Protein 2OH1 (pdb70)

Radius of gyration: 28.91 Å; Cα contacts (8 Å, |Δi|>4): 1314; chains: 4; bounding box: 71×77×70 Å

Sequence (671 aa):
NKITAGGLEFLVVRFAAPTDRLKINNDLIDTARWLKESGSTQWSDILHGFDVHNIEQQRIELGEVALFETEAGALAGAIIIRKTPSDDWDTDLWEDDLAIDKAYYLLHRIIVSSRRAFSGISLSKQIYFAEKLGIESVPFIRLDCIEESNETLNQYVRYGFQQFSGKKNGFYLLYQKELSQKQNNKITAGGLEFLVRFAAPTDRLKINDLIDTARRWLKESGSTQQWSDIILHGFDVHNIEEQRIELGEVALFETEAGALAGAIIIIRKTPSDWDTDLWEDLAIDKAYYLHHRIVSSRAFSSGISLSKQIYFAEKLGIESVPFIRLDCIIESNETLNQYVRYGFQFSGKKNGFYLLYQKELSNKITAGGLEFLVRFAAPTDRLKINDDLIDTARWLLKESGSTQWSDILHGFDVHNIEQQRIELGEVALFETEAGALAGAIIIRKTPSDWDTDLWEDLAIDKAYYLHRIVSSRAFSGISLSSKQIYFAEKLGIESVPFIRLDCIESNEETLNQYVRYGFQQFSGKKNGFYLLYQKELQNKITAGGLEFLVVRFAAPTDRLKINNDLIDDTARRWLKESGSTQWSDIILHGFDVHNIEQQRIELGEVALFETEAGALAGAIIRKTPSDWDTDLWEDLAIDKAYYLLHRIVSSRAFSGISLSKQIYFAEKLGIESVPFIRLDCIESNETLNQYVRYGFQFSGKKNGFYLYQKELS

CATH classification: 3.40.630.30

Secondary structure (P-SEA, 3-state):
cccccccbbbbbbcccccaaaaaaaccaaaaaaaaaccccaaaaacccccccaaaaaaaccbbbbbccccccccccccccccaaaaaaaccccccbbbbbcccccccccccccccccaaaaaaaacccccccccccccccccccccccccccccccccbbbbbbbbbcc/ccccccccbbbbbbcccccaaaaaaaccaaaaaaaaaccccaaaaacccccccaaaaaaaccbbbbbccccccccccccccccaaaaaaaccccccbbbbbcccccccccccccccccaaaaaaaacccccccccccccccccccccccccccccccccbbbbbbbcc/cccccccbbbbbbcccccaaaaaaaccaaaaaaaaaccccaaaaacccccccaaaaaaaccbbbbbccccccccccccccccaaaaaaaccccccbbbbbcccccccccccccccccaaaaaaaacccccccccccccccccccccccccccccccccbbbbbbcc/ccccccccbbbbbbcccccaaaaaaaccaaaaaaaaaccccaaaaacccccccaaaaaaaccbbbbbccccccccccccccccaaaaaaaccccccbbbbbcccccccccccccccccaaaaaaaacccccccccccccccccccccccccccccccccbbbbbbbcc

Solvent-accessible surface area: 30301 Å² total

Structure (mmCIF, N/CA/C/O backbone):
data_2OH1
#
_entry.id   2OH1
#
_cell.length_a   65.624
_cell.length_b   99.833
_cell.length_c   122.878
_cell.angle_alpha   90.000
_cell.angle_beta   90.000
_cell.angle_gamma   90.000
#
_symmetry.space_group_name_H-M   'P 21 21 21'
#
loop_
_entity.id
_entity.type
_entity.pdbx_description
1 polymer 'Acetyltransferase, GNAT family'
2 non-polymer 'UNKNOWN LIGAND'
3 non-polymer 1,2-ETHANEDIOL
4 water water
#
loop_
_atom_site.group_PDB
_atom_site.id
_atom_site.type_symbol
_atom_site.label_atom_id
_atom_site.label_alt_id
_atom_site.label_comp_id
_atom_site.label_asym_id
_atom_site.label_entity_id
_atom_site.label_seq_id
_atom_site.pdbx_PDB_ins_code
_atom_site.Cartn_x
_atom_site.Cartn_y
_atom_site.Cartn_z
_atom_site.occupancy
_atom_site.B_iso_or_equiv
_atom_site.auth_seq_id
_atom_site.auth_comp_id
_atom_site.auth_asym_id
_atom_site.auth_atom_id
_atom_site.pdbx_PDB_model_num
ATOM 1 C CA . ASN A 1 5 ? 26.259 58.455 -3.529 1.00 32.97 4 ASN A CA 1
ATOM 2 C C . ASN A 1 5 ? 24.947 58.720 -2.728 1.00 33.13 4 ASN A C 1
ATOM 3 O O . ASN A 1 5 ? 24.948 58.713 -1.500 1.00 29.13 4 ASN A O 1
ATOM 4 N N . LYS A 1 6 ? 23.861 59.040 -3.429 1.00 34.78 5 LYS A N 1
ATOM 5 C CA . LYS A 1 6 ? 22.545 59.271 -2.792 1.00 36.98 5 LYS A CA 1
ATOM 6 C C . LYS A 1 6 ? 21.609 58.115 -3.169 1.00 37.52 5 LYS A C 1
ATOM 7 O O . LYS A 1 6 ? 21.715 57.535 -4.251 1.00 38.32 5 LYS A O 1
ATOM 10 N N . ILE A 1 7 ? 20.738 57.729 -2.247 1.00 31.27 6 ILE A N 1
ATOM 11 C CA . ILE A 1 7 ? 19.613 56.866 -2.584 1.00 24.85 6 ILE A CA 1
ATOM 12 C C . ILE A 1 7 ? 18.348 57.567 -2.007 1.00 20.85 6 ILE A C 1
ATOM 13 O O . ILE A 1 7 ? 18.422 58.473 -1.167 1.00 22.10 6 ILE A O 1
ATOM 18 N N . THR A 1 8 ? 17.200 57.185 -2.553 1.00 18.03 7 THR A N 1
ATOM 19 C CA . THR A 1 8 ? 15.913 57.726 -2.113 1.00 17.47 7 THR A CA 1
ATOM 20 C C . THR A 1 8 ? 15.038 56.549 -1.777 1.00 15.34 7 THR A C 1
ATOM 21 O O . THR A 1 8 ? 14.960 55.583 -2.529 1.00 16.94 7 THR A O 1
ATOM 25 N N . ALA A 1 9 ? 14.386 56.599 -0.623 1.00 14.99 8 ALA A N 1
ATOM 26 C CA . ALA A 1 9 ? 13.453 55.549 -0.256 1.00 14.05 8 ALA A CA 1
ATOM 27 C C . ALA A 1 9 ? 12.324 56.211 0.518 1.00 16.46 8 ALA A C 1
ATOM 28 O O . ALA A 1 9 ? 12.588 57.031 1.348 1.00 16.38 8 ALA A O 1
ATOM 30 N N . GLY A 1 10 ? 11.101 55.845 0.159 1.00 19.19 9 GLY A N 1
ATOM 31 C CA . GLY A 1 10 ? 9.902 56.322 0.859 1.00 20.87 9 GLY A CA 1
ATOM 32 C C . GLY A 1 10 ? 9.794 57.800 0.692 1.00 21.62 9 GLY A C 1
ATOM 33 O O . GLY A 1 10 ? 9.212 58.471 1.533 1.00 19.55 9 GLY A O 1
ATOM 34 N N . GLY A 1 11 ? 10.348 58.330 -0.411 1.00 20.42 10 GLY A N 1
ATOM 35 C CA . GLY A 1 11 ? 10.440 59.757 -0.564 1.00 24.43 10 GLY A CA 1
ATOM 36 C C . GLY A 1 11 ? 11.411 60.490 0.326 1.00 22.57 10 GLY A C 1
ATOM 37 O O . GLY A 1 11 ? 11.374 61.694 0.366 1.00 23.78 10 GLY A O 1
ATOM 38 N N . LEU A 1 12 ? 12.337 59.784 0.988 1.00 22.10 11 LEU A N 1
ATOM 39 C CA . LEU A 1 12 ? 13.329 60.393 1.878 1.00 21.50 11 LEU A CA 1
ATOM 40 C C . LEU A 1 12 ? 14.761 60.140 1.299 1.00 19.60 11 LEU A C 1
ATOM 41 O O . LEU A 1 12 ? 15.005 59.125 0.657 1.00 19.12 11 LEU A O 1
ATOM 46 N N . GLU A 1 13 ? 15.703 61.016 1.571 1.00 20.34 12 GLU A N 1
ATOM 47 C CA . GLU A 1 13 ? 17.045 60.953 0.994 1.00 18.55 12 GLU A CA 1
ATOM 48 C C . GLU A 1 13 ? 18.084 60.351 1.998 1.00 18.56 12 GLU A C 1
ATOM 49 O O . GLU A 1 13 ? 18.043 60.656 3.189 1.00 20.71 12 GLU A O 1
ATOM 51 N N . PHE A 1 14 ? 18.987 59.505 1.496 1.00 18.51 13 PHE A N 1
ATOM 52 C CA . PHE A 1 14 ? 20.045 58.878 2.294 1.00 17.14 13 PHE A CA 1
ATOM 53 C C . PHE A 1 14 ? 21.339 58.943 1.504 1.00 20.02 13 PHE A C 1
ATOM 54 O O . PHE A 1 14 ? 21.316 58.997 0.274 1.00 26.51 13 PHE A O 1
ATOM 62 N N . LEU A 1 15 ? 22.446 58.940 2.221 1.00 17.22 14 LEU A N 1
ATOM 63 C CA . LEU A 1 15 ? 23.755 58.934 1.679 1.00 16.01 14 LEU A CA 1
ATOM 64 C C . LEU A 1 15 ? 24.387 57.572 1.900 1.00 16.62 14 LEU A C 1
ATOM 65 O O . LEU A 1 15 ? 24.243 57.002 2.966 1.00 17.43 14 LEU A O 1
ATOM 70 N N A VAL A 1 16 ? 25.062 57.060 0.874 0.50 14.85 15 VAL A N 1
ATOM 71 N N B VAL A 1 16 ? 25.093 57.080 0.892 0.50 14.46 15 VAL A N 1
ATOM 72 C CA A VAL A 1 16 ? 25.698 55.742 0.933 0.50 16.13 15 VAL A CA 1
ATOM 73 C CA B VAL A 1 16 ? 25.735 55.777 0.974 0.50 15.54 15 VAL A CA 1
ATOM 74 C C A VAL A 1 16 ? 27.213 55.871 0.862 0.50 16.98 15 VAL A C 1
ATOM 75 C C B VAL A 1 16 ? 27.233 55.958 0.940 0.50 16.94 15 VAL A C 1
ATOM 76 O O A VAL A 1 16 ? 27.749 56.573 0.022 0.50 16.09 15 VAL A O 1
ATOM 77 O O B VAL A 1 16 ? 27.781 56.800 0.229 0.50 16.64 15 VAL A O 1
ATOM 84 N N . ARG A 1 17 ? 27.911 55.156 1.739 1.00 13.28 16 ARG A N 1
ATOM 85 C CA . ARG A 1 17 ? 29.366 55.111 1.693 1.00 15.56 16 ARG A CA 1
ATOM 86 C C . ARG A 1 17 ? 29.829 53.752 2.191 1.00 13.41 16 ARG A C 1
ATOM 87 O O . ARG A 1 17 ? 29.128 53.058 2.964 1.00 14.31 16 ARG A O 1
ATOM 95 N N . PHE A 1 18 ? 31.011 53.326 1.784 1.00 14.53 17 PHE A N 1
ATOM 96 C CA . PHE A 1 18 ? 31.594 52.119 2.348 1.00 13.67 17 PHE A CA 1
ATOM 97 C C . PHE A 1 18 ? 32.122 52.423 3.751 1.00 14.87 17 PHE A C 1
ATOM 98 O O . PHE A 1 18 ? 32.648 53.535 3.990 1.00 15.24 17 PHE A O 1
ATOM 106 N N . ALA A 1 19 ? 31.984 51.509 4.692 1.00 14.81 18 ALA A N 1
ATOM 107 C CA . ALA A 1 19 ? 32.494 51.656 6.075 1.00 14.21 18 ALA A CA 1
ATOM 108 C C . ALA A 1 19 ? 33.995 51.867 6.077 1.00 14.37 18 ALA A C 1
ATOM 109 O O . ALA A 1 19 ? 34.727 51.301 5.258 1.00 15.05 18 ALA A O 1
ATOM 111 N N . ALA A 1 20 ? 34.429 52.626 7.053 1.00 14.52 19 ALA A N 1
ATOM 112 C CA . ALA A 1 20 ? 35.845 52.803 7.381 1.00 14.26 19 ALA A CA 1
ATOM 113 C C . ALA A 1 20 ? 36.155 52.249 8.755 1.00 11.55 19 ALA A C 1
ATOM 114 O O . ALA A 1 20 ? 35.259 51.933 9.538 1.00 13.71 19 ALA A O 1
ATOM 116 N N . PRO A 1 21 ? 37.461 52.082 9.052 1.00 13.32 20 PRO A N 1
ATOM 117 C CA . PRO A 1 21 ? 37.775 51.559 10.361 1.00 13.80 20 PRO A CA 1
ATOM 118 C C . PRO A 1 21 ? 37.107 52.256 11.552 1.00 13.39 20 PRO A C 1
ATOM 119 O O . PRO A 1 21 ? 36.729 51.577 12.528 1.00 15.80 20 PRO A O 1
ATOM 123 N N . THR A 1 22 ? 36.925 53.582 11.534 1.00 12.78 21 THR A N 1
ATOM 124 C CA . THR A 1 22 ? 36.305 54.279 12.634 1.00 13.64 21 THR A CA 1
ATOM 125 C C . THR A 1 22 ? 34.824 53.975 12.807 1.00 15.29 21 THR A C 1
ATOM 126 O O . THR A 1 22 ? 34.241 54.344 13.792 1.00 17.48 21 THR A O 1
ATOM 130 N N . ASP A 1 23 ? 34.214 53.296 11.845 1.00 13.74 22 ASP A N 1
ATOM 131 C CA . ASP A 1 23 ? 32.811 52.861 11.941 1.00 14.41 22 ASP A CA 1
ATOM 132 C C . ASP A 1 23 ? 32.601 51.586 12.691 1.00 16.35 22 ASP A C 1
ATOM 133 O O . ASP A 1 23 ? 31.442 51.182 12.906 1.00 17.13 22 ASP A O 1
ATOM 138 N N . ARG A 1 24 ? 33.692 50.888 13.033 1.00 15.46 23 ARG A N 1
ATOM 139 C CA . ARG A 1 24 ? 33.599 49.551 13.612 1.00 18.77 23 ARG A CA 1
ATOM 140 C C . ARG A 1 24 ? 32.701 49.458 14.811 1.00 18.84 23 ARG A C 1
ATOM 141 O O . ARG A 1 24 ? 31.840 48.592 14.895 1.00 17.06 23 ARG A O 1
ATOM 149 N N . LEU A 1 25 ? 32.892 50.340 15.750 1.00 18.79 24 LEU A N 1
ATOM 150 C CA . LEU A 1 25 ? 32.200 50.185 17.052 1.00 22.03 24 LEU A CA 1
ATOM 151 C C . LEU A 1 25 ? 30.715 50.396 16.849 1.00 21.23 24 LEU A C 1
ATOM 152 O O . LEU A 1 25 ? 29.882 49.663 17.420 1.00 21.47 24 LEU A O 1
ATOM 157 N N . LYS A 1 26 ? 30.336 51.293 15.959 1.00 19.59 25 LYS A N 1
ATOM 158 C CA . LYS A 1 26 ? 28.964 51.523 15.636 1.00 19.37 25 LYS A CA 1
ATOM 159 C C . LYS A 1 26 ? 28.282 50.365 14.879 1.00 21.56 25 LYS A C 1
ATOM 160 O O . LYS A 1 26 ? 27.115 50.050 15.132 1.00 22.07 25 LYS A O 1
ATOM 166 N N . ILE A 1 27 ? 28.995 49.742 13.938 1.00 17.82 26 ILE A N 1
ATOM 167 C CA . ILE A 1 27 ? 28.501 48.548 13.294 1.00 18.10 26 ILE A CA 1
ATOM 168 C C . ILE A 1 27 ? 28.329 47.400 14.292 1.00 18.20 26 ILE A C 1
ATOM 169 O O . ILE A 1 27 ? 27.330 46.691 14.234 1.00 20.69 26 ILE A O 1
ATOM 174 N N A ASN A 1 28 ? 29.294 47.242 15.190 0.50 18.79 27 ASN A N 1
ATOM 175 N N B ASN A 1 28 ? 29.265 47.177 15.189 0.50 20.37 27 ASN A N 1
ATOM 176 C CA A ASN A 1 28 ? 29.288 46.213 16.236 0.50 18.48 27 ASN A CA 1
ATOM 177 C CA B ASN A 1 28 ? 29.058 46.181 16.234 0.50 21.66 27 ASN A CA 1
ATOM 178 C C A ASN A 1 28 ? 28.069 46.369 17.163 0.50 20.39 27 ASN A C 1
ATOM 179 C C B ASN A 1 28 ? 27.759 46.418 16.916 0.50 22.96 27 ASN A C 1
ATOM 180 O O A ASN A 1 28 ? 27.500 45.340 17.621 0.50 17.65 27 ASN A O 1
ATOM 181 O O B ASN A 1 28 ? 26.857 45.569 17.026 0.50 18.96 27 ASN A O 1
ATOM 190 N N . ASP A 1 29 ? 27.653 47.634 17.400 1.00 22.81 28 ASP A N 1
ATOM 191 C CA . ASP A 1 29 ? 26.489 47.955 18.248 1.00 24.05 28 ASP A CA 1
ATOM 192 C C . ASP A 1 29 ? 25.235 47.658 17.490 1.00 22.23 28 ASP A C 1
ATOM 193 O O . ASP A 1 29 ? 24.290 47.041 18.028 1.00 23.06 28 ASP A O 1
ATOM 198 N N . LEU A 1 30 ? 25.229 48.004 16.214 1.00 21.72 29 LEU A N 1
ATOM 199 C CA . LEU A 1 30 ? 24.136 47.695 15.334 1.00 18.24 29 LEU A CA 1
ATOM 200 C C . LEU A 1 30 ? 23.849 46.157 15.181 1.00 20.38 29 LEU A C 1
ATOM 201 O O . LEU A 1 30 ? 22.677 45.710 15.163 1.00 21.64 29 LEU A O 1
ATOM 222 N N . ILE A 1 32 ? 24.766 43.781 17.406 1.00 20.63 31 ILE A N 1
ATOM 223 C CA . ILE A 1 32 ? 24.315 43.343 18.738 1.00 23.35 31 ILE A CA 1
ATOM 224 C C . ILE A 1 32 ? 22.852 43.658 18.879 1.00 22.96 31 ILE A C 1
ATOM 225 O O . ILE A 1 32 ? 22.033 42.777 19.270 1.00 20.86 31 ILE A O 1
ATOM 230 N N . ASP A 1 33 ? 22.451 44.865 18.507 1.00 21.76 32 ASP A N 1
ATOM 231 C CA . ASP A 1 33 ? 21.085 45.322 18.702 1.00 21.78 32 ASP A CA 1
ATOM 232 C C . ASP A 1 33 ? 20.126 44.568 17.756 1.00 22.95 32 ASP A C 1
ATOM 233 O O . ASP A 1 33 ? 19.009 44.172 18.179 1.00 22.22 32 ASP A O 1
ATOM 238 N N . THR A 1 34 ? 20.567 44.295 16.518 1.00 19.92 33 THR A N 1
ATOM 239 C CA . THR A 1 34 ? 19.778 43.572 15.570 1.00 19.91 33 THR A CA 1
ATOM 240 C C . THR A 1 34 ? 19.577 42.093 16.043 1.00 21.66 33 THR A C 1
ATOM 241 O O . THR A 1 34 ? 18.461 41.526 15.927 1.00 22.11 33 THR A O 1
ATOM 245 N N . ALA A 1 35 ? 20.629 41.460 16.586 1.00 19.21 34 ALA A N 1
ATOM 246 C CA . ALA A 1 35 ? 20.516 40.093 17.085 1.00 18.66 34 ALA A CA 1
ATOM 247 C C . ALA A 1 35 ? 19.525 40.020 18.262 1.00 21.21 34 ALA A C 1
ATOM 248 O O . ALA A 1 35 ? 18.664 39.094 18.338 1.00 20.52 34 ALA A O 1
ATOM 250 N N . ARG A 1 36 ? 19.670 40.938 19.218 1.00 21.46 35 ARG A N 1
ATOM 251 C CA . ARG A 1 36 ? 18.773 41.026 20.369 1.00 22.96 35 ARG A CA 1
ATOM 252 C C . ARG A 1 36 ? 17.338 41.199 19.891 1.00 23.20 35 ARG A C 1
ATOM 253 O O . ARG A 1 36 ? 16.380 40.556 20.417 1.00 21.81 35 ARG A O 1
ATOM 261 N N . TRP A 1 37 ? 17.162 42.050 18.902 1.00 20.70 36 TRP A N 1
ATOM 262 C CA . TRP A 1 37 ? 15.820 42.356 18.406 1.00 20.66 36 TRP A CA 1
ATOM 263 C C . TRP A 1 37 ? 15.191 41.137 17.734 1.00 25.33 36 TRP A C 1
ATOM 264 O O . TRP A 1 37 ? 14.005 40.837 17.936 1.00 23.02 36 TRP A O 1
ATOM 275 N N . LEU A 1 38 ? 15.975 40.420 16.923 1.00 22.04 37 LEU A N 1
ATOM 276 C CA . LEU A 1 38 ? 15.495 39.168 16.289 1.00 22.33 37 LEU A CA 1
ATOM 277 C C . LEU A 1 38 ? 15.050 38.140 17.313 1.00 20.18 37 LEU A C 1
ATOM 278 O O . LEU A 1 38 ? 14.000 37.493 17.133 1.00 25.80 37 LEU A O 1
ATOM 283 N N . LYS A 1 39 ? 15.813 37.953 18.383 1.00 20.02 38 LYS A N 1
ATOM 284 C CA . LYS A 1 39 ? 15.413 37.060 19.424 1.00 21.07 38 LYS A CA 1
ATOM 285 C C . LYS A 1 39 ? 14.102 37.496 20.084 1.00 24.02 38 LYS A C 1
ATOM 286 O O . LYS A 1 39 ? 13.178 36.667 20.267 1.00 23.91 38 LYS A O 1
ATOM 292 N N . GLU A 1 40 ? 14.037 38.766 20.483 1.00 23.16 39 GLU A N 1
ATOM 293 C CA . GLU A 1 40 ? 12.899 39.302 21.249 1.00 27.36 39 GLU A CA 1
ATOM 294 C C . GLU A 1 40 ? 11.664 39.357 20.433 1.00 27.67 39 GLU A C 1
ATOM 295 O O . GLU A 1 40 ? 10.550 39.303 20.981 1.00 29.09 39 GLU A O 1
ATOM 301 N N . SER A 1 41 ? 11.822 39.417 19.131 1.00 26.25 40 SER A N 1
ATOM 302 C CA . SER A 1 41 ? 10.694 39.525 18.254 1.00 29.99 40 SER A CA 1
ATOM 303 C C . SER A 1 41 ? 10.009 38.178 18.099 1.00 35.99 40 SER A C 1
ATOM 304 O O . SER A 1 41 ? 8.913 38.114 17.572 1.00 38.15 40 SER A O 1
ATOM 307 N N . GLY A 1 42 ? 10.667 37.113 18.561 1.00 41.78 41 GLY A N 1
ATOM 308 C CA . GLY A 1 42 ? 10.108 35.753 18.574 1.00 44.76 41 GLY A CA 1
ATOM 309 C C . GLY A 1 42 ? 10.173 35.100 17.218 1.00 46.66 41 GLY A C 1
ATOM 310 O O . GLY A 1 42 ? 9.685 33.982 17.003 1.00 45.06 41 GLY A O 1
ATOM 311 N N . SER A 1 43 ? 10.799 35.807 16.297 1.00 51.35 42 SER A N 1
ATOM 312 C CA . SER A 1 43 ? 10.862 35.387 14.923 1.00 57.44 42 SER A CA 1
ATOM 313 C C . SER A 1 43 ? 12.268 34.803 14.761 1.00 57.68 42 SER A C 1
ATOM 314 O O . SER A 1 43 ? 13.162 35.450 14.156 1.00 56.40 42 SER A O 1
ATOM 317 N N . THR A 1 44 ? 12.448 33.610 15.372 1.00 55.11 43 THR A N 1
ATOM 318 C CA . THR A 1 44 ? 13.772 32.930 15.439 1.00 49.64 43 THR A CA 1
ATOM 319 C C . THR A 1 44 ? 13.813 31.845 14.396 1.00 37.93 43 THR A C 1
ATOM 320 O O . THR A 1 44 ? 13.142 30.844 14.487 1.00 38.40 43 THR A O 1
ATOM 324 N N . GLN A 1 45 ? 14.632 32.090 13.401 1.00 27.35 44 GLN A N 1
ATOM 325 C CA . GLN A 1 45 ? 14.809 31.200 12.290 1.00 26.41 44 GLN A CA 1
ATOM 326 C C . GLN A 1 45 ? 16.135 30.460 12.474 1.00 22.96 44 GLN A C 1
ATOM 327 O O . GLN A 1 45 ? 17.125 31.073 12.874 1.00 19.96 44 GLN A O 1
ATOM 333 N N . TRP A 1 46 ? 16.166 29.179 12.150 1.00 20.17 45 TRP A N 1
ATOM 334 C CA . TRP A 1 46 ? 17.408 28.411 12.322 1.00 18.49 45 TRP A CA 1
ATOM 335 C C . TRP A 1 46 ? 18.537 28.976 11.449 1.00 19.90 45 TRP A C 1
ATOM 336 O O . TRP A 1 46 ? 19.715 28.874 11.797 1.00 16.86 45 TRP A O 1
ATOM 347 N N . SER A 1 47 ? 18.190 29.592 10.330 1.00 18.37 46 SER A N 1
ATOM 348 C CA . SER A 1 47 ? 19.168 30.233 9.496 1.00 18.95 46 SER A CA 1
ATOM 349 C C . SER A 1 47 ? 19.916 31.385 10.183 1.00 16.75 46 SER A C 1
ATOM 350 O O . SER A 1 47 ? 21.091 31.645 9.855 1.00 17.44 46 SER A O 1
ATOM 353 N N . ASP A 1 48 ? 19.261 32.110 11.098 1.00 17.38 47 ASP A N 1
ATOM 354 C CA . ASP A 1 48 ? 19.932 33.196 11.821 1.00 18.58 47 ASP A CA 1
ATOM 355 C C . ASP A 1 48 ? 20.874 32.618 12.850 1.00 16.46 47 ASP A C 1
ATOM 356 O O . ASP A 1 48 ? 21.920 33.140 13.121 1.00 15.49 47 ASP A O 1
ATOM 361 N N . ILE A 1 49 ? 20.461 31.529 13.444 1.00 15.64 48 ILE A N 1
ATOM 362 C CA . ILE A 1 49 ? 21.290 30.757 14.394 1.00 14.94 48 ILE A CA 1
ATOM 363 C C . ILE A 1 49 ? 22.517 30.230 13.618 1.00 15.09 48 ILE A C 1
ATOM 364 O O . ILE A 1 49 ? 23.600 30.185 14.194 1.00 16.70 48 ILE A O 1
ATOM 369 N N . LEU A 1 50 ? 22.376 29.853 12.351 1.00 14.87 49 LEU A N 1
ATOM 370 C CA . LEU A 1 50 ? 23.512 29.369 11.601 1.00 14.56 49 LEU A CA 1
ATOM 371 C C . LEU A 1 50 ? 24.425 30.527 11.195 1.00 15.84 49 LEU A C 1
ATOM 372 O O . LEU A 1 50 ? 25.621 30.500 11.465 1.00 15.86 49 LEU A O 1
ATOM 377 N N . HIS A 1 51 ? 23.869 31.561 10.570 1.00 14.24 50 HIS A N 1
ATOM 378 C CA . HIS A 1 51 ? 24.689 32.607 9.938 1.00 14.39 50 HIS A CA 1
ATOM 379 C C . HIS A 1 51 ? 25.232 33.596 10.940 1.00 15.40 50 HIS A C 1
ATOM 380 O O . HIS A 1 51 ? 26.359 34.094 10.757 1.00 17.72 50 HIS A O 1
ATOM 387 N N . GLY A 1 52 ? 24.459 33.951 11.964 1.00 17.08 51 GLY A N 1
ATOM 388 C CA . GLY A 1 52 ? 24.823 35.010 12.872 1.00 17.18 51 GLY A CA 1
ATOM 389 C C . GLY A 1 52 ? 25.037 36.374 12.176 1.00 17.39 51 GLY A C 1
ATOM 390 O O . GLY A 1 52 ? 24.573 36.630 11.041 1.00 18.03 51 GLY A O 1
ATOM 391 N N . PHE A 1 53 ? 25.801 37.210 12.865 1.00 17.50 52 PHE A N 1
ATOM 392 C CA . PHE A 1 53 ? 26.231 38.505 12.395 1.00 18.73 52 PHE A CA 1
ATOM 393 C C . PHE A 1 53 ? 27.706 38.596 12.524 1.00 16.21 52 PHE A C 1
ATOM 394 O O . PHE A 1 53 ? 28.258 38.186 13.533 1.00 16.71 52 PHE A O 1
ATOM 402 N N . ASP A 1 54 ? 28.392 39.111 11.510 1.00 16.50 53 ASP A N 1
ATOM 403 C CA . ASP A 1 54 ? 29.862 39.009 11.451 1.00 16.82 53 ASP A CA 1
ATOM 404 C C . ASP A 1 54 ? 30.661 39.949 12.319 1.00 15.32 53 ASP A C 1
ATOM 405 O O . ASP A 1 54 ? 31.444 40.762 11.875 1.00 17.73 53 ASP A O 1
ATOM 410 N N . VAL A 1 55 ? 30.505 39.761 13.621 1.00 15.07 54 VAL A N 1
ATOM 411 C CA . VAL A 1 55 ? 31.292 40.487 14.614 1.00 15.68 54 VAL A CA 1
ATOM 412 C C . VAL A 1 55 ? 32.749 40.042 14.669 1.00 14.94 54 VAL A C 1
ATOM 413 O O . VAL A 1 55 ? 33.658 40.834 14.984 1.00 16.89 54 VAL A O 1
ATOM 417 N N . HIS A 1 56 ? 33.030 38.807 14.353 1.00 15.48 55 HIS A N 1
ATOM 418 C CA . HIS A 1 56 ? 34.373 38.253 14.558 1.00 15.47 55 HIS A CA 1
ATOM 419 C C . HIS A 1 56 ? 35.366 38.696 13.471 1.00 15.86 55 HIS A C 1
ATOM 420 O O . HIS A 1 56 ? 36.555 38.684 13.721 1.00 17.12 55 HIS A O 1
ATOM 427 N N . ASN A 1 57 ? 34.845 39.055 12.281 1.00 14.58 56 ASN A N 1
ATOM 428 C CA . ASN A 1 57 ? 35.693 39.405 11.151 1.00 15.19 56 ASN A CA 1
ATOM 429 C C . ASN A 1 57 ? 35.337 40.775 10.591 1.00 15.32 56 ASN A C 1
ATOM 430 O O . ASN A 1 57 ? 35.652 41.067 9.413 1.00 14.65 56 ASN A O 1
ATOM 435 N N . ILE A 1 58 ? 34.739 41.623 11.419 1.00 15.93 57 ILE A N 1
ATOM 436 C CA . ILE A 1 58 ? 34.308 42.920 10.927 1.00 16.74 57 ILE A CA 1
ATOM 437 C C . ILE A 1 58 ? 35.443 43.766 10.350 1.00 13.96 57 ILE A C 1
ATOM 438 O O . ILE A 1 58 ? 35.243 44.490 9.350 1.00 15.71 57 ILE A O 1
ATOM 443 N N . GLU A 1 59 ? 36.651 43.651 10.898 1.00 14.19 58 GLU A N 1
ATOM 444 C CA . GLU A 1 59 ? 37.769 44.484 10.385 1.00 16.62 58 GLU A CA 1
ATOM 445 C C . GLU A 1 59 ? 38.090 44.087 8.953 1.00 15.45 58 GLU A C 1
ATOM 446 O O . GLU A 1 59 ? 38.381 44.958 8.113 1.00 15.91 58 GLU A O 1
ATOM 452 N N A GLN A 1 60 ? 38.045 42.801 8.653 0.50 14.02 59 GLN A N 1
ATOM 453 N N B GLN A 1 60 ? 38.064 42.776 8.696 0.50 15.65 59 GLN A N 1
ATOM 454 C CA A GLN A 1 60 ? 38.357 42.373 7.303 0.50 14.95 59 GLN A CA 1
ATOM 455 C CA B GLN A 1 60 ? 38.297 42.212 7.363 0.50 16.36 59 GLN A CA 1
ATOM 456 C C A GLN A 1 60 ? 37.187 42.670 6.361 0.50 13.96 59 GLN A C 1
ATOM 457 C C B GLN A 1 60 ? 37.221 42.715 6.425 0.50 14.00 59 GLN A C 1
ATOM 458 O O A GLN A 1 60 ? 37.393 43.008 5.188 0.50 15.26 59 GLN A O 1
ATOM 459 O O B GLN A 1 60 ? 37.549 43.254 5.338 0.50 11.68 59 GLN A O 1
ATOM 470 N N . ARG A 1 61 ? 35.968 42.598 6.860 1.00 14.46 60 ARG A N 1
ATOM 471 C CA . ARG A 1 61 ? 34.822 43.100 6.039 1.00 14.71 60 ARG A CA 1
ATOM 472 C C . ARG A 1 61 ? 35.025 44.578 5.632 1.00 15.37 60 ARG A C 1
ATOM 473 O O . ARG A 1 61 ? 34.879 44.948 4.465 1.00 16.08 60 ARG A O 1
ATOM 481 N N . ILE A 1 62 ? 35.427 45.407 6.580 1.00 14.10 61 ILE A N 1
ATOM 482 C CA . ILE A 1 62 ? 35.727 46.821 6.306 1.00 15.27 61 ILE A CA 1
ATOM 483 C C . ILE A 1 62 ? 36.899 46.984 5.338 1.00 16.37 61 ILE A C 1
ATOM 484 O O . ILE A 1 62 ? 36.802 47.704 4.317 1.00 16.03 61 ILE A O 1
ATOM 489 N N . GLU A 1 63 ? 37.987 46.262 5.560 1.00 14.75 62 GLU A N 1
ATOM 490 C CA . GLU A 1 63 ? 39.127 46.340 4.703 1.00 16.66 62 GLU A CA 1
ATOM 491 C C . GLU A 1 63 ? 38.835 45.989 3.259 1.00 14.39 62 GLU A C 1
ATOM 492 O O . GLU A 1 63 ? 39.381 46.598 2.331 1.00 17.76 62 GLU A O 1
ATOM 498 N N . LEU A 1 64 ? 37.994 44.994 3.075 1.00 14.47 63 LEU A N 1
ATOM 499 C CA . LEU A 1 64 ? 37.692 44.517 1.750 1.00 14.69 63 LEU A CA 1
ATOM 500 C C . LEU A 1 64 ? 36.556 45.266 1.059 1.00 14.14 63 LEU A C 1
ATOM 501 O O . LEU A 1 64 ? 36.208 44.971 -0.111 1.00 16.50 63 LEU A O 1
ATOM 506 N N . GLY A 1 65 ? 36.027 46.288 1.722 1.00 13.76 64 GLY A N 1
ATOM 507 C CA . GLY A 1 65 ? 34.971 47.089 1.112 1.00 14.84 64 GLY A CA 1
ATOM 508 C C . GLY A 1 65 ? 33.643 46.343 0.992 1.00 15.87 64 GLY A C 1
ATOM 509 O O . GLY A 1 65 ? 32.869 46.579 0.036 1.00 17.86 64 GLY A O 1
ATOM 510 N N . GLU A 1 66 ? 33.375 45.509 1.983 1.00 15.16 65 GLU A N 1
ATOM 511 C CA . GLU A 1 66 ? 32.208 44.653 1.980 1.00 15.26 65 GLU A CA 1
ATOM 512 C C . GLU A 1 66 ? 31.094 45.140 2.898 1.00 15.46 65 GLU A C 1
ATOM 513 O O . GLU A 1 66 ? 30.125 44.386 3.109 1.00 17.21 65 GLU A O 1
ATOM 519 N N . VAL A 1 67 ? 31.248 46.315 3.524 1.00 15.47 66 VAL A N 1
ATOM 520 C CA . VAL A 1 67 ? 30.222 46.902 4.346 1.00 14.50 66 VAL A CA 1
ATOM 521 C C . VAL A 1 67 ? 29.791 48.228 3.781 1.00 16.01 66 VAL A C 1
ATOM 522 O O . VAL A 1 67 ? 30.599 49.160 3.651 1.00 15.38 66 VAL A O 1
ATOM 526 N N . ALA A 1 68 ? 28.531 48.372 3.444 1.00 15.18 67 ALA A N 1
ATOM 527 C CA . ALA A 1 68 ? 27.979 49.639 2.935 1.00 14.04 67 ALA A CA 1
ATOM 528 C C . ALA A 1 68 ? 27.065 50.227 3.979 1.00 14.53 67 ALA A C 1
ATOM 529 O O . ALA A 1 68 ? 26.259 49.487 4.570 1.00 13.95 67 ALA A O 1
ATOM 531 N N . LEU A 1 69 ? 27.203 51.528 4.261 1.00 14.00 68 LEU A N 1
ATOM 532 C CA . LEU A 1 69 ? 26.445 52.236 5.249 1.00 12.76 68 LEU A CA 1
ATOM 533 C C . LEU A 1 69 ? 25.522 53.231 4.562 1.00 15.29 68 LEU A C 1
ATOM 534 O O . LEU A 1 69 ? 25.909 53.904 3.625 1.00 14.57 68 LEU A O 1
ATOM 539 N N . PHE A 1 70 ? 24.327 53.370 5.114 1.00 13.56 69 PHE A N 1
ATOM 540 C CA . PHE A 1 70 ? 23.233 54.193 4.538 1.00 13.31 69 PHE A CA 1
ATOM 541 C C . PHE A 1 70 ? 22.837 55.136 5.663 1.00 14.12 69 PHE A C 1
ATOM 542 O O . PHE A 1 70 ? 22.358 54.678 6.711 1.00 13.21 69 PHE A O 1
ATOM 550 N N . GLU A 1 71 ? 23.119 56.424 5.473 1.00 14.13 70 GLU A N 1
ATOM 551 C CA . GLU A 1 71 ? 22.965 57.431 6.519 1.00 14.21 70 GLU A CA 1
ATOM 552 C C . GLU A 1 71 ? 22.028 58.571 6.091 1.00 15.16 70 GLU A C 1
ATOM 553 O O . GLU A 1 71 ? 21.982 58.924 4.899 1.00 16.44 70 GLU A O 1
ATOM 559 N N . THR A 1 72 ? 21.422 59.231 7.062 1.00 16.68 71 THR A N 1
ATOM 560 C CA . THR A 1 72 ? 20.711 60.475 6.765 1.00 15.94 71 THR A CA 1
ATOM 561 C C . THR A 1 72 ? 21.723 61.614 6.673 1.00 17.85 71 THR A C 1
ATOM 562 O O . THR A 1 72 ? 22.847 61.471 7.141 1.00 19.75 71 THR A O 1
ATOM 566 N N . GLU A 1 73 ? 21.285 62.750 6.112 1.00 19.50 72 GLU A N 1
ATOM 567 C CA . GLU A 1 73 ? 22.138 63.949 6.017 1.00 24.20 72 GLU A CA 1
ATOM 568 C C . GLU A 1 73 ? 22.638 64.386 7.386 1.00 27.19 72 GLU A C 1
ATOM 569 O O . GLU A 1 73 ? 23.760 64.839 7.511 1.00 30.24 72 GLU A O 1
ATOM 572 N N . ALA A 1 74 ? 21.829 64.218 8.419 1.00 22.49 73 ALA A N 1
ATOM 573 C CA . ALA A 1 74 ? 22.220 64.600 9.767 1.00 22.79 73 ALA A CA 1
ATOM 574 C C . ALA A 1 74 ? 23.166 63.578 10.390 1.00 27.51 73 ALA A C 1
ATOM 575 O O . ALA A 1 74 ? 23.671 63.788 11.502 1.00 28.64 73 ALA A O 1
ATOM 577 N N . GLY A 1 75 ? 23.351 62.437 9.730 1.00 24.96 74 GLY A N 1
ATOM 578 C CA . GLY A 1 75 ? 24.334 61.419 10.152 1.00 22.23 74 GLY A CA 1
ATOM 579 C C . GLY A 1 75 ? 23.810 60.225 10.896 1.00 22.70 74 GLY A C 1
ATOM 580 O O . GLY A 1 75 ? 24.604 59.451 11.425 1.00 26.42 74 GLY A O 1
ATOM 581 N N . ALA A 1 76 ? 22.493 60.025 10.943 1.00 21.51 75 ALA A N 1
ATOM 582 C CA . ALA A 1 76 ? 21.924 58.824 11.578 1.00 20.58 75 ALA A CA 1
ATOM 583 C C . ALA A 1 76 ? 22.199 57.607 10.686 1.00 18.37 75 ALA A C 1
ATOM 584 O O . ALA A 1 76 ? 22.099 57.732 9.481 1.00 16.68 75 ALA A O 1
ATOM 586 N N . LEU A 1 77 ? 22.546 56.492 11.275 1.00 18.40 76 LEU A N 1
ATOM 587 C CA . LEU A 1 77 ? 22.753 55.272 10.520 1.00 16.19 76 LEU A CA 1
ATOM 588 C C . LEU A 1 77 ? 21.400 54.608 10.317 1.00 17.99 76 LEU A C 1
ATOM 589 O O . LEU A 1 77 ? 20.796 54.098 11.253 1.00 19.89 76 LEU A O 1
ATOM 594 N N . ALA A 1 78 ? 20.899 54.662 9.084 1.00 12.36 77 ALA A N 1
ATOM 595 C CA . ALA A 1 78 ? 19.624 54.038 8.696 1.00 14.53 77 ALA A CA 1
ATOM 596 C C . ALA A 1 78 ? 19.696 52.579 8.354 1.00 15.96 77 ALA A C 1
ATOM 597 O O . ALA A 1 78 ? 18.765 51.826 8.566 1.00 15.30 77 ALA A O 1
ATOM 599 N N . GLY A 1 79 ? 20.808 52.159 7.761 1.00 14.05 78 GLY A N 1
ATOM 600 C CA . GLY A 1 79 ? 20.987 50.767 7.413 1.00 16.33 78 GLY A CA 1
ATOM 601 C C . GLY A 1 79 ? 22.429 50.431 7.134 1.00 13.05 78 GLY A C 1
ATOM 602 O O . GLY A 1 79 ? 23.272 51.340 6.935 1.00 13.31 78 GLY A O 1
ATOM 603 N N . ALA A 1 80 ? 22.720 49.141 7.168 1.00 13.98 79 ALA A N 1
ATOM 604 C CA . ALA A 1 80 ? 24.027 48.628 6.806 1.00 14.59 79 ALA A CA 1
ATOM 605 C C . ALA A 1 80 ? 23.856 47.327 6.091 1.00 15.30 79 ALA A C 1
ATOM 606 O O . ALA A 1 80 ? 22.985 46.532 6.463 1.00 14.99 79 ALA A O 1
ATOM 616 N N A ILE A 1 82 ? 26.032 43.933 4.501 0.50 14.37 81 ILE A N 1
ATOM 617 N N B ILE A 1 82 ? 26.132 43.966 4.582 0.50 16.74 81 ILE A N 1
ATOM 618 C CA A ILE A 1 82 ? 27.183 43.062 4.432 0.50 13.76 81 ILE A CA 1
ATOM 619 C CA B ILE A 1 82 ? 27.400 43.280 4.489 0.50 20.48 81 ILE A CA 1
ATOM 620 C C A ILE A 1 82 ? 27.114 42.308 3.138 0.50 17.28 81 ILE A C 1
ATOM 621 C C B ILE A 1 82 ? 27.269 42.304 3.356 0.50 19.69 81 ILE A C 1
ATOM 622 O O A ILE A 1 82 ? 26.162 41.565 2.795 0.50 14.38 81 ILE A O 1
ATOM 623 O O B ILE A 1 82 ? 26.395 41.423 3.369 0.50 16.50 81 ILE A O 1
ATOM 632 N N . ILE A 1 83 ? 28.143 42.486 2.366 1.00 20.88 82 ILE A N 1
ATOM 633 C CA . ILE A 1 83 ? 28.266 41.591 1.251 1.00 24.19 82 ILE A CA 1
ATOM 634 C C . ILE A 1 83 ? 29.541 40.755 1.279 1.00 25.43 82 ILE A C 1
ATOM 635 O O . ILE A 1 83 ? 30.447 40.954 2.110 1.00 25.69 82 ILE A O 1
ATOM 640 N N . ARG A 1 84 ? 29.611 39.836 0.358 1.00 22.25 83 ARG A N 1
ATOM 641 C CA . ARG A 1 84 ? 30.853 39.172 0.112 1.00 18.82 83 ARG A CA 1
ATOM 642 C C . ARG A 1 84 ? 31.131 39.388 -1.375 1.00 21.11 83 ARG A C 1
ATOM 643 O O . ARG A 1 84 ? 30.249 39.110 -2.209 1.00 21.97 83 ARG A O 1
ATOM 651 N N . LYS A 1 85 ? 32.296 39.931 -1.712 1.00 18.73 84 LYS A N 1
ATOM 652 C CA . LYS A 1 85 ? 32.637 40.184 -3.121 1.00 17.06 84 LYS A CA 1
ATOM 653 C C . LYS A 1 85 ? 33.205 38.967 -3.853 1.00 17.25 84 LYS A C 1
ATOM 654 O O . LYS A 1 85 ? 33.387 39.003 -5.057 1.00 19.35 84 LYS A O 1
ATOM 660 N N . THR A 1 86 ? 33.472 37.897 -3.083 1.00 18.75 85 THR A N 1
ATOM 661 C CA . THR A 1 86 ? 33.806 36.567 -3.520 1.00 16.71 85 THR A CA 1
ATOM 662 C C . THR A 1 86 ? 33.054 35.594 -2.626 1.00 17.68 85 THR A C 1
ATOM 663 O O . THR A 1 86 ? 32.814 35.921 -1.493 1.00 20.09 85 THR A O 1
ATOM 667 N N . PRO A 1 87 ? 32.749 34.410 -3.137 1.00 17.16 86 PRO A N 1
ATOM 668 C CA . PRO A 1 87 ? 31.893 33.531 -2.290 1.00 17.51 86 PRO A CA 1
ATOM 669 C C . PRO A 1 87 ? 32.609 33.126 -0.988 1.00 20.62 86 PRO A C 1
ATOM 670 O O . PRO A 1 87 ? 33.813 32.813 -1.018 1.00 19.39 86 PRO A O 1
ATOM 674 N N . SER A 1 88 ? 31.889 33.202 0.123 1.00 18.40 87 SER A N 1
ATOM 675 C CA . SER A 1 88 ? 32.378 32.546 1.355 1.00 19.78 87 SER A CA 1
ATOM 676 C C . SER A 1 88 ? 32.423 31.028 1.132 1.00 16.74 87 SER A C 1
ATOM 677 O O . SER A 1 88 ? 31.996 30.479 0.069 1.00 18.02 87 SER A O 1
ATOM 680 N N A ASP A 1 89 ? 32.910 30.289 2.125 0.50 19.74 88 ASP A N 1
ATOM 681 N N B ASP A 1 89 ? 32.919 30.277 2.122 0.50 20.10 88 ASP A N 1
ATOM 682 C CA A ASP A 1 89 ? 32.942 28.815 2.024 0.50 16.95 88 ASP A CA 1
ATOM 683 C CA B ASP A 1 89 ? 32.885 28.786 2.056 0.50 18.04 88 ASP A CA 1
ATOM 684 C C A ASP A 1 89 ? 31.504 28.218 1.950 0.50 16.80 88 ASP A C 1
ATOM 685 C C B ASP A 1 89 ? 31.467 28.249 1.888 0.50 17.65 88 ASP A C 1
ATOM 686 O O A ASP A 1 89 ? 31.267 27.172 1.321 0.50 17.62 88 ASP A O 1
ATOM 687 O O B ASP A 1 89 ? 31.213 27.254 1.190 0.50 20.00 88 ASP A O 1
ATOM 696 N N . TRP A 1 90 ? 30.556 28.885 2.613 1.00 18.89 89 TRP A N 1
ATOM 697 C CA . TRP A 1 90 ? 29.163 28.480 2.619 1.00 16.09 89 TRP A CA 1
ATOM 698 C C . TRP A 1 90 ? 28.562 28.758 1.229 1.00 18.86 89 TRP A C 1
ATOM 699 O O . TRP A 1 90 ? 27.887 27.906 0.654 1.00 16.94 89 TRP A O 1
ATOM 710 N N . ASP A 1 91 ? 28.812 29.970 0.701 1.00 20.27 90 ASP A N 1
ATOM 711 C CA . ASP A 1 91 ? 28.283 30.341 -0.640 1.00 19.15 90 ASP A CA 1
ATOM 712 C C . ASP A 1 91 ? 28.759 29.325 -1.643 1.00 17.28 90 ASP A C 1
ATOM 713 O O . ASP A 1 91 ? 28.036 28.808 -2.494 1.00 18.00 90 ASP A O 1
ATOM 718 N N . THR A 1 92 ? 30.048 28.956 -1.548 1.00 17.37 91 THR A N 1
ATOM 719 C CA . THR A 1 92 ? 30.595 28.029 -2.523 1.00 18.05 91 THR A CA 1
ATOM 720 C C . THR A 1 92 ? 29.952 26.661 -2.414 1.00 20.50 91 THR A C 1
ATOM 721 O O . THR A 1 92 ? 29.655 26.071 -3.433 1.00 22.29 91 THR A O 1
ATOM 725 N N . ASP A 1 93 ? 29.734 26.163 -1.197 1.00 21.36 92 ASP A N 1
ATOM 726 C CA . ASP A 1 93 ? 29.063 24.873 -1.010 1.00 19.61 92 ASP A CA 1
ATOM 727 C C . ASP A 1 93 ? 27.614 24.902 -1.512 1.00 20.54 92 ASP A C 1
ATOM 728 O O . ASP A 1 93 ? 27.166 24.039 -2.274 1.00 23.34 92 ASP A O 1
ATOM 733 N N . LEU A 1 94 ? 26.897 25.972 -1.172 1.00 18.47 93 LEU A N 1
ATOM 734 C CA . LEU A 1 94 ? 25.507 26.088 -1.492 1.00 18.66 93 LEU A CA 1
ATOM 735 C C . LEU A 1 94 ? 25.246 26.163 -3.009 1.00 19.33 93 LEU A C 1
ATOM 736 O O . LEU A 1 94 ? 24.319 25.558 -3.509 1.00 20.42 93 LEU A O 1
ATOM 741 N N . TRP A 1 95 ? 26.072 26.930 -3.718 1.00 16.58 94 TRP A N 1
ATOM 742 C CA . TRP A 1 95 ? 25.879 27.260 -5.153 1.00 19.85 94 TRP A CA 1
ATOM 743 C C . TRP A 1 95 ? 26.484 26.201 -6.117 1.00 21.23 94 TRP A C 1
ATOM 744 O O . TRP A 1 95 ? 26.254 26.257 -7.310 1.00 21.50 94 TRP A O 1
ATOM 755 N N . GLU A 1 96 ? 27.266 25.278 -5.562 1.00 19.91 95 GLU A N 1
ATOM 756 C CA . GLU A 1 96 ? 27.776 24.109 -6.315 1.00 23.55 95 GLU A CA 1
ATOM 757 C C . GLU A 1 96 ? 28.460 24.606 -7.580 1.00 24.02 95 GLU A C 1
ATOM 758 O O . GLU A 1 96 ? 29.340 25.474 -7.488 1.00 25.78 95 GLU A O 1
ATOM 764 N N A ASP A 1 97 ? 28.113 24.112 -8.760 0.50 26.05 96 ASP A N 1
ATOM 765 N N B ASP A 1 97 ? 28.026 24.068 -8.719 0.50 26.64 96 ASP A N 1
ATOM 766 C CA A ASP A 1 97 ? 28.932 24.455 -9.930 0.50 27.50 96 ASP A CA 1
ATOM 767 C CA B ASP A 1 97 ? 28.633 24.344 -10.010 0.50 29.33 96 ASP A CA 1
ATOM 768 C C A ASP A 1 97 ? 28.690 25.876 -10.448 0.50 28.70 96 ASP A C 1
ATOM 769 C C B ASP A 1 97 ? 28.749 25.844 -10.294 0.50 29.70 96 ASP A C 1
ATOM 770 O O A ASP A 1 97 ? 29.352 26.325 -11.384 0.50 29.03 96 ASP A O 1
ATOM 771 O O B ASP A 1 97 ? 29.760 26.314 -10.830 0.50 31.16 96 ASP A O 1
ATOM 780 N N . LEU A 1 98 ? 27.741 26.594 -9.856 1.00 28.47 97 LEU A N 1
ATOM 781 C CA . LEU A 1 98 ? 27.626 27.998 -10.140 1.00 27.64 97 LEU A CA 1
ATOM 782 C C . LEU A 1 98 ? 28.616 28.823 -9.336 1.00 26.46 97 LEU A C 1
ATOM 783 O O . LEU A 1 98 ? 28.836 29.961 -9.673 1.00 24.42 97 LEU A O 1
ATOM 788 N N . ALA A 1 99 ? 29.271 28.240 -8.328 1.00 23.76 98 ALA A N 1
ATOM 789 C CA . ALA A 1 99 ? 30.154 29.017 -7.453 1.00 23.32 98 ALA A CA 1
ATOM 790 C C . ALA A 1 99 ? 31.383 29.580 -8.189 1.00 25.12 98 ALA A C 1
ATOM 791 O O . ALA A 1 99 ? 32.043 30.509 -7.700 1.00 25.25 98 ALA A O 1
ATOM 793 N N . ILE A 1 100 ? 31.674 29.023 -9.356 1.00 29.22 99 ILE A N 1
ATOM 794 C CA . ILE A 1 100 ? 32.837 29.465 -10.151 1.00 28.77 99 ILE A CA 1
ATOM 795 C C . ILE A 1 100 ? 32.567 30.763 -10.928 1.00 30.84 99 ILE A C 1
ATOM 796 O O . ILE A 1 100 ? 33.523 31.422 -11.318 1.00 29.47 99 ILE A O 1
ATOM 799 N N . ASP A 1 101 ? 31.285 31.129 -11.125 1.00 28.38 100 ASP A N 1
ATOM 800 C CA . ASP A 1 101 ? 30.913 32.441 -11.698 1.00 28.21 100 ASP A CA 1
ATOM 801 C C . ASP A 1 101 ? 31.291 33.533 -10.737 1.00 29.26 100 ASP A C 1
ATOM 802 O O . ASP A 1 101 ? 31.231 33.368 -9.514 1.00 32.94 100 ASP A O 1
ATOM 807 N N . LYS A 1 102 ? 31.702 34.659 -11.269 1.00 23.04 101 LYS A N 1
ATOM 808 C CA . LYS A 1 102 ? 31.947 35.796 -10.434 1.00 22.23 101 LYS A CA 1
ATOM 809 C C . LYS A 1 102 ? 30.586 36.324 -10.016 1.00 23.43 101 LYS A C 1
ATOM 810 O O . LYS A 1 102 ? 29.670 36.451 -10.813 1.00 20.26 101 LYS A O 1
ATOM 816 N N . ALA A 1 103 ? 30.475 36.653 -8.742 1.00 18.88 102 ALA A N 1
ATOM 817 C CA . ALA A 1 103 ? 29.231 37.130 -8.182 1.00 16.87 102 ALA A CA 1
ATOM 818 C C . ALA A 1 103 ? 29.539 37.760 -6.843 1.00 19.22 102 ALA A C 1
ATOM 819 O O . ALA A 1 103 ? 30.525 37.425 -6.229 1.00 18.85 102 ALA A O 1
ATOM 821 N N . TYR A 1 104 ? 28.679 38.680 -6.432 1.00 16.83 103 TYR A N 1
ATOM 822 C CA . TYR A 1 104 ? 28.615 39.177 -5.084 1.00 15.52 103 TYR A CA 1
ATOM 823 C C . TYR A 1 104 ? 27.481 38.481 -4.356 1.00 16.99 103 TYR A C 1
ATOM 824 O O . TYR A 1 104 ? 26.429 38.161 -4.956 1.00 18.48 103 TYR A O 1
ATOM 833 N N . TYR A 1 105 ? 27.701 38.204 -3.071 1.00 16.29 104 TYR A N 1
ATOM 834 C CA . TYR A 1 105 ? 26.768 37.483 -2.247 1.00 16.62 104 TYR A CA 1
ATOM 835 C C . TYR A 1 105 ? 26.318 38.424 -1.128 1.00 17.12 104 TYR A C 1
ATOM 836 O O . TYR A 1 105 ? 27.122 38.969 -0.402 1.00 17.04 104 TYR A O 1
ATOM 845 N N A LEU A 1 106 ? 25.019 38.681 -1.044 0.50 16.69 105 LEU A N 1
ATOM 846 N N B LEU A 1 106 ? 25.013 38.647 -1.066 0.50 19.29 105 LEU A N 1
ATOM 847 C CA A LEU A 1 106 ? 24.517 39.570 -0.020 0.50 16.37 105 LEU A CA 1
ATOM 848 C CA B LEU A 1 106 ? 24.434 39.413 0.001 0.50 20.67 105 LEU A CA 1
ATOM 849 C C A LEU A 1 106 ? 24.215 38.770 1.228 0.50 16.07 105 LEU A C 1
ATOM 850 C C B LEU A 1 106 ? 24.399 38.521 1.216 0.50 19.42 105 LEU A C 1
ATOM 851 O O A LEU A 1 106 ? 23.189 38.053 1.243 0.50 17.04 105 LEU A O 1
ATOM 852 O O B LEU A 1 106 ? 23.829 37.413 1.195 0.50 23.13 105 LEU A O 1
ATOM 861 N N . HIS A 1 107 ? 25.017 38.967 2.294 1.00 16.43 106 HIS A N 1
ATOM 862 C CA . HIS A 1 107 ? 24.893 38.249 3.540 1.00 18.45 106 HIS A CA 1
ATOM 863 C C . HIS A 1 107 ? 23.950 38.819 4.558 1.00 20.91 106 HIS A C 1
ATOM 864 O O . HIS A 1 107 ? 23.255 38.048 5.240 1.00 21.30 106 HIS A O 1
ATOM 871 N N . ARG A 1 108 ? 23.961 40.120 4.778 1.00 17.95 107 ARG A N 1
ATOM 872 C CA . ARG A 1 108 ? 23.073 40.721 5.765 1.00 19.12 107 ARG A CA 1
ATOM 873 C C . ARG A 1 108 ? 22.657 42.121 5.342 1.00 16.60 107 ARG A C 1
ATOM 874 O O . ARG A 1 108 ? 23.482 42.953 4.937 1.00 16.54 107 ARG A O 1
ATOM 882 N N A ILE A 1 109 ? 21.347 42.330 5.411 0.50 17.22 108 ILE A N 1
ATOM 883 N N B ILE A 1 109 ? 21.364 42.395 5.480 0.50 15.66 108 ILE A N 1
ATOM 884 C CA A ILE A 1 109 ? 20.737 43.634 5.431 0.50 18.72 108 ILE A CA 1
ATOM 885 C CA B ILE A 1 109 ? 20.785 43.715 5.293 0.50 18.07 108 ILE A CA 1
ATOM 886 C C A ILE A 1 109 ? 20.318 43.928 6.863 0.50 18.94 108 ILE A C 1
ATOM 887 C C B ILE A 1 109 ? 20.150 44.080 6.637 0.50 19.89 108 ILE A C 1
ATOM 888 O O A ILE A 1 109 ? 19.687 43.088 7.572 0.50 15.66 108 ILE A O 1
ATOM 889 O O B ILE A 1 109 ? 19.192 43.406 7.056 0.50 22.93 108 ILE A O 1
ATOM 906 N N . VAL A 1 111 ? 18.351 47.106 8.773 1.00 16.39 110 VAL A N 1
ATOM 907 C CA . VAL A 1 111 ? 17.649 48.409 8.690 1.00 14.53 110 VAL A CA 1
ATOM 908 C C . VAL A 1 111 ? 17.225 48.824 10.061 1.00 15.00 110 VAL A C 1
ATOM 909 O O . VAL A 1 111 ? 16.570 48.048 10.742 1.00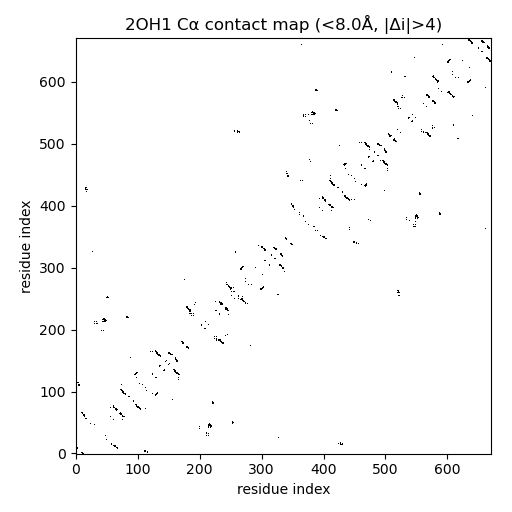 17.64 110 VAL A O 1
ATOM 913 N N A SER A 1 112 ? 17.485 50.082 10.392 0.50 15.02 111 SER A N 1
ATOM 914 N N B SER A 1 112 ? 17.682 49.951 10.557 0.50 17.45 111 SER A N 1
ATOM 915 C CA A SER A 1 112 ? 17.004 50.726 11.637 0.50 14.80 111 SER A CA 1
ATOM 916 C CA B SER A 1 112 ? 17.247 50.377 11.890 0.50 17.40 111 SER A CA 1
ATOM 917 C C A SER A 1 112 ? 15.491 50.815 11.679 0.50 16.36 111 SER A C 1
ATOM 918 C C B SER A 1 112 ? 15.715 50.477 11.890 0.50 17.26 111 SER A C 1
ATOM 919 O O A SER A 1 112 ? 14.889 51.286 10.737 0.50 13.81 111 SER A O 1
ATOM 920 O O B SER A 1 112 ? 15.107 50.694 10.851 0.50 14.05 111 SER A O 1
ATOM 925 N N A ARG A 1 113 ? 14.883 50.434 12.806 0.50 16.47 112 ARG A N 1
ATOM 926 N N B ARG A 1 113 ? 15.081 50.372 13.051 0.50 18.22 112 ARG A N 1
ATOM 927 C CA A ARG A 1 113 ? 13.415 50.459 12.943 0.50 16.30 112 ARG A CA 1
ATOM 928 C CA B ARG A 1 113 ? 13.613 50.403 13.079 0.50 17.67 112 ARG A CA 1
ATOM 929 C C A ARG A 1 113 ? 12.873 51.835 12.710 0.50 16.55 112 ARG A C 1
ATOM 930 C C B ARG A 1 113 ? 12.998 51.736 12.683 0.50 16.40 112 ARG A C 1
ATOM 931 O O A ARG A 1 113 ? 11.731 52.008 12.259 0.50 16.88 112 ARG A O 1
ATOM 932 O O B ARG A 1 113 ? 11.941 51.741 12.051 0.50 18.59 112 ARG A O 1
ATOM 947 N N . ALA A 1 114 ? 13.674 52.857 12.985 1.00 16.57 113 ALA A N 1
ATOM 948 C CA . ALA A 1 114 ? 13.236 54.196 12.632 1.00 17.33 113 ALA A CA 1
ATOM 949 C C . ALA A 1 114 ? 12.963 54.321 11.153 1.00 13.69 113 ALA A C 1
ATOM 950 O O . ALA A 1 114 ? 12.159 55.147 10.758 1.00 16.87 113 ALA A O 1
ATOM 952 N N . PHE A 1 115 ? 13.691 53.525 10.358 1.00 15.11 114 PHE A N 1
ATOM 953 C CA . PHE A 1 115 ? 13.544 53.597 8.884 1.00 16.48 114 PHE A CA 1
ATOM 954 C C . PHE A 1 115 ? 13.011 52.341 8.256 1.00 16.78 114 PHE A C 1
ATOM 955 O O . PHE A 1 115 ? 13.233 52.123 7.081 1.00 17.07 114 PHE A O 1
ATOM 963 N N . SER A 1 116 ? 12.333 51.522 9.056 1.00 17.29 115 SER A N 1
ATOM 964 C CA . SER A 1 116 ? 11.766 50.276 8.545 1.00 19.33 115 SER A CA 1
ATOM 965 C C . SER A 1 116 ? 10.462 50.589 7.792 1.00 19.09 115 SER A C 1
ATOM 966 O O . SER A 1 116 ? 9.818 51.577 8.052 1.00 17.94 115 SER A O 1
ATOM 969 N N . GLY A 1 117 ? 10.056 49.728 6.857 1.00 21.66 116 GLY A N 1
ATOM 970 C CA . GLY A 1 117 ? 8.806 49.939 6.087 1.00 20.79 116 GLY A CA 1
ATOM 971 C C . GLY A 1 117 ? 8.779 50.966 4.947 1.00 20.71 116 GLY A C 1
ATOM 972 O O . GLY A 1 117 ? 7.716 51.374 4.440 1.00 22.39 116 GLY A O 1
ATOM 973 N N . ILE A 1 118 ? 9.937 51.423 4.533 1.00 17.92 117 ILE A N 1
ATOM 974 C CA . ILE A 1 118 ? 10.026 52.311 3.401 1.00 16.13 117 ILE A CA 1
ATOM 975 C C . ILE A 1 118 ? 10.749 51.568 2.240 1.00 12.98 117 ILE A C 1
ATOM 976 O O . ILE A 1 118 ? 11.165 52.208 1.285 1.00 17.58 117 ILE A O 1
ATOM 981 N N . SER A 1 119 ? 10.920 50.252 2.405 1.00 15.49 118 SER A N 1
ATOM 982 C CA . SER A 1 119 ? 11.673 49.415 1.431 1.00 14.37 118 SER A CA 1
ATOM 983 C C . SER A 1 119 ? 13.084 49.954 1.218 1.00 15.78 118 SER A C 1
ATOM 984 O O . SER A 1 119 ? 13.646 50.006 0.100 1.00 16.55 118 SER A O 1
ATOM 987 N N . LEU A 1 120 ? 13.708 50.441 2.301 1.00 13.24 119 LEU A N 1
ATOM 988 C CA . LEU A 1 120 ? 15.090 50.843 2.200 1.00 13.99 119 LEU A CA 1
ATOM 989 C C . LEU A 1 120 ? 15.991 49.687 1.696 1.00 12.07 119 LEU A C 1
ATOM 990 O O . LEU A 1 120 ? 16.938 49.946 0.962 1.00 13.81 119 LEU A O 1
ATOM 995 N N . SER A 1 121 ? 15.644 48.448 2.058 1.00 12.75 120 SER A N 1
ATOM 996 C CA . SER A 1 121 ? 16.426 47.282 1.635 1.00 13.44 120 SER A CA 1
ATOM 997 C C . SER A 1 121 ? 16.464 47.200 0.114 1.00 13.43 120 SER A C 1
ATOM 998 O O . SER A 1 121 ? 17.450 46.736 -0.411 1.00 13.67 120 SER A O 1
ATOM 1001 N N . LYS A 1 122 ? 15.406 47.613 -0.577 1.00 13.89 121 LYS A N 1
ATOM 1002 C CA . LYS A 1 122 ? 15.393 47.542 -2.049 1.00 13.63 121 LYS A CA 1
ATOM 1003 C C . LYS A 1 122 ? 16.491 48.437 -2.599 1.00 15.14 121 LYS A C 1
ATOM 1004 O O . LYS A 1 122 ? 17.207 48.078 -3.525 1.00 14.74 121 LYS A O 1
ATOM 1010 N N . GLN A 1 123 ? 16.643 49.625 -2.027 1.00 14.38 122 GLN A N 1
ATOM 1011 C CA . GLN A 1 123 ? 17.640 50.565 -2.475 1.00 14.03 122 GLN A CA 1
ATOM 1012 C C . GLN A 1 123 ? 19.045 50.148 -2.034 1.00 16.79 122 GLN A C 1
ATOM 1013 O O . GLN A 1 123 ? 20.025 50.458 -2.720 1.00 16.69 122 GLN A O 1
ATOM 1027 N N . ILE A 1 125 ? 20.045 46.977 -1.800 1.00 14.22 124 ILE A N 1
ATOM 1028 C CA . ILE A 1 125 ? 20.411 45.957 -2.782 1.00 15.86 124 ILE A CA 1
ATOM 1029 C C . ILE A 1 125 ? 20.711 46.617 -4.147 1.00 16.92 124 ILE A C 1
ATOM 1030 O O . ILE A 1 125 ? 21.681 46.229 -4.805 1.00 18.51 124 ILE A O 1
ATOM 1035 N N . TYR A 1 126 ? 19.939 47.598 -4.574 1.00 17.69 125 TYR A N 1
ATOM 1036 C CA . TYR A 1 126 ? 20.188 48.324 -5.813 1.00 19.38 125 TYR A CA 1
ATOM 1037 C C . TYR A 1 126 ? 21.597 48.923 -5.849 1.00 18.80 125 TYR A C 1
ATOM 1038 O O . TYR A 1 126 ? 22.273 48.963 -6.904 1.00 18.48 125 TYR A O 1
ATOM 1047 N N . PHE A 1 127 ? 22.066 49.423 -4.705 1.00 15.92 126 PHE A N 1
ATOM 1048 C CA . PHE A 1 127 ? 23.426 49.922 -4.632 1.00 16.01 126 PHE A CA 1
ATOM 1049 C C . PHE A 1 127 ? 24.470 48.794 -4.933 1.00 19.51 126 PHE A C 1
ATOM 1050 O O . PHE A 1 127 ? 25.445 49.009 -5.649 1.00 19.61 126 PHE A O 1
ATOM 1058 N N . ALA A 1 128 ? 24.229 47.604 -4.395 1.00 17.23 127 ALA A N 1
ATOM 1059 C CA . ALA A 1 128 ? 25.096 46.441 -4.645 1.00 18.96 127 ALA A CA 1
ATOM 1060 C C . ALA A 1 128 ? 25.081 46.113 -6.163 1.00 18.81 127 ALA A C 1
ATOM 1061 O O . ALA A 1 128 ? 26.127 45.753 -6.725 1.00 17.90 127 ALA A O 1
ATOM 1063 N N . GLU A 1 129 ? 23.885 46.146 -6.764 1.00 19.35 128 GLU A N 1
ATOM 1064 C CA . GLU A 1 129 ? 23.713 45.931 -8.208 1.00 16.73 128 GLU A CA 1
ATOM 1065 C C . GLU A 1 129 ? 24.579 46.911 -8.979 1.00 21.22 128 GLU A C 1
ATOM 1066 O O . GLU A 1 129 ? 25.340 46.510 -9.861 1.00 18.12 128 GLU A O 1
ATOM 1072 N N . LYS A 1 130 ? 24.488 48.187 -8.623 1.00 17.18 129 LYS A N 1
ATOM 1073 C CA . LYS A 1 130 ? 25.312 49.249 -9.264 1.00 18.14 129 LYS A CA 1
ATOM 1074 C C . LYS A 1 130 ? 26.804 49.011 -9.089 1.00 19.57 129 LYS A C 1
ATOM 1075 O O . LYS A 1 130 ? 27.540 49.147 -10.056 1.00 19.64 129 LYS A O 1
ATOM 1080 N N . LEU A 1 131 ? 27.242 48.597 -7.911 1.00 16.58 130 LEU A N 1
ATOM 1081 C CA . LEU A 1 131 ? 28.604 48.273 -7.660 1.00 19.20 130 LEU A CA 1
ATOM 1082 C C . LEU A 1 131 ? 29.062 47.087 -8.556 1.00 18.39 130 LEU A C 1
ATOM 1083 O O . LEU A 1 131 ? 30.119 47.118 -9.175 1.00 19.01 130 LEU A O 1
ATOM 1088 N N . GLY A 1 132 ? 28.248 46.045 -8.636 1.00 18.15 131 GLY A N 1
ATOM 1089 C CA . GLY A 1 132 ? 28.611 44.888 -9.440 1.00 17.51 131 GLY A CA 1
ATOM 1090 C C . GLY A 1 132 ? 28.714 45.271 -10.902 1.00 16.26 131 GLY A C 1
ATOM 1091 O O . GLY A 1 132 ? 29.608 44.786 -11.615 1.00 17.68 131 GLY A O 1
ATOM 1092 N N . ILE A 1 133 ? 27.809 46.103 -11.373 1.00 15.24 132 ILE A N 1
ATOM 1093 C CA . ILE A 1 133 ? 27.872 46.593 -12.767 1.00 13.63 132 ILE A CA 1
ATOM 1094 C C . ILE A 1 133 ? 29.182 47.371 -12.997 1.00 17.95 132 ILE A C 1
ATOM 1095 O O . ILE A 1 133 ? 29.911 47.105 -13.946 1.00 19.14 132 ILE A O 1
ATOM 1100 N N . GLU A 1 134 ? 29.518 48.279 -12.088 1.00 18.86 133 GLU A N 1
ATOM 1101 C CA . GLU A 1 134 ? 30.771 49.073 -12.193 1.00 19.22 133 GLU A CA 1
ATOM 1102 C C . GLU A 1 134 ? 31.992 48.157 -12.264 1.00 20.91 133 GLU A C 1
ATOM 1103 O O . GLU A 1 134 ? 32.975 48.467 -12.974 1.00 22.44 133 GLU A O 1
ATOM 1122 N N . SER A 1 136 ? 31.974 45.004 -13.330 1.00 18.03 135 SER A N 1
ATOM 1123 C CA . SER A 1 136 ? 31.794 43.943 -14.317 1.00 18.93 135 SER A CA 1
ATOM 1124 C C . SER A 1 136 ? 31.512 42.549 -13.729 1.00 18.91 135 SER A C 1
ATOM 1125 O O . SER A 1 136 ? 31.983 41.541 -14.234 1.00 18.84 135 SER A O 1
ATOM 1128 N N . VAL A 1 137 ? 30.756 42.487 -12.645 1.00 15.93 136 VAL A N 1
ATOM 1129 C CA . VAL A 1 137 ? 30.398 41.249 -12.008 1.00 18.68 136 VAL A CA 1
ATOM 1130 C C . VAL A 1 137 ? 28.993 40.881 -12.502 1.00 14.93 136 VAL A C 1
ATOM 1131 O O . VAL A 1 137 ? 28.116 41.723 -12.508 1.00 17.06 136 VAL A O 1
ATOM 1135 N N . PRO A 1 138 ? 28.819 39.674 -13.014 1.00 16.33 137 PRO A N 1
ATOM 1136 C CA . PRO A 1 138 ? 27.556 39.366 -13.711 1.00 16.50 137 PRO A CA 1
ATOM 1137 C C . PRO A 1 138 ? 26.308 39.069 -12.857 1.00 17.80 137 PRO A C 1
ATOM 1138 O O . PRO A 1 138 ? 25.203 39.127 -13.384 1.00 16.64 137 PRO A O 1
ATOM 1142 N N . PHE A 1 139 ? 26.487 38.758 -11.555 1.00 14.41 138 PHE A N 1
ATOM 1143 C CA . PHE A 1 139 ? 25.378 38.365 -10.705 1.00 17.31 138 PHE A CA 1
ATOM 1144 C C . PHE A 1 139 ? 25.507 38.933 -9.294 1.00 16.48 138 PHE A C 1
ATOM 1145 O O . PHE A 1 139 ? 26.620 39.052 -8.754 1.00 15.72 138 PHE A O 1
ATOM 1153 N N . ILE A 1 140 ? 24.360 39.242 -8.698 1.00 15.60 139 ILE A N 1
ATOM 1154 C CA . ILE A 1 140 ? 24.229 39.393 -7.251 1.00 15.44 139 ILE A CA 1
ATOM 1155 C C . ILE A 1 140 ? 23.414 38.167 -6.816 1.00 17.30 139 ILE A C 1
ATOM 1156 O O . ILE A 1 140 ? 22.402 37.828 -7.458 1.00 16.01 139 ILE A O 1
ATOM 1161 N N . ARG A 1 141 ? 23.849 37.536 -5.728 1.00 15.44 140 ARG A N 1
ATOM 1162 C CA . ARG A 1 141 ? 23.275 36.283 -5.231 1.00 14.00 140 ARG A CA 1
ATOM 1163 C C . ARG A 1 141 ? 22.962 36.368 -3.775 1.00 15.23 140 ARG A C 1
ATOM 1164 O O . ARG A 1 141 ? 23.601 37.107 -3.025 1.00 16.89 140 ARG A O 1
ATOM 1172 N N . LEU A 1 142 ? 21.955 35.611 -3.392 1.00 15.97 141 LEU A N 1
ATOM 1173 C CA . LEU A 1 142 ? 21.664 35.468 -1.970 1.00 18.81 141 LEU A CA 1
ATOM 1174 C C . LEU A 1 142 ? 20.868 34.178 -1.729 1.00 17.65 141 LEU A C 1
ATOM 1175 O O . LEU A 1 142 ? 20.430 33.529 -2.658 1.00 17.35 141 LEU A O 1
ATOM 1180 N N . ASP A 1 143 ? 20.804 33.780 -0.457 1.00 18.12 142 ASP A N 1
ATOM 1181 C CA . ASP A 1 143 ? 20.021 32.608 -0.053 1.00 16.39 142 ASP A CA 1
ATOM 1182 C C . ASP A 1 143 ? 18.986 33.022 1.003 1.00 18.34 142 ASP A C 1
ATOM 1183 O O . ASP A 1 143 ? 19.124 34.044 1.657 1.00 19.14 142 ASP A O 1
ATOM 1188 N N . CYS A 1 144 ? 17.919 32.240 1.131 1.00 17.08 143 CYS A N 1
ATOM 1189 C CA . CYS A 1 144 ? 16.816 32.577 2.049 1.00 17.62 143 CYS A CA 1
ATOM 1190 C C . CYS A 1 144 ? 16.281 31.277 2.580 1.00 16.17 143 CYS A C 1
ATOM 1191 O O . CYS A 1 144 ? 16.076 30.368 1.828 1.00 18.14 143 CYS A O 1
ATOM 1194 N N . ILE A 1 145 ? 16.073 31.223 3.882 1.00 17.91 144 ILE A N 1
ATOM 1195 C CA . ILE A 1 145 ? 15.439 30.073 4.469 1.00 18.62 144 ILE A CA 1
ATOM 1196 C C . ILE A 1 145 ? 14.088 29.786 3.752 1.00 17.86 144 ILE A C 1
ATOM 1197 O O . ILE A 1 145 ? 13.309 30.701 3.493 1.00 18.13 144 ILE A O 1
ATOM 1202 N N A GLU A 1 146 ? 13.847 28.522 3.435 0.50 17.89 145 GLU A N 1
ATOM 1203 N N B GLU A 1 146 ? 13.856 28.523 3.439 0.50 18.51 145 GLU A N 1
ATOM 1204 C CA A GLU A 1 146 ? 12.654 28.126 2.679 0.50 19.25 145 GLU A CA 1
ATOM 1205 C CA B GLU A 1 146 ? 12.659 28.119 2.709 0.50 20.81 145 GLU A CA 1
ATOM 1206 C C A GLU A 1 146 ? 11.322 28.435 3.379 0.50 20.45 145 GLU A C 1
ATOM 1207 C C B GLU A 1 146 ? 11.374 28.615 3.373 0.50 20.90 145 GLU A C 1
ATOM 1208 O O A GLU A 1 146 ? 10.277 28.474 2.713 0.50 19.30 145 GLU A O 1
ATOM 1209 O O B GLU A 1 146 ? 10.452 29.037 2.680 0.50 21.38 145 GLU A O 1
ATOM 1220 N N . SER A 1 147 ? 11.336 28.621 4.701 1.00 20.28 146 SER A N 1
ATOM 1221 C CA . SER A 1 147 ? 10.110 28.871 5.437 1.00 21.87 146 SER A CA 1
ATOM 1222 C C . SER A 1 147 ? 9.718 30.320 5.688 1.00 23.86 146 SER A C 1
ATOM 1223 O O . SER A 1 147 ? 8.607 30.555 6.193 1.00 27.50 146 SER A O 1
ATOM 1226 N N . ASN A 1 148 ? 10.581 31.297 5.352 1.00 22.06 147 ASN A N 1
ATOM 1227 C CA . ASN A 1 148 ? 10.230 32.712 5.556 1.00 22.72 147 ASN A CA 1
ATOM 1228 C C . ASN A 1 148 ? 9.492 33.237 4.327 1.00 21.94 147 ASN A C 1
ATOM 1229 O O . ASN A 1 148 ? 10.105 33.703 3.359 1.00 20.33 147 ASN A O 1
ATOM 1234 N N . GLU A 1 149 ? 8.165 33.147 4.370 1.00 21.60 148 GLU A N 1
ATOM 1235 C CA . GLU A 1 149 ? 7.361 33.493 3.220 1.00 22.35 148 GLU A CA 1
ATOM 1236 C C . GLU A 1 149 ? 7.566 34.957 2.822 1.00 21.02 148 GLU A C 1
ATOM 1237 O O . GLU A 1 149 ? 7.746 35.266 1.671 1.00 18.76 148 GLU A O 1
ATOM 1243 N N . THR A 1 150 ? 7.539 35.859 3.802 1.00 22.90 149 THR A N 1
ATOM 1244 C CA . THR A 1 150 ? 7.552 37.283 3.471 1.00 23.72 149 THR A CA 1
ATOM 1245 C C . THR A 1 150 ? 8.908 37.705 2.904 1.00 19.68 149 THR A C 1
ATOM 1246 O O . THR A 1 150 ? 8.975 38.508 1.982 1.00 20.12 149 THR A O 1
ATOM 1250 N N . LEU A 1 151 ? 9.983 37.115 3.398 1.00 20.02 150 LEU A N 1
ATOM 1251 C CA . LEU A 1 151 ? 11.293 37.468 2.895 1.00 20.37 150 LEU A CA 1
ATOM 1252 C C . LEU A 1 151 ? 11.498 36.910 1.502 1.00 18.25 150 LEU A C 1
ATOM 1253 O O . LEU A 1 151 ? 12.028 37.592 0.673 1.00 17.77 150 LEU A O 1
ATOM 1258 N N . ASN A 1 152 ? 11.085 35.658 1.279 1.00 17.05 151 ASN A N 1
ATOM 1259 C CA . ASN A 1 152 ? 11.138 35.068 -0.072 1.00 15.53 151 ASN A CA 1
ATOM 1260 C C . ASN A 1 152 ? 10.317 35.918 -1.045 1.00 14.91 151 ASN A C 1
ATOM 1261 O O . ASN A 1 152 ? 10.802 36.232 -2.139 1.00 16.14 151 ASN A O 1
ATOM 1266 N N . GLN A 1 153 ? 9.112 36.336 -0.630 1.00 15.22 152 GLN A N 1
ATOM 1267 C CA . GLN A 1 153 ? 8.279 37.210 -1.493 1.00 15.30 152 GLN A CA 1
ATOM 1268 C C . GLN A 1 153 ? 9.027 38.497 -1.845 1.00 14.25 152 GLN A C 1
ATOM 1269 O O . GLN A 1 153 ? 8.965 38.980 -2.973 1.00 16.80 152 GLN A O 1
ATOM 1283 N N . TYR A 1 155 ? 12.340 39.119 -1.976 1.00 15.24 154 TYR A N 1
ATOM 1284 C CA . TYR A 1 155 ? 13.382 38.959 -2.970 1.00 17.87 154 TYR A CA 1
ATOM 1285 C C . TYR A 1 155 ? 12.829 38.824 -4.397 1.00 15.39 154 TYR A C 1
ATOM 1286 O O . TYR A 1 155 ? 13.376 39.348 -5.348 1.00 14.64 154 TYR A O 1
ATOM 1295 N N . VAL A 1 156 ? 11.745 38.078 -4.539 1.00 14.58 155 VAL A N 1
ATOM 1296 C CA . VAL A 1 156 ? 11.123 37.965 -5.863 1.00 15.04 155 VAL A CA 1
ATOM 1297 C C . VAL A 1 156 ? 10.619 39.337 -6.346 1.00 14.73 155 VAL A C 1
ATOM 1298 O O . VAL A 1 156 ? 10.821 39.732 -7.487 1.00 16.55 155 VAL A O 1
ATOM 1302 N N . ARG A 1 157 ? 9.961 40.061 -5.463 1.00 16.90 156 ARG A N 1
ATOM 1303 C CA . ARG A 1 157 ? 9.430 41.395 -5.764 1.00 19.12 156 ARG A CA 1
ATOM 1304 C C . ARG A 1 157 ? 10.556 42.337 -6.192 1.00 19.43 156 ARG A C 1
ATOM 1305 O O . ARG A 1 157 ? 10.364 43.168 -7.083 1.00 20.66 156 ARG A O 1
ATOM 1313 N N . TYR A 1 158 ? 11.723 42.181 -5.583 1.00 18.69 157 TYR A N 1
ATOM 1314 C CA . TYR A 1 158 ? 12.907 42.975 -5.932 1.00 19.05 157 TYR A CA 1
ATOM 1315 C C . TYR A 1 158 ? 13.638 42.514 -7.198 1.00 19.42 157 TYR A C 1
ATOM 1316 O O . TYR A 1 158 ? 14.689 43.054 -7.538 1.00 21.76 157 TYR A O 1
ATOM 1325 N N . GLY A 1 159 ? 13.107 41.511 -7.906 1.00 16.81 158 GLY A N 1
ATOM 1326 C CA . GLY A 1 159 ? 13.624 41.115 -9.197 1.00 17.78 158 GLY A CA 1
ATOM 1327 C C . GLY A 1 159 ? 14.631 39.983 -9.214 1.00 15.87 158 GLY A C 1
ATOM 1328 O O . GLY A 1 159 ? 15.222 39.731 -10.246 1.00 18.11 158 GLY A O 1
ATOM 1329 N N . PHE A 1 160 ? 14.817 39.303 -8.092 1.00 15.68 159 PHE A N 1
ATOM 1330 C CA . PHE A 1 160 ? 15.682 38.156 -8.068 1.00 15.74 159 PHE A CA 1
ATOM 1331 C C . PHE A 1 160 ? 14.993 36.942 -8.654 1.00 18.06 159 PHE A C 1
ATOM 1332 O O . PHE A 1 160 ? 13.791 36.774 -8.508 1.00 17.85 159 PHE A O 1
ATOM 1340 N N A GLN A 1 161 ? 15.776 36.139 -9.368 0.50 16.36 160 GLN A N 1
ATOM 1341 N N B GLN A 1 161 ? 15.801 36.077 -9.244 0.50 14.40 160 GLN A N 1
ATOM 1342 C CA A GLN A 1 161 ? 15.318 34.867 -9.940 0.50 15.57 160 GLN A CA 1
ATOM 1343 C CA B GLN A 1 161 ? 15.321 34.871 -9.911 0.50 14.98 160 GLN A CA 1
ATOM 1344 C C A GLN A 1 161 ? 15.647 33.697 -9.032 0.50 14.52 160 GLN A C 1
ATOM 1345 C C B GLN A 1 161 ? 15.664 33.649 -9.098 0.50 14.20 160 GLN A C 1
ATOM 1346 O O A GLN A 1 161 ? 16.785 33.467 -8.641 0.50 15.78 160 GLN A O 1
ATOM 1347 O O B GLN A 1 161 ? 16.835 33.331 -8.848 0.50 14.76 160 GLN A O 1
ATOM 1358 N N . PHE A 1 162 ? 14.615 32.928 -8.711 1.00 15.93 161 PHE A N 1
ATOM 1359 C CA . PHE A 1 162 ? 14.769 31.683 -8.057 1.00 15.82 161 PHE A CA 1
ATOM 1360 C C . PHE A 1 162 ? 15.637 30.708 -8.868 1.00 16.11 161 PHE A C 1
ATOM 1361 O O . PHE A 1 162 ? 15.416 30.494 -10.070 1.00 18.06 161 PHE A O 1
ATOM 1369 N N . SER A 1 163 ? 16.658 30.195 -8.202 1.00 15.30 162 SER A N 1
ATOM 1370 C CA . SER A 1 163 ? 17.718 29.405 -8.841 1.00 17.82 162 SER A CA 1
ATOM 1371 C C . SER A 1 163 ? 17.963 28.041 -8.241 1.00 23.02 162 SER A C 1
ATOM 1372 O O . SER A 1 163 ? 18.871 27.339 -8.685 1.00 27.89 162 SER A O 1
ATOM 1375 N N . GLY A 1 164 ? 17.163 27.613 -7.287 1.00 19.56 163 GLY A N 1
ATOM 1376 C CA . GLY A 1 164 ? 17.238 26.249 -6.760 1.00 23.15 163 GLY A CA 1
ATOM 1377 C C . GLY A 1 164 ? 17.182 26.225 -5.256 1.00 19.08 163 GLY A C 1
ATOM 1378 O O . GLY A 1 164 ? 16.872 27.234 -4.616 1.00 16.17 163 GLY A O 1
ATOM 1379 N N . LYS A 1 165 ? 17.502 25.059 -4.680 1.00 18.52 164 LYS A N 1
ATOM 1380 C CA . LYS A 1 165 ? 17.338 24.873 -3.240 1.00 19.22 164 LYS A CA 1
ATOM 1381 C C . LYS A 1 165 ? 18.413 23.928 -2.719 1.00 18.46 164 LYS A C 1
ATOM 1382 O O . LYS A 1 165 ? 18.808 22.999 -3.449 1.00 20.35 164 LYS A O 1
ATOM 1388 N N . LYS A 1 166 ? 18.904 24.203 -1.516 1.00 17.91 165 LYS A N 1
ATOM 1389 C CA . LYS A 1 166 ? 19.882 23.316 -0.883 1.00 18.01 165 LYS A CA 1
ATOM 1390 C C . LYS A 1 166 ? 19.932 23.616 0.586 1.00 15.41 165 LYS A C 1
ATOM 1391 O O . LYS A 1 166 ? 19.847 24.787 1.015 1.00 15.55 165 LYS A O 1
ATOM 1397 N N . ASN A 1 167 ? 19.996 22.521 1.378 1.00 16.36 166 ASN A N 1
ATOM 1398 C CA . ASN A 1 167 ? 20.222 22.640 2.827 1.00 18.66 166 ASN A CA 1
ATOM 1399 C C . ASN A 1 167 ? 19.172 23.463 3.552 1.00 18.27 166 ASN A C 1
ATOM 1400 O O . ASN A 1 167 ? 19.467 24.096 4.585 1.00 20.36 166 ASN A O 1
ATOM 1405 N N . GLY A 1 168 ? 17.949 23.457 3.006 1.00 17.33 167 GLY A N 1
ATOM 1406 C CA . GLY A 1 168 ? 16.854 24.199 3.595 1.00 20.40 167 GLY A CA 1
ATOM 1407 C C . GLY A 1 168 ? 16.754 25.630 3.179 1.00 17.35 167 GLY A C 1
ATOM 1408 O O . GLY A 1 168 ? 15.999 26.402 3.812 1.00 16.84 167 GLY A O 1
ATOM 1409 N N . PHE A 1 169 ? 17.561 26.038 2.175 1.00 16.36 168 PHE A N 1
ATOM 1410 C CA . PHE A 1 169 ? 17.556 27.399 1.645 1.00 16.41 168 PHE A CA 1
ATOM 1411 C C . PHE A 1 169 ? 17.083 27.440 0.204 1.00 18.93 168 PHE A C 1
ATOM 1412 O O . PHE A 1 169 ? 17.378 26.547 -0.553 1.00 18.70 168 PHE A O 1
ATOM 1420 N N . TYR A 1 170 ? 16.409 28.515 -0.184 1.00 16.50 169 TYR A N 1
ATOM 1421 C CA . TYR A 1 170 ? 16.199 28.817 -1.607 1.00 16.40 169 TYR A CA 1
ATOM 1422 C C . TYR A 1 170 ? 17.319 29.782 -2.063 1.00 16.35 169 TYR A C 1
ATOM 1423 O O . TYR A 1 170 ? 17.753 30.663 -1.330 1.00 17.32 169 TYR A O 1
ATOM 1432 N N A LEU A 1 171 ? 17.768 29.592 -3.288 0.50 14.16 170 LEU A N 1
ATOM 1433 N N B LEU A 1 171 ? 17.784 29.561 -3.280 0.50 14.70 170 LEU A N 1
ATOM 1434 C CA A LEU A 1 171 ? 18.836 30.376 -3.869 0.50 14.61 170 LEU A CA 1
ATOM 1435 C CA B LEU A 1 171 ? 18.810 30.366 -3.905 0.50 15.42 170 LEU A CA 1
ATOM 1436 C C A LEU A 1 171 ? 18.255 31.322 -4.925 0.50 14.02 170 LEU A C 1
ATOM 1437 C C B LEU A 1 171 ? 18.133 31.382 -4.828 0.50 14.77 170 LEU A C 1
ATOM 1438 O O A LEU A 1 171 ? 17.487 30.897 -5.781 0.50 10.98 170 LEU A O 1
ATOM 1439 O O B LEU A 1 171 ? 17.117 31.096 -5.439 0.50 17.13 170 LEU A O 1
ATOM 1448 N N . TYR A 1 172 ? 18.707 32.582 -4.894 1.00 15.08 171 TYR A N 1
ATOM 1449 C CA . TYR A 1 172 ? 18.215 33.640 -5.783 1.00 15.09 171 TYR A CA 1
ATOM 1450 C C . TYR A 1 172 ? 19.389 34.348 -6.403 1.00 14.36 171 TYR A C 1
ATOM 1451 O O . TYR A 1 172 ? 20.395 34.613 -5.768 1.00 15.51 171 TYR A O 1
ATOM 1460 N N . GLN A 1 173 ? 19.231 34.736 -7.657 1.00 14.01 172 GLN A N 1
ATOM 1461 C CA . GLN A 1 173 ? 20.222 35.586 -8.319 1.00 15.55 172 GLN A CA 1
ATOM 1462 C C . GLN A 1 173 ? 19.593 36.583 -9.235 1.00 15.45 172 GLN A C 1
ATOM 1463 O O . GLN A 1 173 ? 18.520 36.361 -9.773 1.00 16.05 172 GLN A O 1
ATOM 1469 N N . LYS A 1 174 ? 20.292 37.690 -9.357 1.00 14.91 173 LYS A N 1
ATOM 1470 C CA . LYS A 1 174 ? 19.889 38.725 -10.273 1.00 15.94 173 LYS A CA 1
ATOM 1471 C C . LYS A 1 174 ? 21.039 38.929 -11.252 1.00 17.93 173 LYS A C 1
ATOM 1472 O O . LYS A 1 174 ? 22.156 39.242 -10.846 1.00 17.60 173 LYS A O 1
ATOM 1478 N N . GLU A 1 175 ? 20.764 38.836 -12.545 1.00 16.93 174 GLU A N 1
ATOM 1479 C CA . GLU A 1 175 ? 21.787 39.082 -13.526 1.00 22.08 174 GLU A CA 1
ATOM 1480 C C . GLU A 1 175 ? 21.942 40.591 -13.681 1.00 20.71 174 GLU A C 1
ATOM 1481 O O . GLU A 1 175 ? 20.968 41.347 -13.734 1.00 25.63 174 GLU A O 1
ATOM 1487 N N . LEU A 1 176 ? 23.183 41.072 -13.743 1.00 17.39 175 LEU A N 1
ATOM 1488 C CA . LEU A 1 176 ? 23.457 42.481 -13.820 1.00 18.30 175 LEU A CA 1
ATOM 1489 C C . LEU A 1 176 ? 23.849 42.841 -15.235 1.00 21.56 175 LEU A C 1
ATOM 1490 O O . LEU A 1 176 ? 24.911 42.428 -15.686 1.00 26.39 175 LEU A O 1
ATOM 1495 N N . SER A 1 177 ? 23.053 43.679 -15.854 1.00 19.90 176 SER A N 1
ATOM 1496 C CA . SER A 1 177 ? 23.298 44.093 -17.239 1.00 24.25 176 SER A CA 1
ATOM 1497 C C . SER A 1 177 ? 24.441 45.050 -17.422 1.00 20.24 176 SER A C 1
ATOM 1498 O O . SER A 1 177 ? 24.532 46.071 -16.760 1.00 22.69 176 SER A O 1
ATOM 1501 N N . GLN A 1 178 ? 25.289 44.724 -18.403 1.00 17.80 177 GLN A N 1
ATOM 1502 C CA . GLN A 1 178 ? 26.314 45.668 -18.891 1.00 17.51 177 GLN A CA 1
ATOM 1503 C C . GLN A 1 178 ? 25.848 46.533 -20.070 1.00 18.67 177 GLN A C 1
ATOM 1504 O O . GLN A 1 178 ? 26.612 47.352 -20.536 1.00 19.52 177 GLN A O 1
ATOM 1510 N N . LYS A 1 179 ? 24.596 46.359 -20.521 1.00 21.33 178 LYS A N 1
ATOM 1511 C CA . LYS A 1 179 ? 24.043 47.112 -21.668 1.00 26.12 178 LYS A CA 1
ATOM 1512 C C . LYS A 1 179 ? 24.229 48.606 -21.445 1.00 29.37 178 LYS A C 1
ATOM 1513 O O . LYS A 1 179 ? 24.504 49.376 -22.398 1.00 30.00 178 LYS A O 1
ATOM 1517 N N . GLN B 1 4 ? 47.570 10.962 24.540 1.00 49.75 3 GLN B N 1
ATOM 1518 C CA . GLN B 1 4 ? 47.972 12.277 23.938 1.00 50.44 3 GLN B CA 1
ATOM 1519 C C . GLN B 1 4 ? 46.844 12.845 23.047 1.00 48.61 3 GLN B C 1
ATOM 1520 O O . GLN B 1 4 ? 46.485 14.038 23.137 1.00 51.95 3 GLN B O 1
ATOM 1522 N N A ASN B 1 5 ? 46.295 11.934 22.237 0.50 46.00 4 ASN B N 1
ATOM 1523 N N B ASN B 1 5 ? 46.282 12.025 22.168 0.50 45.74 4 ASN B N 1
ATOM 1524 C CA A ASN B 1 5 ? 45.289 12.198 21.206 0.50 42.06 4 ASN B CA 1
ATOM 1525 C CA B ASN B 1 5 ? 45.113 12.461 21.395 0.50 41.75 4 ASN B CA 1
ATOM 1526 C C A ASN B 1 5 ? 44.000 11.363 21.404 0.50 39.10 4 ASN B C 1
ATOM 1527 C C B ASN B 1 5 ? 44.005 11.402 21.423 0.50 38.95 4 ASN B C 1
ATOM 1528 O O A ASN B 1 5 ? 43.302 11.052 20.443 0.50 33.99 4 ASN B O 1
ATOM 1529 O O B ASN B 1 5 ? 43.461 10.983 20.403 0.50 33.98 4 ASN B O 1
ATOM 1538 N N . LYS B 1 6 ? 43.705 10.973 22.640 1.00 38.77 5 LYS B N 1
ATOM 1539 C CA . LYS B 1 6 ? 42.529 10.150 22.924 1.00 39.27 5 LYS B CA 1
ATOM 1540 C C . LYS B 1 6 ? 41.867 10.811 24.118 1.00 39.48 5 LYS B C 1
ATOM 1541 O O . LYS B 1 6 ? 42.569 11.265 25.027 1.00 42.25 5 LYS B O 1
ATOM 1544 N N . ILE B 1 7 ? 40.537 10.932 24.102 1.00 35.04 6 ILE B N 1
ATOM 1545 C CA . ILE B 1 7 ? 39.802 11.270 25.311 1.00 30.68 6 ILE B CA 1
ATOM 1546 C C . ILE B 1 7 ? 38.825 10.127 25.560 1.00 27.70 6 ILE B C 1
ATOM 1547 O O . ILE B 1 7 ? 38.622 9.288 24.696 1.00 26.53 6 ILE B O 1
ATOM 1552 N N . THR B 1 8 ? 38.240 10.088 26.750 1.00 27.11 7 THR B N 1
ATOM 1553 C CA . THR B 1 8 ? 37.235 9.075 27.096 1.00 26.92 7 THR B CA 1
ATOM 1554 C C . THR B 1 8 ? 35.991 9.789 27.597 1.00 23.94 7 THR B C 1
ATOM 1555 O O . THR B 1 8 ? 36.093 10.730 28.377 1.00 23.88 7 THR B O 1
ATOM 1559 N N . ALA B 1 9 ? 34.823 9.351 27.141 1.00 22.66 8 ALA B N 1
ATOM 1560 C CA . ALA B 1 9 ? 33.552 9.905 27.593 1.00 22.39 8 ALA B CA 1
ATOM 1561 C C . ALA B 1 9 ? 32.567 8.780 27.557 1.00 20.15 8 ALA B C 1
ATOM 1562 O O . ALA B 1 9 ? 32.514 8.018 26.587 1.00 19.91 8 ALA B O 1
ATOM 1564 N N . GLY B 1 10 ? 31.816 8.611 28.649 1.00 25.34 9 GLY B N 1
ATOM 1565 C CA . GLY B 1 10 ? 30.778 7.571 28.696 1.00 25.96 9 GLY B CA 1
ATOM 1566 C C . GLY B 1 10 ? 31.361 6.175 28.521 1.00 25.88 9 GLY B C 1
ATOM 1567 O O . GLY B 1 10 ? 30.716 5.275 27.973 1.00 26.35 9 GLY B O 1
ATOM 1568 N N . GLY B 1 11 ? 32.610 6.012 28.962 1.00 26.53 10 GLY B N 1
ATOM 1569 C CA . GLY B 1 11 ? 33.349 4.774 28.752 1.00 28.18 10 GLY B CA 1
ATOM 1570 C C . GLY B 1 11 ? 33.757 4.443 27.325 1.00 29.75 10 GLY B C 1
ATOM 1571 O O . GLY B 1 11 ? 34.201 3.311 27.059 1.00 28.04 10 GLY B O 1
ATOM 1572 N N . LEU B 1 12 ? 33.603 5.399 26.409 1.00 27.81 11 LEU B N 1
ATOM 1573 C CA . LEU B 1 12 ? 34.019 5.243 25.012 1.00 26.30 11 LEU B CA 1
ATOM 1574 C C . LEU B 1 12 ? 35.249 6.083 24.765 1.00 23.71 11 LEU B C 1
ATOM 1575 O O . LEU B 1 12 ? 35.431 7.132 25.402 1.00 22.02 11 LEU B O 1
ATOM 1580 N N . GLU B 1 13 ? 36.119 5.594 23.876 1.00 23.99 12 GLU B N 1
ATOM 1581 C CA . GLU B 1 13 ? 37.354 6.304 23.539 1.00 24.70 12 GLU B CA 1
ATOM 1582 C C . GLU B 1 13 ? 37.065 7.073 22.264 1.00 21.43 12 GLU B C 1
ATOM 1583 O O . GLU B 1 13 ? 36.394 6.567 21.339 1.00 25.43 12 GLU B O 1
ATOM 1585 N N . PHE B 1 14 ? 37.541 8.305 22.244 1.00 23.26 13 PHE B N 1
ATOM 1586 C CA . PHE B 1 14 ? 37.456 9.131 21.067 1.00 23.18 13 PHE B CA 1
ATOM 1587 C C . PHE B 1 14 ? 38.853 9.557 20.699 1.00 23.38 13 PHE B C 1
ATOM 1588 O O . PHE B 1 14 ? 39.645 9.871 21.566 1.00 28.21 13 PHE B O 1
ATOM 1596 N N . LEU B 1 15 ? 39.124 9.558 19.405 1.00 19.93 14 LEU B N 1
ATOM 1597 C CA . LEU B 1 15 ? 40.396 10.014 18.885 1.00 20.68 14 LEU B CA 1
ATOM 1598 C C . LEU B 1 15 ? 40.235 11.462 18.523 1.00 17.45 14 LEU B C 1
ATOM 1599 O O . LEU B 1 15 ? 39.236 11.847 17.899 1.00 21.00 14 LEU B O 1
ATOM 1604 N N . VAL B 1 16 ? 41.206 12.264 18.923 1.00 16.76 15 VAL B N 1
ATOM 1605 C CA . VAL B 1 16 ? 41.236 13.671 18.641 1.00 16.60 15 VAL B CA 1
ATOM 1606 C C . VAL B 1 16 ? 42.276 13.973 17.603 1.00 17.45 15 VAL B C 1
ATOM 1607 O O . VAL B 1 16 ? 43.390 13.486 17.664 1.00 16.90 15 VAL B O 1
ATOM 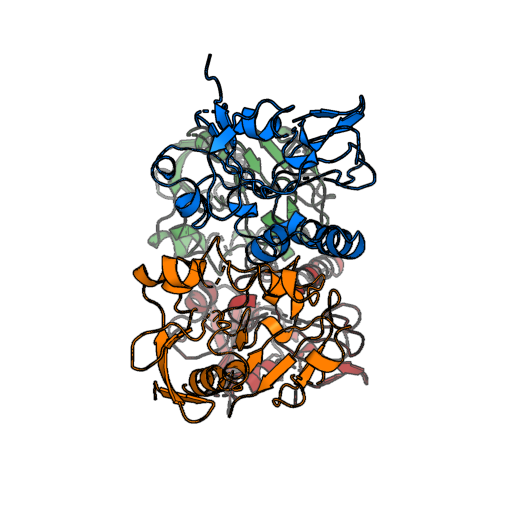1611 N N . ARG B 1 17 ? 41.882 14.789 16.632 1.00 16.97 16 ARG B N 1
ATOM 1612 C CA . ARG B 1 17 ? 42.809 15.288 15.606 1.00 16.77 16 ARG B CA 1
ATOM 1613 C C . ARG B 1 17 ? 42.381 16.671 15.156 1.00 16.29 16 ARG B C 1
ATOM 1614 O O . ARG B 1 17 ? 41.209 17.001 15.152 1.00 15.83 16 ARG B O 1
ATOM 1622 N N . PHE B 1 18 ? 43.349 17.503 14.779 1.00 15.35 17 PHE B N 1
ATOM 1623 C CA . PHE B 1 18 ? 43.048 18.772 14.152 1.00 16.80 17 PHE B CA 1
ATOM 1624 C C . PHE B 1 18 ? 42.597 18.499 12.729 1.00 16.59 17 PHE B C 1
ATOM 1625 O O . PHE B 1 18 ? 43.148 17.648 12.058 1.00 18.19 17 PHE B O 1
ATOM 1633 N N . ALA B 1 19 ? 41.539 19.174 12.307 1.00 14.14 18 ALA B N 1
ATOM 1634 C CA . ALA B 1 19 ? 40.959 18.990 10.990 1.00 13.81 18 ALA B CA 1
ATOM 1635 C C . ALA B 1 19 ? 41.998 19.210 9.881 1.00 14.10 18 ALA B C 1
ATOM 1636 O O . ALA B 1 19 ? 42.934 19.988 10.002 1.00 16.73 18 ALA B O 1
ATOM 1638 N N . ALA B 1 20 ? 41.699 18.577 8.763 1.00 13.66 19 ALA B N 1
ATOM 1639 C CA . ALA B 1 20 ? 42.384 18.723 7.499 1.00 14.42 19 ALA B CA 1
ATOM 1640 C C . ALA B 1 20 ? 41.399 19.398 6.567 1.00 13.68 19 ALA B C 1
ATOM 1641 O O . ALA B 1 20 ? 40.184 19.393 6.800 1.00 14.39 19 ALA B O 1
ATOM 1643 N N . PRO B 1 21 ? 41.925 20.048 5.514 1.00 14.01 20 PRO B N 1
ATOM 1644 C CA . PRO B 1 21 ? 41.040 20.746 4.572 1.00 16.73 20 PRO B CA 1
ATOM 1645 C C . PRO B 1 21 ? 39.827 19.934 4.062 1.00 14.90 20 PRO B C 1
ATOM 1646 O O . PRO B 1 21 ? 38.708 20.500 3.971 1.00 16.52 20 PRO B O 1
ATOM 1650 N N . THR B 1 22 ? 39.981 18.647 3.782 1.00 14.51 21 THR B N 1
ATOM 1651 C CA . THR B 1 22 ? 38.887 17.835 3.314 1.00 15.50 21 THR B CA 1
ATOM 1652 C C . THR B 1 22 ? 37.859 17.478 4.377 1.00 14.62 21 THR B C 1
ATOM 1653 O O . THR B 1 22 ? 36.840 16.858 4.028 1.00 15.80 21 THR B O 1
ATOM 1657 N N . ASP B 1 23 ? 38.076 17.836 5.640 1.00 14.64 22 ASP B N 1
ATOM 1658 C CA . ASP B 1 23 ? 37.054 17.690 6.668 1.00 16.60 22 ASP B CA 1
ATOM 1659 C C . ASP B 1 23 ? 35.968 18.796 6.611 1.00 15.27 22 ASP B C 1
ATOM 1660 O O . ASP B 1 23 ? 35.055 18.782 7.447 1.00 17.05 22 ASP B O 1
ATOM 1665 N N . ARG B 1 24 ? 36.136 19.737 5.711 1.00 15.55 23 ARG B N 1
ATOM 1666 C CA . ARG B 1 24 ? 35.236 20.921 5.641 1.00 16.73 23 ARG B CA 1
ATOM 1667 C C . ARG B 1 24 ? 33.780 20.464 5.579 1.00 17.81 23 ARG B C 1
ATOM 1668 O O . ARG B 1 24 ? 32.932 20.988 6.298 1.00 17.99 23 ARG B O 1
ATOM 1676 N N . LEU B 1 25 ? 33.480 19.492 4.728 1.00 17.91 24 LEU B N 1
ATOM 1677 C CA . LEU B 1 25 ? 32.078 19.135 4.516 1.00 18.67 24 LEU B CA 1
ATOM 1678 C C . LEU B 1 25 ? 31.439 18.553 5.786 1.00 19.09 24 LEU B C 1
ATOM 1679 O O . LEU B 1 25 ? 30.332 18.970 6.168 1.00 18.43 24 LEU B O 1
ATOM 1684 N N . LYS B 1 26 ? 32.162 17.664 6.459 1.00 17.26 25 LYS B N 1
ATOM 1685 C CA . LYS B 1 26 ? 31.644 17.067 7.689 1.00 19.32 25 LYS B CA 1
ATOM 1686 C C . LYS B 1 26 ? 31.457 18.104 8.794 1.00 16.54 25 LYS B C 1
ATOM 1687 O O . LYS B 1 26 ? 30.492 18.017 9.588 1.00 19.39 25 LYS B O 1
ATOM 1693 N N . ILE B 1 27 ? 32.344 19.096 8.901 1.00 15.51 26 ILE B N 1
ATOM 1694 C CA . ILE B 1 27 ? 32.211 20.186 9.842 1.00 16.97 26 ILE B CA 1
ATOM 1695 C C . ILE B 1 27 ? 30.974 21.039 9.514 1.00 13.83 26 ILE B C 1
ATOM 1696 O O . ILE B 1 27 ? 30.171 21.340 10.398 1.00 15.71 26 ILE B O 1
ATOM 1701 N N . ASN B 1 28 ? 30.829 21.393 8.250 1.00 15.76 27 ASN B N 1
ATOM 1702 C CA . ASN B 1 28 ? 29.682 22.194 7.795 1.00 14.37 27 ASN B CA 1
ATOM 1703 C C . ASN B 1 28 ? 28.382 21.472 8.173 1.00 16.42 27 ASN B C 1
ATOM 1704 O O . ASN B 1 28 ? 27.423 22.076 8.669 1.00 17.41 27 ASN B O 1
ATOM 1709 N N . ASP B 1 29 ? 28.342 20.209 7.866 1.00 16.20 28 ASP B N 1
ATOM 1710 C CA . ASP B 1 29 ? 27.145 19.405 8.143 1.00 16.90 28 ASP B CA 1
ATOM 1711 C C . ASP B 1 29 ? 26.812 19.344 9.631 1.00 16.22 28 ASP B C 1
ATOM 1712 O O . ASP B 1 29 ? 25.646 19.451 10.015 1.00 16.46 28 ASP B O 1
ATOM 1717 N N . LEU B 1 30 ? 27.843 19.217 10.473 1.00 15.69 29 LEU B N 1
ATOM 1718 C CA . LEU B 1 30 ? 27.656 19.254 11.930 1.00 15.95 29 LEU B CA 1
ATOM 1719 C C . LEU B 1 30 ? 27.139 20.633 12.389 1.00 16.90 29 LEU B C 1
ATOM 1720 O O . LEU B 1 30 ? 26.269 20.716 13.298 1.00 16.02 29 LEU B O 1
ATOM 1733 N N . ILE B 1 32 ? 25.306 22.725 10.576 1.00 14.97 31 ILE B N 1
ATOM 1734 C CA . ILE B 1 32 ? 23.884 22.768 10.172 1.00 15.31 31 ILE B CA 1
ATOM 1735 C C . ILE B 1 32 ? 23.048 21.966 11.185 1.00 14.13 31 ILE B C 1
ATOM 1736 O O . ILE B 1 32 ? 22.058 22.491 11.724 1.00 16.01 31 ILE B O 1
ATOM 1741 N N . ASP B 1 33 ? 23.502 20.760 11.486 1.00 14.87 32 ASP B N 1
ATOM 1742 C CA . ASP B 1 33 ? 22.721 19.921 12.385 1.00 16.15 32 ASP B CA 1
ATOM 1743 C C . ASP B 1 33 ? 22.554 20.557 13.746 1.00 16.12 32 ASP B C 1
ATOM 1744 O O . ASP B 1 33 ? 21.492 20.501 14.325 1.00 16.30 32 ASP B O 1
ATOM 1749 N N . THR B 1 34 ? 23.625 21.147 14.260 1.00 14.30 33 THR B N 1
ATOM 1750 C CA . THR B 1 34 ? 23.578 21.799 15.558 1.00 14.77 33 THR B CA 1
ATOM 1751 C C . THR B 1 34 ? 22.645 22.999 15.576 1.00 13.70 33 THR B C 1
ATOM 1752 O O . THR B 1 34 ? 21.936 23.189 16.528 1.00 16.01 33 THR B O 1
ATOM 1756 N N . ALA B 1 35 ? 22.769 23.866 14.576 1.00 13.58 34 ALA B N 1
ATOM 1757 C CA . ALA B 1 35 ? 21.879 24.994 14.502 1.00 13.61 34 ALA B CA 1
ATOM 1758 C C . ALA B 1 35 ? 20.405 24.584 14.476 1.00 14.28 34 ALA B C 1
ATOM 1759 O O . ALA B 1 35 ? 19.549 25.168 15.142 1.00 15.67 34 ALA B O 1
ATOM 1761 N N A ARG B 1 36 ? 20.092 23.567 13.685 0.50 15.56 35 ARG B N 1
ATOM 1762 N N B ARG B 1 36 ? 20.113 23.539 13.696 0.50 16.20 35 ARG B N 1
ATOM 1763 C CA A ARG B 1 36 ? 18.703 23.122 13.633 0.50 14.45 35 ARG B CA 1
ATOM 1764 C CA B ARG B 1 36 ? 18.736 23.015 13.570 0.50 16.53 35 ARG B CA 1
ATOM 1765 C C A ARG B 1 36 ? 18.250 22.613 15.013 0.50 14.76 35 ARG B C 1
ATOM 1766 C C B ARG B 1 36 ? 18.203 22.423 14.901 0.50 16.65 35 ARG B C 1
ATOM 1767 O O A ARG B 1 36 ? 17.189 23.032 15.507 0.50 14.38 35 ARG B O 1
ATOM 1768 O O B ARG B 1 36 ? 17.022 22.492 15.214 0.50 14.91 35 ARG B O 1
ATOM 1783 N N . TRP B 1 37 ? 19.078 21.766 15.635 1.00 15.20 36 TRP B N 1
ATOM 1784 C CA . TRP B 1 37 ? 18.721 21.189 16.938 1.00 18.04 36 TRP B CA 1
ATOM 1785 C C . TRP B 1 37 ? 18.550 22.268 17.960 1.00 17.39 36 TRP B C 1
ATOM 1786 O O . TRP B 1 37 ? 17.614 22.273 18.734 1.00 16.93 36 TRP B O 1
ATOM 1797 N N . LEU B 1 38 ? 19.426 23.272 17.914 1.00 16.69 37 LEU B N 1
ATOM 1798 C CA . LEU B 1 38 ? 19.306 24.403 18.838 1.00 16.55 37 LEU B CA 1
ATOM 1799 C C . LEU B 1 38 ? 17.948 25.059 18.644 1.00 19.98 37 LEU B C 1
ATOM 1800 O O . LEU B 1 38 ? 17.193 25.293 19.606 1.00 19.57 37 LEU B O 1
ATOM 1805 N N . LYS B 1 39 ? 17.544 25.286 17.401 1.00 17.33 38 LYS B N 1
ATOM 1806 C CA . LYS B 1 39 ? 16.235 25.891 17.143 1.00 18.09 38 LYS B CA 1
ATOM 1807 C C . LYS B 1 39 ? 15.088 24.998 17.671 1.00 20.16 38 LYS B C 1
ATOM 1808 O O . LYS B 1 39 ? 14.186 25.446 18.376 1.00 21.40 38 LYS B O 1
ATOM 1814 N N . GLU B 1 40 ? 15.122 23.744 17.300 1.00 17.75 39 GLU B N 1
ATOM 1815 C CA . GLU B 1 40 ? 14.084 22.773 17.720 1.00 19.68 39 GLU B CA 1
ATOM 1816 C C . GLU B 1 40 ? 13.946 22.639 19.240 1.00 21.50 39 GLU B C 1
ATOM 1817 O O . GLU B 1 40 ? 12.836 22.455 19.755 1.00 21.04 39 GLU B O 1
ATOM 1823 N N . SER B 1 41 ? 15.055 22.682 19.953 1.00 19.34 40 SER B N 1
ATOM 1824 C CA . SER B 1 41 ? 15.083 22.527 21.406 1.00 20.02 40 SER B CA 1
ATOM 1825 C C . SER B 1 41 ? 14.382 23.658 22.142 1.00 20.75 40 SER B C 1
ATOM 1826 O O . SER B 1 41 ? 14.053 23.495 23.309 1.00 19.82 40 SER B O 1
ATOM 1829 N N . GLY B 1 42 ? 14.191 24.798 21.494 1.00 19.75 41 GLY B N 1
ATOM 1830 C CA . GLY B 1 42 ? 13.597 25.964 22.107 1.00 21.59 41 GLY B CA 1
ATOM 1831 C C . GLY B 1 42 ? 14.589 26.723 22.973 1.00 21.67 41 GLY B C 1
ATOM 1832 O O . GLY B 1 42 ? 14.201 27.647 23.693 1.00 24.47 41 GLY B O 1
ATOM 1833 N N . SER B 1 43 ? 15.860 26.347 22.946 1.00 23.10 42 SER B N 1
ATOM 1834 C CA . SER B 1 43 ? 16.823 26.901 23.905 1.00 26.66 42 SER B CA 1
ATOM 1835 C C . SER B 1 43 ? 17.685 28.029 23.310 1.00 26.24 42 SER B C 1
ATOM 1836 O O . SER B 1 43 ? 18.589 28.527 23.979 1.00 27.64 42 SER B O 1
ATOM 1839 N N . THR B 1 44 ? 17.408 28.434 22.066 1.00 20.87 43 THR B N 1
ATOM 1840 C CA . THR B 1 44 ? 18.143 29.545 21.452 1.00 19.89 43 THR B CA 1
ATOM 1841 C C . THR B 1 44 ? 18.093 30.814 22.327 1.00 20.20 43 THR B C 1
ATOM 1842 O O . THR B 1 44 ? 17.062 31.171 22.877 1.00 23.44 43 THR B O 1
ATOM 1846 N N A GLN B 1 45 ? 19.207 31.516 22.418 0.50 22.14 44 GLN B N 1
ATOM 1847 N N B GLN B 1 45 ? 19.273 31.448 22.386 0.50 23.48 44 GLN B N 1
ATOM 1848 C CA A GLN B 1 45 ? 19.169 32.854 22.950 0.50 20.21 44 GLN B CA 1
ATOM 1849 C CA B GLN B 1 45 ? 19.571 32.704 23.066 0.50 22.95 44 GLN B CA 1
ATOM 1850 C C A GLN B 1 45 ? 19.860 33.810 21.995 0.50 18.55 44 GLN B C 1
ATOM 1851 C C B GLN B 1 45 ? 19.882 33.797 21.990 0.50 20.01 44 GLN B C 1
ATOM 1852 O O A GLN B 1 45 ? 20.471 33.408 20.984 0.50 18.71 44 GLN B O 1
ATOM 1853 O O B GLN B 1 45 ? 20.252 33.465 20.848 0.50 19.26 44 GLN B O 1
ATOM 1864 N N . TRP B 1 46 ? 19.750 35.088 22.319 1.00 20.08 45 TRP B N 1
ATOM 1865 C CA . TRP B 1 46 ? 20.187 36.149 21.376 1.00 19.64 45 TRP B CA 1
ATOM 1866 C C . TRP B 1 46 ? 21.673 36.003 21.017 1.00 17.90 45 TRP B C 1
ATOM 1867 O O . TRP B 1 46 ? 22.060 36.345 19.903 1.00 18.51 45 TRP B O 1
ATOM 1878 N N . SER B 1 47 ? 22.495 35.482 21.945 1.00 18.28 46 SER B N 1
ATOM 1879 C CA . SER B 1 47 ? 23.894 35.234 21.725 1.00 18.99 46 SER B CA 1
ATOM 1880 C C . SER B 1 47 ? 24.132 34.278 20.560 1.00 16.78 46 SER B C 1
ATOM 1881 O O . SER B 1 47 ? 25.079 34.426 19.788 1.00 16.72 46 SER B O 1
ATOM 1884 N N . ASP B 1 48 ? 23.244 33.293 20.402 1.00 17.36 47 ASP B N 1
ATOM 1885 C CA . ASP B 1 48 ? 23.364 32.377 19.289 1.00 17.57 47 ASP B CA 1
ATOM 1886 C C . ASP B 1 48 ? 23.096 33.066 17.958 1.00 15.80 47 ASP B C 1
ATOM 1887 O O . ASP B 1 48 ? 23.759 32.793 16.940 1.00 16.46 47 ASP B O 1
ATOM 1892 N N A ILE B 1 49 ? 22.123 33.974 17.939 0.50 16.70 48 ILE B N 1
ATOM 1893 N N B ILE B 1 49 ? 22.134 33.983 17.990 0.50 16.55 48 ILE B N 1
ATOM 1894 C CA A ILE B 1 49 ? 21.840 34.748 16.720 0.50 16.28 48 ILE B CA 1
ATOM 1895 C CA B ILE B 1 49 ? 21.786 34.803 16.833 0.50 15.84 48 ILE B CA 1
ATOM 1896 C C A ILE B 1 49 ? 22.966 35.747 16.429 0.50 16.37 48 ILE B C 1
ATOM 1897 C C B ILE B 1 49 ? 22.940 35.732 16.460 0.50 16.22 48 ILE B C 1
ATOM 1898 O O A ILE B 1 49 ? 23.232 36.028 15.284 0.50 18.11 48 ILE B O 1
ATOM 1899 O O B ILE B 1 49 ? 23.197 35.933 15.299 0.50 17.15 48 ILE B O 1
ATOM 1908 N N . LEU B 1 50 ? 23.671 36.237 17.450 1.00 16.23 49 LEU B N 1
ATOM 1909 C CA . LEU B 1 50 ? 24.836 37.098 17.188 1.00 15.07 49 LEU B CA 1
ATOM 1910 C C . LEU B 1 50 ? 25.980 36.273 16.612 1.00 14.05 49 LEU B C 1
ATOM 1911 O O . LEU B 1 50 ? 26.570 36.580 15.561 1.00 15.51 49 LEU B O 1
ATOM 1916 N N . HIS B 1 51 ? 26.354 35.226 17.311 1.00 14.55 50 HIS B N 1
ATOM 1917 C CA . HIS B 1 51 ? 27.584 34.505 16.981 1.00 15.88 50 HIS B CA 1
ATOM 1918 C C . HIS B 1 51 ? 27.496 33.563 15.762 1.00 14.85 50 HIS B C 1
ATOM 1919 O O . HIS B 1 51 ? 28.472 33.478 14.982 1.00 16.20 50 HIS B O 1
ATOM 1926 N N . GLY B 1 52 ? 26.375 32.850 15.658 1.00 15.60 51 GLY B N 1
ATOM 1927 C CA . GLY B 1 52 ? 26.181 31.866 14.618 1.00 15.49 51 GLY B CA 1
ATOM 1928 C C . GLY B 1 52 ? 27.184 30.727 14.789 1.00 15.23 51 GLY B C 1
ATOM 1929 O O . GLY B 1 52 ? 27.822 30.556 15.831 1.00 18.81 51 GLY B O 1
ATOM 1930 N N . PHE B 1 53 ? 27.281 29.929 13.735 1.00 15.21 52 PHE B N 1
ATOM 1931 C CA . PHE B 1 53 ? 28.252 28.818 13.581 1.00 14.92 52 PHE B CA 1
ATOM 1932 C C . PHE B 1 53 ? 29.096 29.209 12.391 1.00 20.37 52 PHE B C 1
ATOM 1933 O O . PHE B 1 53 ? 28.572 29.724 11.369 1.00 20.43 52 PHE B O 1
ATOM 1941 N N . ASP B 1 54 ? 30.405 28.959 12.434 1.00 16.98 53 ASP B N 1
ATOM 1942 C CA . ASP B 1 54 ? 31.286 29.596 11.497 1.00 17.50 53 ASP B CA 1
ATOM 1943 C C . ASP B 1 54 ? 31.355 28.921 10.099 1.00 19.07 53 ASP B C 1
ATOM 1944 O O . ASP B 1 54 ? 32.404 28.396 9.666 1.00 19.88 53 ASP B O 1
ATOM 1949 N N . VAL B 1 55 ? 30.208 28.851 9.407 1.00 15.53 54 VAL B N 1
ATOM 1950 C CA . VAL B 1 55 ? 30.196 28.173 8.121 1.00 17.90 54 VAL B CA 1
ATOM 1951 C C . VAL B 1 55 ? 30.907 28.940 7.022 1.00 17.00 54 VAL B C 1
ATOM 1952 O O . VAL B 1 55 ? 31.385 28.371 5.997 1.00 16.57 54 VAL B O 1
ATOM 1956 N N . HIS B 1 56 ? 31.046 30.265 7.187 1.00 16.06 55 HIS B N 1
ATOM 1957 C CA . HIS B 1 56 ? 31.624 31.091 6.141 1.00 15.90 55 HIS B CA 1
ATOM 1958 C C . HIS B 1 56 ? 33.116 31.055 6.081 1.00 15.59 55 HIS B C 1
ATOM 1959 O O . HIS B 1 56 ? 33.685 31.374 5.043 1.00 18.95 55 HIS B O 1
ATOM 1966 N N . ASN B 1 57 ? 33.778 30.600 7.173 1.00 16.00 56 ASN B N 1
ATOM 1967 C CA . ASN B 1 57 ? 35.221 30.690 7.315 1.00 15.40 56 ASN B CA 1
ATOM 1968 C C . ASN B 1 57 ? 35.855 29.377 7.703 1.00 17.55 56 ASN B C 1
ATOM 1969 O O . ASN B 1 57 ? 36.933 29.362 8.260 1.00 15.95 56 ASN B O 1
ATOM 1974 N N . ILE B 1 58 ? 35.178 28.260 7.420 1.00 16.53 57 ILE B N 1
ATOM 1975 C CA . ILE B 1 58 ? 35.713 26.914 7.811 1.00 18.05 57 ILE B CA 1
ATOM 1976 C C . ILE B 1 58 ? 37.120 26.679 7.315 1.00 16.04 57 ILE B C 1
ATOM 1977 O O . ILE B 1 58 ? 37.983 26.203 8.052 1.00 15.96 57 ILE B O 1
ATOM 1982 N N A GLU B 1 59 ? 37.365 27.025 6.064 0.50 17.34 58 GLU B N 1
ATOM 1983 N N B GLU B 1 59 ? 37.392 27.032 6.069 0.50 16.72 58 GLU B N 1
ATOM 1984 C CA A GLU B 1 59 ? 38.652 26.753 5.432 0.50 17.37 58 GLU B CA 1
ATOM 1985 C CA B GLU B 1 59 ? 38.689 26.703 5.468 0.50 16.22 58 GLU B CA 1
ATOM 1986 C C A GLU B 1 59 ? 39.751 27.444 6.227 0.50 16.22 58 GLU B C 1
ATOM 1987 C C B GLU B 1 59 ? 39.790 27.455 6.199 0.50 15.73 58 GLU B C 1
ATOM 1988 O O A GLU B 1 59 ? 40.785 26.836 6.516 0.50 18.02 58 GLU B O 1
ATOM 1989 O O B GLU B 1 59 ? 40.877 26.896 6.420 0.50 16.57 58 GLU B O 1
ATOM 2000 N N . GLN B 1 60 ? 39.517 28.695 6.583 1.00 18.73 59 GLN B N 1
ATOM 2001 C CA . GLN B 1 60 ? 40.492 29.489 7.349 1.00 18.15 59 GLN B CA 1
ATOM 2002 C C . GLN B 1 60 ? 40.701 28.899 8.763 1.00 16.88 59 GLN B C 1
ATOM 2003 O O . GLN B 1 60 ? 41.826 28.810 9.249 1.00 17.68 59 GLN B O 1
ATOM 2009 N N . ARG B 1 61 ? 39.620 28.493 9.411 1.00 16.18 60 ARG B N 1
ATOM 2010 C CA . ARG B 1 61 ? 39.748 27.899 10.733 1.00 17.25 60 ARG B CA 1
ATOM 2011 C C . ARG B 1 61 ? 40.634 26.664 10.610 1.00 15.90 60 ARG B C 1
ATOM 2012 O O . ARG B 1 61 ? 41.482 26.455 11.477 1.00 16.16 60 ARG B O 1
ATOM 2020 N N . ILE B 1 62 ? 40.433 25.827 9.578 1.00 15.27 61 ILE B N 1
ATOM 2021 C CA . ILE B 1 62 ? 41.241 24.608 9.410 1.00 16.86 61 ILE B CA 1
ATOM 2022 C C . ILE B 1 62 ? 42.726 24.983 9.121 1.00 17.96 61 ILE B C 1
ATOM 2023 O O . ILE B 1 62 ? 43.674 24.429 9.698 1.00 16.96 61 ILE B O 1
ATOM 2028 N N . GLU B 1 63 ? 42.919 25.953 8.234 1.00 15.29 62 GLU B N 1
ATOM 2029 C CA . GLU B 1 63 ? 44.285 26.434 7.903 1.00 15.52 62 GLU B CA 1
ATOM 2030 C C . GLU B 1 63 ? 45.058 26.923 9.135 1.00 19.62 62 GLU B C 1
ATOM 2031 O O . GLU B 1 63 ? 46.278 26.708 9.251 1.00 21.98 62 GLU B O 1
ATOM 2037 N N . LEU B 1 64 ? 44.361 27.554 10.060 1.00 16.67 63 LEU B N 1
ATOM 2038 C CA . LEU B 1 64 ? 44.945 28.028 11.311 1.00 17.41 63 LEU B CA 1
ATOM 2039 C C . LEU B 1 64 ? 45.001 27.013 12.442 1.00 18.66 63 LEU B C 1
ATOM 2040 O O . LEU B 1 64 ? 45.496 27.340 13.497 1.00 19.34 63 LEU B O 1
ATOM 2045 N N . GLY B 1 65 ? 44.525 25.795 12.227 1.00 16.05 64 GLY B N 1
ATOM 2046 C CA . GLY B 1 65 ? 44.530 24.788 13.268 1.00 16.13 64 GLY B CA 1
ATOM 2047 C C . GLY B 1 65 ? 43.569 25.063 14.406 1.00 18.50 64 GLY B C 1
ATOM 2048 O O . GLY B 1 65 ? 43.817 24.717 15.558 1.00 18.08 64 GLY B O 1
ATOM 2049 N N . GLU B 1 66 ? 42.438 25.651 14.076 1.00 16.58 65 GLU B N 1
ATOM 2050 C CA . GLU B 1 66 ? 41.492 26.110 15.093 1.00 16.00 65 GLU B CA 1
ATOM 2051 C C . GLU B 1 66 ? 40.241 25.179 15.187 1.00 20.59 65 GLU B C 1
ATOM 2052 O O . GLU B 1 66 ? 39.284 25.527 15.838 1.00 20.65 65 GLU B O 1
ATOM 2058 N N . VAL B 1 67 ? 40.236 24.035 14.504 1.00 17.85 66 VAL B N 1
ATOM 2059 C CA . VAL B 1 67 ? 39.163 23.067 14.641 1.00 15.48 66 VAL B CA 1
ATOM 2060 C C . VAL B 1 67 ? 39.676 21.717 15.074 1.00 17.35 66 VAL B C 1
ATOM 2061 O O . VAL B 1 67 ? 40.477 21.089 14.372 1.00 17.50 66 VAL B O 1
ATOM 2065 N N . ALA B 1 68 ? 39.265 21.273 16.258 1.00 16.37 67 ALA B N 1
ATOM 2066 C CA . ALA B 1 68 ? 39.601 19.958 16.787 1.00 13.51 67 ALA B CA 1
ATOM 2067 C C . ALA B 1 68 ? 38.416 19.011 16.597 1.00 16.04 67 ALA B C 1
ATOM 2068 O O . ALA B 1 68 ? 37.289 19.375 16.940 1.00 17.21 67 ALA B O 1
ATOM 2070 N N . LEU B 1 69 ? 38.689 17.864 16.003 1.00 15.94 68 LEU B N 1
ATOM 2071 C CA . LEU B 1 69 ? 37.674 16.847 15.712 1.00 16.07 68 LEU B CA 1
ATOM 2072 C C . LEU B 1 69 ? 37.816 15.703 16.693 1.00 16.83 68 LEU B C 1
ATOM 2073 O O . LEU B 1 69 ? 38.936 15.327 17.041 1.00 15.73 68 LEU B O 1
ATOM 2078 N N . PHE B 1 70 ? 36.666 15.129 17.068 1.00 15.17 69 PHE B N 1
ATOM 2079 C CA . PHE B 1 70 ? 36.553 14.032 18.043 1.00 14.13 69 PHE B CA 1
ATOM 2080 C C . PHE B 1 70 ? 35.768 12.936 17.381 1.00 14.81 69 PHE B C 1
ATOM 2081 O O . PHE B 1 70 ? 34.586 13.106 17.066 1.00 16.17 69 PHE B O 1
ATOM 2089 N N . GLU B 1 71 ? 36.446 11.826 17.134 1.00 16.43 70 GLU B N 1
ATOM 2090 C CA . GLU B 1 71 ? 35.934 10.769 16.270 1.00 18.70 70 GLU B CA 1
ATOM 2091 C C . GLU B 1 71 ? 35.960 9.422 17.006 1.00 16.20 70 GLU B C 1
ATOM 2092 O O . GLU B 1 71 ? 36.824 9.183 17.846 1.00 16.60 70 GLU B O 1
ATOM 2098 N N . THR B 1 72 ? 34.959 8.576 16.721 1.00 19.68 71 THR B N 1
ATOM 2099 C CA . THR B 1 72 ? 34.932 7.246 17.278 1.00 21.15 71 THR B CA 1
ATOM 2100 C C . THR B 1 72 ? 35.947 6.374 16.554 1.00 23.31 71 THR B C 1
ATOM 2101 O O . THR B 1 72 ? 36.434 6.732 15.468 1.00 23.39 71 THR B O 1
ATOM 2105 N N . GLU B 1 73 ? 36.247 5.227 17.165 1.00 26.81 72 GLU B N 1
ATOM 2106 C CA . GLU B 1 73 ? 37.229 4.319 16.592 1.00 28.15 72 GLU B CA 1
ATOM 2107 C C . GLU B 1 73 ? 36.756 3.926 15.192 1.00 29.48 72 GLU B C 1
ATOM 2108 O O . GLU B 1 73 ? 37.571 3.775 14.308 1.00 35.09 72 GLU B O 1
ATOM 2110 N N . ALA B 1 74 ? 35.447 3.818 14.985 1.00 29.21 73 ALA B N 1
ATOM 2111 C CA . ALA B 1 74 ? 34.859 3.563 13.657 1.00 29.15 73 ALA B CA 1
ATOM 2112 C C . ALA B 1 74 ? 34.832 4.759 12.679 1.00 30.44 73 ALA B C 1
ATOM 2113 O O . ALA B 1 74 ? 34.469 4.596 11.510 1.00 30.09 73 ALA B O 1
ATOM 2115 N N . GLY B 1 75 ? 35.159 5.960 13.159 1.00 26.64 74 GLY B N 1
ATOM 2116 C CA . GLY B 1 75 ? 35.339 7.106 12.299 1.00 26.10 74 GLY B CA 1
ATOM 2117 C C . GLY B 1 75 ? 34.176 8.070 12.256 1.00 25.87 74 GLY B C 1
ATOM 2118 O O . GLY B 1 75 ? 34.187 8.999 11.451 1.00 28.72 74 GLY B O 1
ATOM 2119 N N . ALA B 1 76 ? 33.142 7.846 13.071 1.00 22.95 75 ALA B N 1
ATOM 2120 C CA . ALA B 1 76 ? 32.050 8.805 13.174 1.00 23.08 75 ALA B CA 1
ATOM 2121 C C . ALA B 1 76 ? 32.534 10.086 13.845 1.00 19.35 75 ALA B C 1
ATOM 2122 O O . ALA B 1 76 ? 33.328 10.048 14.773 1.00 19.70 75 ALA B O 1
ATOM 2124 N N . LEU B 1 77 ? 32.003 11.195 13.389 1.00 20.48 76 LEU B N 1
ATOM 2125 C CA . LEU B 1 77 ? 32.363 12.517 13.929 1.00 19.31 76 LEU B CA 1
ATOM 2126 C C . LEU B 1 77 ? 31.413 12.754 15.120 1.00 19.54 76 LEU B C 1
ATOM 2127 O O . LEU B 1 77 ? 30.225 13.061 14.923 1.00 25.48 76 LEU B O 1
ATOM 2132 N N . ALA B 1 78 ? 31.946 12.626 16.327 1.00 18.51 77 ALA B N 1
ATOM 2133 C CA . ALA B 1 78 ? 31.170 12.788 17.548 1.00 17.59 77 ALA B CA 1
ATOM 2134 C C . ALA B 1 78 ? 31.078 14.226 17.995 1.00 18.17 77 ALA B C 1
ATOM 2135 O O . ALA B 1 78 ? 30.102 14.618 18.577 1.00 17.28 77 ALA B O 1
ATOM 2137 N N . GLY B 1 79 ? 32.096 15.015 17.689 1.00 16.52 78 GLY B N 1
ATOM 2138 C CA . GLY B 1 79 ? 32.147 16.381 18.116 1.00 15.19 78 GLY B CA 1
ATOM 2139 C C . GLY B 1 79 ? 33.219 17.166 17.384 1.00 16.14 78 GLY B C 1
ATOM 2140 O O . GLY B 1 79 ? 34.174 16.573 16.836 1.00 15.42 78 GLY B O 1
ATOM 2141 N N . ALA B 1 80 ? 33.052 18.469 17.394 1.00 17.02 79 ALA B N 1
ATOM 2142 C CA . ALA B 1 80 ? 34.053 19.373 16.831 1.00 13.88 79 ALA B CA 1
ATOM 2143 C C . ALA B 1 80 ? 34.074 20.615 17.699 1.00 18.89 79 ALA B C 1
ATOM 2144 O O . ALA B 1 80 ? 33.031 21.067 18.149 1.00 19.62 79 ALA B O 1
ATOM 2162 N N A ILE B 1 82 ? 35.556 24.642 17.863 0.50 15.87 81 ILE B N 1
ATOM 2163 N N B ILE B 1 82 ? 35.829 24.598 18.201 0.50 16.98 81 ILE B N 1
ATOM 2164 C CA A ILE B 1 82 ? 36.272 25.752 17.281 0.50 16.29 81 ILE B CA 1
ATOM 2165 C CA B ILE B 1 82 ? 36.564 25.776 17.695 0.50 18.46 81 ILE B CA 1
ATOM 2166 C C A ILE B 1 82 ? 36.959 26.482 18.414 0.50 19.30 81 ILE B C 1
ATOM 2167 C C B ILE B 1 82 ? 37.441 26.403 18.789 0.50 19.20 81 ILE B C 1
ATOM 2168 O O A ILE B 1 82 ? 36.298 26.959 19.334 0.50 19.09 81 ILE B O 1
ATOM 2169 O O B ILE B 1 82 ? 36.923 26.982 19.739 0.50 18.83 81 ILE B O 1
ATOM 2178 N N A ILE B 1 83 ? 38.274 26.597 18.290 0.50 17.88 82 ILE B N 1
ATOM 2179 N N B ILE B 1 83 ? 38.758 26.266 18.658 0.50 21.59 82 ILE B N 1
ATOM 2180 C CA A ILE B 1 83 ? 39.202 26.946 19.386 0.50 23.12 82 ILE B CA 1
ATOM 2181 C CA B ILE B 1 83 ? 39.725 26.822 19.609 0.50 19.95 82 ILE B CA 1
ATOM 2182 C C A ILE B 1 83 ? 40.265 27.914 18.832 0.50 23.51 82 ILE B C 1
ATOM 2183 C C B ILE B 1 83 ? 40.414 27.947 18.830 0.50 21.35 82 ILE B C 1
ATOM 2184 O O A ILE B 1 83 ? 41.283 27.495 18.257 0.50 24.59 82 ILE B O 1
ATOM 2185 O O B ILE B 1 83 ? 41.306 27.654 18.013 0.50 21.06 82 ILE B O 1
ATOM 2194 N N . ARG B 1 84 ? 39.966 29.207 19.004 1.00 22.38 83 ARG B N 1
ATOM 2195 C CA . ARG B 1 84 ? 40.701 30.338 18.357 1.00 21.96 83 ARG B CA 1
ATOM 2196 C C . ARG B 1 84 ? 41.990 30.497 19.083 1.00 22.50 83 ARG B C 1
ATOM 2197 O O . ARG B 1 84 ? 42.039 30.545 20.316 1.00 24.28 83 ARG B O 1
ATOM 2205 N N . LYS B 1 85 ? 43.056 30.563 18.336 1.00 20.79 84 LYS B N 1
ATOM 2206 C CA . LYS B 1 85 ? 44.364 30.619 18.903 1.00 23.69 84 LYS B CA 1
ATOM 2207 C C . LYS B 1 85 ? 44.809 32.064 19.094 1.00 23.73 84 LYS B C 1
ATOM 2208 O O . LYS B 1 85 ? 45.802 32.325 19.769 1.00 24.89 84 LYS B O 1
ATOM 2214 N N . THR B 1 86 ? 44.063 33.007 18.522 1.00 20.67 85 THR B N 1
ATOM 2215 C CA . THR B 1 86 ? 44.244 34.420 18.809 1.00 21.87 85 THR B CA 1
ATOM 2216 C C . THR B 1 86 ? 42.831 35.013 18.830 1.00 20.02 85 THR B C 1
ATOM 2217 O O . THR B 1 86 ? 41.952 34.476 18.153 1.00 20.59 85 THR B O 1
ATOM 2221 N N . PRO B 1 87 ? 42.620 36.085 19.584 1.00 17.45 86 PRO B N 1
ATOM 2222 C CA . PRO B 1 87 ? 41.280 36.608 19.745 1.00 17.85 86 PRO B CA 1
ATOM 2223 C C . PRO B 1 87 ? 40.757 37.161 18.411 1.00 17.57 86 PRO B C 1
ATOM 2224 O O . PRO B 1 87 ? 41.494 37.741 17.607 1.00 18.88 86 PRO B O 1
ATOM 2228 N N . SER B 1 88 ? 39.470 36.919 18.175 1.00 17.59 87 SER B N 1
ATOM 2229 C CA . SER B 1 88 ? 38.783 37.503 17.030 1.00 17.72 87 SER B CA 1
ATOM 2230 C C . SER B 1 88 ? 38.620 39.020 17.251 1.00 18.57 87 SER B C 1
ATOM 2231 O O . SER B 1 88 ? 38.983 39.555 18.272 1.00 18.59 87 SER B O 1
ATOM 2234 N N . ASP B 1 89 ? 38.107 39.727 16.254 1.00 18.14 88 ASP B N 1
ATOM 2235 C CA . ASP B 1 89 ? 37.865 41.160 16.375 1.00 15.93 88 ASP B CA 1
ATOM 2236 C C . ASP B 1 89 ? 36.923 41.428 17.576 1.00 15.83 88 ASP B C 1
ATOM 2237 O O . ASP B 1 89 ? 37.066 42.334 18.327 1.00 19.92 88 ASP B O 1
ATOM 2242 N N . TRP B 1 90 ? 35.924 40.573 17.722 1.00 15.97 89 TRP B N 1
ATOM 2243 C CA . TRP B 1 90 ? 34.965 40.647 18.824 1.00 17.66 89 TRP B CA 1
ATOM 2244 C C . TRP B 1 90 ? 35.615 40.344 20.144 1.00 17.02 89 TRP B C 1
ATOM 2245 O O . TRP B 1 90 ? 35.463 41.113 21.105 1.00 16.35 89 TRP B O 1
ATOM 2256 N N . ASP B 1 91 ? 36.374 39.255 20.199 1.00 16.18 90 ASP B N 1
ATOM 2257 C CA . ASP B 1 91 ? 37.057 38.837 21.427 1.00 15.55 90 ASP B CA 1
ATOM 2258 C C . ASP B 1 91 ? 37.962 39.993 21.919 1.00 15.15 90 ASP B C 1
ATOM 2259 O O . ASP B 1 91 ? 37.978 40.332 23.123 1.00 15.80 90 ASP B O 1
ATOM 2264 N N . THR B 1 92 ? 38.700 40.609 21.000 1.00 15.10 91 THR B N 1
ATOM 2265 C CA . THR B 1 92 ? 39.605 41.667 21.341 1.00 14.84 91 THR B CA 1
ATOM 2266 C C . THR B 1 92 ? 38.885 42.867 21.983 1.00 15.79 91 THR B C 1
ATOM 2267 O O . THR B 1 92 ? 39.343 43.418 23.008 1.00 18.78 91 THR B O 1
ATOM 2271 N N . ASP B 1 93 ? 37.746 43.232 21.456 1.00 15.09 92 ASP B N 1
ATOM 2272 C CA . ASP B 1 93 ? 36.899 44.277 21.969 1.00 15.39 92 ASP B CA 1
ATOM 2273 C C . ASP B 1 93 ? 36.262 43.896 23.302 1.00 15.49 92 ASP B C 1
ATOM 2274 O O . ASP B 1 93 ? 36.220 44.697 24.214 1.00 17.21 92 ASP B O 1
ATOM 2279 N N . LEU B 1 94 ? 35.741 42.677 23.403 1.00 16.05 93 LEU B N 1
ATOM 2280 C CA . LEU B 1 94 ? 35.000 42.261 24.542 1.00 16.76 93 LEU B CA 1
ATOM 2281 C C . LEU B 1 94 ? 35.895 42.144 25.780 1.00 13.57 93 LEU B C 1
ATOM 2282 O O . LEU B 1 94 ? 35.506 42.508 26.880 1.00 15.83 93 LEU B O 1
ATOM 2287 N N . TRP B 1 95 ? 37.127 41.652 25.602 1.00 14.63 94 TRP B N 1
ATOM 2288 C CA . TRP B 1 95 ? 38.043 41.359 26.696 1.00 12.52 94 TRP B CA 1
ATOM 2289 C C . TRP B 1 95 ? 38.871 42.574 27.172 1.00 13.29 94 TRP B C 1
ATOM 2290 O O . TRP B 1 95 ? 39.522 42.537 28.251 1.00 14.41 94 TRP B O 1
ATOM 2301 N N . GLU B 1 96 ? 38.798 43.630 26.363 1.00 14.22 95 GLU B N 1
ATOM 2302 C CA . GLU B 1 96 ? 39.421 44.930 26.657 1.00 15.18 95 GLU B CA 1
ATOM 2303 C C . GLU B 1 96 ? 40.862 44.759 27.152 1.00 14.99 95 GLU B C 1
ATOM 2304 O O . GLU B 1 96 ? 41.688 44.245 26.390 1.00 14.41 95 GLU B O 1
ATOM 2310 N N . ASP B 1 97 ? 41.149 45.159 28.395 1.00 14.99 96 ASP B N 1
ATOM 2311 C CA . ASP B 1 97 ? 42.502 45.156 28.964 1.00 14.41 96 ASP B CA 1
ATOM 2312 C C . ASP B 1 97 ? 43.132 43.750 28.811 1.00 16.29 96 ASP B C 1
ATOM 2313 O O . ASP B 1 97 ? 44.318 43.630 28.601 1.00 15.45 96 ASP B O 1
ATOM 2318 N N . LEU B 1 98 ? 42.328 42.705 28.978 1.00 14.95 97 LEU B N 1
ATOM 2319 C CA . LEU B 1 98 ? 42.839 41.344 29.095 1.00 15.45 97 LEU B CA 1
ATOM 2320 C C . LEU B 1 98 ? 43.167 40.724 27.720 1.00 14.70 97 LEU B C 1
ATOM 2321 O O . LEU B 1 98 ? 43.751 39.626 27.631 1.00 17.15 97 LEU B O 1
ATOM 2326 N N . ALA B 1 99 ? 42.828 41.413 26.629 1.00 13.74 98 ALA B N 1
ATOM 2327 C CA . ALA B 1 99 ? 42.996 40.880 25.298 1.00 16.34 98 ALA B CA 1
ATOM 2328 C C . ALA B 1 99 ? 44.441 40.676 24.894 1.00 18.97 98 ALA B C 1
ATOM 2329 O O . ALA B 1 99 ? 44.705 40.008 23.904 1.00 19.06 98 ALA B O 1
ATOM 2331 N N . ILE B 1 100 ? 45.353 41.302 25.610 1.00 19.58 99 ILE B N 1
ATOM 2332 C CA . ILE B 1 100 ? 46.775 41.067 25.394 1.00 21.32 99 ILE B CA 1
ATOM 2333 C C . ILE B 1 100 ? 47.346 39.763 25.936 1.00 22.36 99 ILE B C 1
ATOM 2334 O O . ILE B 1 100 ? 48.461 39.411 25.591 1.00 21.36 99 ILE B O 1
ATOM 2339 N N . ASP B 1 101 ? 46.612 39.048 26.798 1.00 19.38 100 ASP B N 1
ATOM 2340 C CA . ASP B 1 101 ? 47.113 37.788 27.356 1.00 20.74 100 ASP B CA 1
ATOM 2341 C C . ASP B 1 101 ? 47.081 36.676 26.296 1.00 20.58 100 ASP B C 1
ATOM 2342 O O . ASP B 1 101 ? 46.196 36.656 25.438 1.00 22.64 100 ASP B O 1
ATOM 2347 N N . LYS B 1 102 ? 48.062 35.781 26.343 1.00 20.23 101 LYS B N 1
ATOM 2348 C CA . LYS B 1 102 ? 48.050 34.588 25.490 1.00 22.23 101 LYS B CA 1
ATOM 2349 C C . LYS B 1 102 ? 46.918 33.671 25.986 1.00 22.30 101 LYS B C 1
ATOM 2350 O O . LYS B 1 102 ? 46.839 33.312 27.161 1.00 22.16 101 LYS B O 1
ATOM 2352 N N . ALA B 1 103 ? 45.995 33.363 25.103 1.00 21.54 102 ALA B N 1
ATOM 2353 C CA . ALA B 1 103 ? 44.800 32.644 25.486 1.00 21.07 102 ALA B CA 1
ATOM 2354 C C . ALA B 1 103 ? 44.236 31.908 24.294 1.00 21.29 102 ALA B C 1
ATOM 2355 O O . ALA B 1 103 ? 44.385 32.377 23.168 1.00 22.94 102 ALA B O 1
ATOM 2357 N N . TYR B 1 104 ? 43.575 30.768 24.530 1.00 20.27 103 TYR B N 1
ATOM 2358 C CA . TYR B 1 104 ? 42.647 30.185 23.564 1.00 21.00 103 TYR B CA 1
ATOM 2359 C C . TYR B 1 104 ? 41.263 30.686 23.902 1.00 19.56 103 TYR B C 1
ATOM 2360 O O . TYR B 1 104 ? 40.911 30.809 25.076 1.00 22.43 103 TYR B O 1
ATOM 2369 N N . TYR B 1 105 ? 40.490 30.993 22.868 1.00 16.20 104 TYR B N 1
ATOM 2370 C CA . TYR B 1 105 ? 39.123 31.421 22.919 1.00 19.28 104 TYR B CA 1
ATOM 2371 C C . TYR B 1 105 ? 38.242 30.316 22.343 1.00 20.01 104 TYR B C 1
ATOM 2372 O O . TYR B 1 105 ? 38.291 29.990 21.144 1.00 18.93 104 TYR B O 1
ATOM 2381 N N . LEU B 1 106 ? 37.474 29.703 23.216 1.00 20.49 105 LEU B N 1
ATOM 2382 C CA . LEU B 1 106 ? 36.574 28.630 22.839 1.00 20.83 105 LEU B CA 1
ATOM 2383 C C . LEU B 1 106 ? 35.312 29.261 22.308 1.00 24.85 105 LEU B C 1
ATOM 2384 O O . LEU B 1 106 ? 34.552 29.844 23.043 1.00 32.62 105 LEU B O 1
ATOM 2389 N N A HIS B 1 107 ? 35.031 29.068 21.020 0.50 20.02 106 HIS B N 1
ATOM 2390 N N B HIS B 1 107 ? 35.155 29.205 21.005 0.50 19.77 106 HIS B N 1
ATOM 2391 C CA A HIS B 1 107 ? 33.831 29.650 20.378 0.50 21.52 106 HIS B CA 1
ATOM 2392 C CA B HIS B 1 107 ? 33.917 29.611 20.406 0.50 21.60 106 HIS B CA 1
ATOM 2393 C C A HIS B 1 107 ? 32.573 28.753 20.261 0.50 23.27 106 HIS B C 1
ATOM 2394 C C B HIS B 1 107 ? 33.046 28.340 20.571 0.50 22.72 106 HIS B C 1
ATOM 2395 O O A HIS B 1 107 ? 31.503 29.154 20.720 0.50 22.84 106 HIS B O 1
ATOM 2396 O O B HIS B 1 107 ? 32.820 27.941 21.687 0.50 27.72 106 HIS B O 1
ATOM 2403 N N . ARG B 1 108 ? 32.655 27.647 19.527 1.00 24.56 107 ARG B N 1
ATOM 2404 C CA . ARG B 1 108 ? 31.675 26.537 19.673 1.00 20.28 107 ARG B CA 1
ATOM 2405 C C . ARG B 1 108 ? 32.286 25.207 20.141 1.00 22.13 107 ARG B C 1
ATOM 2406 O O . ARG B 1 108 ? 33.344 24.811 19.709 1.00 20.75 107 ARG B O 1
ATOM 2414 N N . ILE B 1 109 ? 31.527 24.488 20.952 1.00 18.35 108 ILE B N 1
ATOM 2415 C CA . ILE B 1 109 ? 31.800 23.126 21.342 1.00 20.64 108 ILE B CA 1
ATOM 2416 C C . ILE B 1 109 ? 30.560 22.371 20.813 1.00 19.67 108 ILE B C 1
ATOM 2417 O O . ILE B 1 109 ? 29.462 22.513 21.363 1.00 24.18 108 ILE B O 1
ATOM 2438 N N . VAL B 1 111 ? 28.591 18.983 19.723 1.00 17.54 110 VAL B N 1
ATOM 2439 C CA . VAL B 1 111 ? 28.440 17.551 19.931 1.00 18.08 110 VAL B CA 1
ATOM 2440 C C . VAL B 1 111 ? 27.305 17.059 19.054 1.00 17.06 110 VAL B C 1
ATOM 2441 O O . VAL B 1 111 ? 26.192 17.596 19.086 1.00 15.54 110 VAL B O 1
ATOM 2445 N N A SER B 1 112 ? 27.563 16.061 18.224 0.50 16.86 111 SER B N 1
ATOM 2446 N N B SER B 1 112 ? 27.579 16.030 18.265 0.50 17.69 111 SER B N 1
ATOM 2447 C CA A SER B 1 112 ? 26.489 15.504 17.433 0.50 17.43 111 SER B CA 1
ATOM 2448 C CA B SER B 1 112 ? 26.584 15.401 17.411 0.50 18.51 111 SER B CA 1
ATOM 2449 C C A SER B 1 112 ? 25.458 14.950 18.400 0.50 16.19 111 SER B C 1
ATOM 2450 C C B SER B 1 112 ? 25.505 14.732 18.268 0.50 17.68 111 SER B C 1
ATOM 2451 O O A SER B 1 112 ? 25.768 14.567 19.543 0.50 15.15 111 SER B O 1
ATOM 2452 O O B SER B 1 112 ? 25.857 13.983 19.182 0.50 16.61 111 SER B O 1
ATOM 2457 N N . ARG B 1 113 ? 24.226 14.953 17.954 1.00 17.05 112 ARG B N 1
ATOM 2458 C CA . ARG B 1 113 ? 23.150 14.519 18.812 1.00 19.11 112 ARG B CA 1
ATOM 2459 C C . ARG B 1 113 ? 23.320 13.048 19.147 1.00 19.26 112 ARG B C 1
ATOM 2460 O O . ARG B 1 113 ? 23.085 12.662 20.278 1.00 17.91 112 ARG B O 1
ATOM 2468 N N . ALA B 1 114 ? 23.737 12.224 18.189 1.00 18.19 113 ALA B N 1
ATOM 2469 C CA . ALA B 1 114 ? 23.979 10.795 18.483 1.00 19.20 113 ALA B CA 1
ATOM 2470 C C . ALA B 1 114 ? 24.972 10.546 19.629 1.00 19.64 113 ALA B C 1
ATOM 2471 O O . ALA B 1 114 ? 24.969 9.458 20.255 1.00 18.15 113 ALA B O 1
ATOM 2473 N N . PHE B 1 115 ? 25.843 11.527 19.887 1.00 15.88 114 PHE B N 1
ATOM 2474 C CA . PHE B 1 115 ? 26.831 11.389 20.989 1.00 15.96 114 PHE B CA 1
ATOM 2475 C C . PHE B 1 115 ? 26.607 12.323 22.142 1.00 17.26 114 PHE B C 1
ATOM 2476 O O . PHE B 1 115 ? 27.509 12.602 22.911 1.00 16.17 114 PHE B O 1
ATOM 2484 N N A SER B 1 116 ? 25.386 12.851 22.246 0.50 16.56 115 SER B N 1
ATOM 2485 N N B SER B 1 116 ? 25.382 12.824 22.256 0.50 15.84 115 SER B N 1
ATOM 2486 C CA A SER B 1 116 ? 25.012 13.671 23.394 0.50 17.06 115 SER B CA 1
ATOM 2487 C CA B SER B 1 116 ? 25.019 13.658 23.387 0.50 15.53 115 SER B CA 1
ATOM 2488 C C A SER B 1 116 ? 24.639 12.808 24.594 0.50 15.96 115 SER B C 1
ATOM 2489 C C B SER B 1 116 ? 24.622 12.810 24.592 0.50 15.33 115 SER B C 1
ATOM 2490 O O A SER B 1 116 ? 24.325 11.637 24.456 0.50 15.45 115 SER B O 1
ATOM 2491 O O B SER B 1 116 ? 24.289 11.645 24.454 0.50 14.38 115 SER B O 1
ATOM 2496 N N . GLY B 1 117 ? 24.618 13.433 25.761 1.00 16.00 116 GLY B N 1
ATOM 2497 C CA . GLY B 1 117 ? 24.214 12.784 26.994 1.00 17.35 116 GLY B CA 1
ATOM 2498 C C . GLY B 1 117 ? 25.270 11.898 27.624 1.00 18.53 116 GLY B C 1
ATOM 2499 O O . GLY B 1 117 ? 24.947 11.135 28.541 1.00 17.94 116 GLY B O 1
ATOM 2500 N N . ILE B 1 118 ? 26.522 11.995 27.175 1.00 16.95 117 ILE B N 1
ATOM 2501 C CA . ILE B 1 118 ? 27.641 11.280 27.759 1.00 18.34 117 ILE B CA 1
ATOM 2502 C C . ILE B 1 118 ? 28.782 12.212 28.202 1.00 18.79 117 ILE B C 1
ATOM 2503 O O . ILE B 1 118 ? 29.885 11.741 28.418 1.00 19.78 117 ILE B O 1
ATOM 2508 N N . SER B 1 119 ? 28.474 13.490 28.412 1.00 19.78 118 SER B N 1
ATOM 2509 C CA . SER B 1 119 ? 29.427 14.524 28.853 1.00 21.84 118 SER B CA 1
ATOM 2510 C C . SER B 1 119 ? 30.672 14.606 27.973 1.00 20.55 118 SER B C 1
ATOM 2511 O O . SER B 1 119 ? 31.764 14.931 28.434 1.00 21.27 118 SER B O 1
ATOM 2514 N N . LEU B 1 120 ? 30.481 14.405 26.673 1.00 18.09 119 LEU B N 1
ATOM 2515 C CA . LEU B 1 120 ? 31.580 14.571 25.733 1.00 17.81 119 LEU B CA 1
ATOM 2516 C C . LEU B 1 120 ? 32.068 16.024 25.743 1.00 20.66 119 LEU B C 1
ATOM 2517 O O . LEU B 1 120 ? 33.258 16.252 25.613 1.00 18.80 119 LEU B O 1
ATOM 2522 N N . SER B 1 121 ? 31.171 17.004 25.882 1.00 18.23 120 SER B N 1
ATOM 2523 C CA . SER B 1 121 ? 31.602 18.373 25.826 1.00 22.97 120 SER B CA 1
ATOM 2524 C C . SER B 1 121 ? 32.584 18.733 26.957 1.00 21.26 120 SER B C 1
ATOM 2525 O O . SER B 1 121 ? 33.519 19.501 26.724 1.00 21.37 120 SER B O 1
ATOM 2528 N N . LYS B 1 122 ? 32.383 18.176 28.163 1.00 20.76 121 LYS B N 1
ATOM 2529 C CA . LYS B 1 122 ? 33.327 18.408 29.241 1.00 21.82 121 LYS B CA 1
ATOM 2530 C C . LYS B 1 122 ? 34.727 17.907 28.878 1.00 20.83 121 LYS B C 1
ATOM 2531 O O . LYS B 1 122 ? 35.744 18.542 29.190 1.00 23.82 121 LYS B O 1
ATOM 2534 N N . GLN B 1 123 ? 34.783 16.748 28.252 1.00 18.51 122 GLN B N 1
ATOM 2535 C CA . GLN B 1 123 ? 36.052 16.180 27.828 1.00 20.09 122 GLN B CA 1
ATOM 2536 C C . GLN B 1 123 ? 36.723 16.958 26.706 1.00 18.11 122 GLN B C 1
ATOM 2537 O O . GLN B 1 123 ? 37.948 16.963 26.603 1.00 18.88 122 GLN B O 1
ATOM 2551 N N . ILE B 1 125 ? 36.443 20.285 26.415 1.00 20.69 124 ILE B N 1
ATOM 2552 C CA . ILE B 1 125 ? 37.055 21.411 27.138 1.00 22.84 124 ILE B CA 1
ATOM 2553 C C . ILE B 1 125 ? 38.358 20.993 27.829 1.00 25.19 124 ILE B C 1
ATOM 2554 O O . ILE B 1 125 ? 39.355 21.720 27.773 1.00 24.53 124 ILE B O 1
ATOM 2559 N N . TYR B 1 126 ? 38.364 19.816 28.420 1.00 22.11 125 TYR B N 1
ATOM 2560 C CA . TYR B 1 126 ? 39.583 19.284 29.045 1.00 22.50 125 TYR B CA 1
ATOM 2561 C C . TYR B 1 126 ? 40.704 19.079 28.035 1.00 22.90 125 TYR B C 1
ATOM 2562 O O . TYR B 1 126 ? 41.875 19.361 28.329 1.00 21.34 125 TYR B O 1
ATOM 2571 N N . PHE B 1 127 ? 40.376 18.616 26.827 1.00 17.61 126 PHE B N 1
ATOM 2572 C CA . PHE B 1 127 ? 41.381 18.532 25.773 1.00 20.16 126 PHE B CA 1
ATOM 2573 C C . PHE B 1 127 ? 42.012 19.901 25.509 1.00 21.25 126 PHE B C 1
ATOM 2574 O O . PHE B 1 127 ? 43.220 19.998 25.339 1.00 22.15 126 PHE B O 1
ATOM 2582 N N . ALA B 1 128 ? 41.171 20.936 25.393 1.00 20.40 127 ALA B N 1
ATOM 2583 C CA . ALA B 1 128 ? 41.669 22.305 25.222 1.00 18.36 127 ALA B CA 1
ATOM 2584 C C . ALA B 1 128 ? 42.599 22.725 26.358 1.00 20.14 127 ALA B C 1
ATOM 2585 O O . ALA B 1 128 ? 43.607 23.399 26.099 1.00 21.96 127 ALA B O 1
ATOM 2587 N N . GLU B 1 129 ? 42.282 22.344 27.593 1.00 20.31 128 GLU B N 1
ATOM 2588 C CA . GLU B 1 129 ? 43.147 22.619 28.750 1.00 22.16 128 GLU B CA 1
ATOM 2589 C C . GLU B 1 129 ? 44.493 21.943 28.588 1.00 23.97 128 GLU B C 1
ATOM 2590 O O . GLU B 1 129 ? 45.529 22.551 28.805 1.00 23.08 128 GLU B O 1
ATOM 2596 N N . LYS B 1 130 ? 44.464 20.669 28.220 1.00 26.45 129 LYS B N 1
ATOM 2597 C CA . LYS B 1 130 ? 45.682 19.895 28.075 1.00 25.65 129 LYS B CA 1
ATOM 2598 C C . LYS B 1 130 ? 46.555 20.458 26.957 1.00 25.84 129 LYS B C 1
ATOM 2599 O O . LYS B 1 130 ? 47.786 20.573 27.104 1.00 24.93 129 LYS B O 1
ATOM 2602 N N . LEU B 1 131 ? 45.904 20.838 25.866 1.00 24.40 130 LEU B N 1
ATOM 2603 C CA . LEU B 1 131 ? 46.524 21.481 24.714 1.00 25.07 130 LEU B CA 1
ATOM 2604 C C . LEU B 1 131 ? 47.218 22.791 25.135 1.00 25.91 130 LEU B C 1
ATOM 2605 O O . LEU B 1 131 ? 48.385 23.007 24.800 1.00 24.73 130 LEU B O 1
ATOM 2610 N N . GLY B 1 132 ? 46.487 23.651 25.857 1.00 24.00 131 GLY B N 1
ATOM 2611 C CA . GLY B 1 132 ? 47.037 24.915 26.382 1.00 24.71 131 GLY B CA 1
ATOM 2612 C C . GLY B 1 132 ? 48.291 24.723 27.211 1.00 25.56 131 GLY B C 1
ATOM 2613 O O . GLY B 1 132 ? 49.294 25.402 27.008 1.00 25.18 131 GLY B O 1
ATOM 2614 N N . ILE B 1 133 ? 48.237 23.760 28.112 1.00 25.02 132 ILE B N 1
ATOM 2615 C CA . ILE B 1 133 ? 49.384 23.399 28.927 1.00 27.25 132 ILE B CA 1
ATOM 2616 C C . ILE B 1 133 ? 50.537 22.939 28.022 1.00 28.81 132 ILE B C 1
ATOM 2617 O O . ILE B 1 133 ? 51.662 23.386 28.210 1.00 29.56 132 ILE B O 1
ATOM 2622 N N . GLU B 1 134 ? 50.263 22.109 27.017 1.00 28.22 133 GLU B N 1
ATOM 2623 C CA . GLU B 1 134 ? 51.316 21.652 26.104 1.00 30.52 133 GLU B CA 1
ATOM 2624 C C . GLU B 1 134 ? 51.957 22.824 25.356 1.00 31.67 133 GLU B C 1
ATOM 2625 O O . GLU B 1 134 ? 53.178 22.847 25.126 1.00 31.25 133 GLU B O 1
ATOM 2636 N N . SER B 1 136 ? 52.001 26.059 26.276 1.00 22.46 135 SER B N 1
ATOM 2637 C CA . SER B 1 136 ? 52.372 27.161 27.170 1.00 26.28 135 SER B CA 1
ATOM 2638 C C . SER B 1 136 ? 51.435 28.353 26.995 1.00 27.89 135 SER B C 1
ATOM 2639 O O . SER B 1 136 ? 51.862 29.511 26.937 1.00 29.07 135 SER B O 1
ATOM 2642 N N . VAL B 1 137 ? 50.149 28.038 26.903 1.00 25.44 136 VAL B N 1
ATOM 2643 C CA . VAL B 1 137 ? 49.088 29.026 26.812 1.00 25.68 136 VAL B CA 1
ATOM 2644 C C . VAL B 1 137 ? 48.434 29.096 28.202 1.00 26.85 136 VAL B C 1
ATOM 2645 O O . VAL B 1 137 ? 47.947 28.105 28.721 1.00 27.77 136 VAL B O 1
ATOM 2649 N N . PRO B 1 138 ? 48.504 30.261 28.856 1.00 27.27 137 PRO B N 1
ATOM 2650 C CA . PRO B 1 138 ? 48.082 30.337 30.272 1.00 26.77 137 PRO B CA 1
ATOM 2651 C C . PRO B 1 138 ? 46.594 30.336 30.554 1.00 25.61 137 PRO B C 1
ATOM 2652 O O . PRO B 1 138 ? 46.209 30.017 31.672 1.00 24.65 137 PRO B O 1
ATOM 2656 N N . PHE B 1 139 ? 45.756 30.658 29.554 1.00 20.92 138 PHE B N 1
ATOM 2657 C CA . PHE B 1 139 ? 44.320 30.791 29.764 1.00 20.06 138 PHE B CA 1
ATOM 2658 C C . PHE B 1 139 ? 43.517 30.135 28.644 1.00 18.26 138 PHE B C 1
ATOM 2659 O O . PHE B 1 139 ? 43.906 30.189 27.453 1.00 20.69 138 PHE B O 1
ATOM 2667 N N . ILE B 1 140 ? 42.416 29.509 29.039 1.00 18.00 139 ILE B N 1
ATOM 2668 C CA . ILE B 1 140 ? 41.327 29.180 28.166 1.00 18.55 139 ILE B CA 1
ATOM 2669 C C . ILE B 1 140 ? 40.187 30.116 28.513 1.00 18.26 139 ILE B C 1
ATOM 2670 O O . ILE B 1 140 ? 39.865 30.311 29.690 1.00 18.67 139 ILE B O 1
ATOM 2675 N N . ARG B 1 141 ? 39.580 30.711 27.497 1.00 17.68 140 ARG B N 1
ATOM 2676 C CA . ARG B 1 141 ? 38.557 31.716 27.693 1.00 14.41 140 ARG B CA 1
ATOM 2677 C C . ARG B 1 141 ? 37.338 31.448 26.910 1.00 18.17 140 ARG B C 1
ATOM 2678 O O . ARG B 1 141 ? 37.400 30.882 25.814 1.00 19.87 140 ARG B O 1
ATOM 2686 N N . LEU B 1 142 ? 36.223 31.943 27.411 1.00 17.79 141 LEU B N 1
ATOM 2687 C CA . LEU B 1 142 ? 34.991 31.901 26.719 1.00 21.44 141 LEU B CA 1
ATOM 2688 C C . LEU B 1 142 ? 34.080 32.971 27.272 1.00 20.84 141 LEU B C 1
ATOM 2689 O O . LEU B 1 142 ? 34.369 33.542 28.326 1.00 19.60 141 LEU B O 1
ATOM 2694 N N . ASP B 1 143 ? 33.004 33.259 26.551 1.00 21.80 142 ASP B N 1
ATOM 2695 C CA . ASP B 1 143 ? 31.971 34.198 26.994 1.00 25.18 142 ASP B CA 1
ATOM 2696 C C . ASP B 1 143 ? 30.615 33.498 27.015 1.00 26.84 142 ASP B C 1
ATOM 2697 O O . ASP B 1 143 ? 30.400 32.532 26.299 1.00 25.18 142 ASP B O 1
ATOM 2702 N N . CYS B 1 144 ? 29.721 34.047 27.815 1.00 23.87 143 CYS B N 1
ATOM 2703 C CA . CYS B 1 144 ? 28.461 33.445 28.113 1.00 27.60 143 CYS B CA 1
ATOM 2704 C C . CYS B 1 144 ? 27.436 34.541 28.266 1.00 24.46 143 CYS B C 1
ATOM 2705 O O . CYS B 1 144 ? 27.689 35.537 28.922 1.00 25.39 143 CYS B O 1
ATOM 2708 N N A ILE B 1 145 ? 26.259 34.361 27.675 0.50 25.02 144 ILE B N 1
ATOM 2709 N N B ILE B 1 145 ? 26.246 34.331 27.719 0.50 26.30 144 ILE B N 1
ATOM 2710 C CA A ILE B 1 145 ? 25.152 35.279 27.903 0.50 24.36 144 ILE B CA 1
ATOM 2711 C CA B ILE B 1 145 ? 25.180 35.282 27.928 0.50 26.97 144 ILE B CA 1
ATOM 2712 C C A ILE B 1 145 ? 24.912 35.395 29.424 0.50 28.37 144 ILE B C 1
ATOM 2713 C C B ILE B 1 145 ? 24.921 35.394 29.436 0.50 29.35 144 ILE B C 1
ATOM 2714 O O A ILE B 1 145 ? 24.906 34.397 30.153 0.50 27.53 144 ILE B O 1
ATOM 2715 O O B ILE B 1 145 ? 24.918 34.400 30.171 0.50 28.44 144 ILE B O 1
ATOM 2724 N N . GLU B 1 146 ? 24.756 36.622 29.889 1.00 26.31 145 GLU B N 1
ATOM 2725 C CA . GLU B 1 146 ? 24.706 36.888 31.331 1.00 32.58 145 GLU B CA 1
ATOM 2726 C C . GLU B 1 146 ? 23.474 36.327 32.015 1.00 34.72 145 GLU B C 1
ATOM 2727 O O . GLU B 1 146 ? 23.524 36.043 33.207 1.00 32.01 145 GLU B O 1
ATOM 2733 N N . SER B 1 147 ? 22.398 36.161 31.246 1.00 37.36 146 SER B N 1
ATOM 2734 C CA . SER B 1 147 ? 21.068 35.823 31.779 1.00 40.14 146 SER B CA 1
ATOM 2735 C C . SER B 1 147 ? 20.817 34.333 31.893 1.00 43.33 146 SER B C 1
ATOM 2736 O O . SER B 1 147 ? 19.858 33.923 32.551 1.00 46.53 146 SER B O 1
ATOM 2739 N N . ASN B 1 148 ? 21.639 33.521 31.248 1.00 42.72 147 ASN B N 1
ATOM 2740 C CA . ASN B 1 148 ? 21.517 32.079 31.361 1.00 44.81 147 ASN B CA 1
ATOM 2741 C C . ASN B 1 148 ? 22.153 31.540 32.662 1.00 44.75 147 ASN B C 1
ATOM 2742 O O . ASN B 1 148 ? 23.329 31.143 32.688 1.00 42.27 147 ASN B O 1
ATOM 2747 N N . GLU B 1 149 ? 21.345 31.500 33.727 1.00 45.61 148 GLU B N 1
ATOM 2748 C CA . GLU B 1 149 ? 21.830 31.172 35.080 1.00 45.65 148 GLU B CA 1
ATOM 2749 C C . GLU B 1 149 ? 22.510 29.807 35.166 1.00 45.22 148 GLU B C 1
ATOM 2750 O O . GLU B 1 149 ? 23.479 29.637 35.907 1.00 44.65 148 GLU B O 1
ATOM 2753 N N . THR B 1 150 ? 22.000 28.834 34.420 1.00 44.95 149 THR B N 1
ATOM 2754 C CA . THR B 1 150 ? 22.490 27.472 34.552 1.00 45.08 149 THR B CA 1
ATOM 2755 C C . THR B 1 150 ? 23.755 27.273 33.736 1.00 43.87 149 THR B C 1
ATOM 2756 O O . THR B 1 150 ? 24.681 26.597 34.178 1.00 43.85 149 THR B O 1
ATOM 2760 N N . LEU B 1 151 ? 23.802 27.869 32.550 1.00 42.46 150 LEU B N 1
ATOM 2761 C CA . LEU B 1 151 ? 25.021 27.815 31.730 1.00 40.47 150 LEU B CA 1
ATOM 2762 C C . LEU B 1 151 ? 26.187 28.478 32.470 1.00 34.48 150 LEU B C 1
ATOM 2763 O O . LEU B 1 151 ? 27.274 27.914 32.559 1.00 33.40 150 LEU B O 1
ATOM 2768 N N . ASN B 1 152 ? 25.920 29.653 33.025 1.00 32.70 151 ASN B N 1
ATOM 2769 C CA . ASN B 1 152 ? 26.865 30.365 33.886 1.00 33.90 151 ASN B CA 1
ATOM 2770 C C . ASN B 1 152 ? 27.322 29.498 35.076 1.00 34.78 151 ASN B C 1
ATOM 2771 O O . ASN B 1 152 ? 28.521 29.416 35.386 1.00 34.46 151 ASN B O 1
ATOM 2776 N N . GLN B 1 153 ? 26.357 28.849 35.741 1.00 36.38 152 GLN B N 1
ATOM 2777 C CA . GLN B 1 153 ? 26.654 27.949 36.854 1.00 35.72 152 GLN B CA 1
ATOM 2778 C C . GLN B 1 153 ? 27.555 26.798 36.400 1.00 34.28 152 GLN B C 1
ATOM 2779 O O . GLN B 1 153 ? 28.519 26.449 37.081 1.00 34.33 152 GLN B O 1
ATOM 2790 N N . TYR B 1 155 ? 29.779 26.676 33.839 1.00 36.15 154 TYR B N 1
ATOM 2791 C CA . TYR B 1 155 ? 31.154 27.082 33.574 1.00 32.50 154 TYR B CA 1
ATOM 2792 C C . TYR B 1 155 ? 31.912 27.216 34.878 1.00 31.18 154 TYR B C 1
ATOM 2793 O O . TYR B 1 155 ? 33.052 26.791 34.966 1.00 29.76 154 TYR B O 1
ATOM 2802 N N . VAL B 1 156 ? 31.272 27.797 35.888 1.00 31.94 155 VAL B N 1
ATOM 2803 C CA . VAL B 1 156 ? 31.876 27.919 37.207 1.00 34.04 155 VAL B CA 1
ATOM 2804 C C . VAL B 1 156 ? 32.115 26.535 37.817 1.00 35.56 155 VAL B C 1
ATOM 2805 O O . VAL B 1 156 ? 33.172 26.291 38.402 1.00 32.26 155 VAL B O 1
ATOM 2809 N N . ARG B 1 157 ? 31.143 25.636 37.657 1.00 38.37 156 ARG B N 1
ATOM 2810 C CA . ARG B 1 157 ? 31.315 24.250 38.094 1.00 42.62 156 ARG B CA 1
ATOM 2811 C C . ARG B 1 157 ? 32.532 23.617 37.438 1.00 41.73 156 ARG B C 1
ATOM 2812 O O . ARG B 1 157 ? 33.285 22.907 38.103 1.00 38.62 156 ARG B O 1
ATOM 2820 N N . TYR B 1 158 ? 32.726 23.909 36.148 1.00 39.94 157 TYR B N 1
ATOM 2821 C CA . TYR B 1 158 ? 33.826 23.345 35.345 1.00 39.96 157 TYR B CA 1
ATOM 2822 C C . TYR B 1 158 ? 35.183 23.978 35.652 1.00 36.26 157 TYR B C 1
ATOM 2823 O O . TYR B 1 158 ? 36.178 23.589 35.055 1.00 40.10 157 TYR B O 1
ATOM 2832 N N . GLY B 1 159 ? 35.225 24.959 36.548 1.00 32.50 158 GLY B N 1
ATOM 2833 C CA . GLY B 1 159 ? 36.484 25.560 36.985 1.00 31.14 158 GLY B CA 1
ATOM 2834 C C . GLY B 1 159 ? 36.844 26.892 36.315 1.00 30.06 158 GLY B C 1
ATOM 2835 O O . GLY B 1 159 ? 37.912 27.434 36.572 1.00 28.93 158 GLY B O 1
ATOM 2836 N N . PHE B 1 160 ? 35.945 27.429 35.495 1.00 27.37 159 PHE B N 1
ATOM 2837 C CA . PHE B 1 160 ? 36.147 28.780 34.919 1.00 26.37 159 PHE B CA 1
ATOM 2838 C C . PHE B 1 160 ? 35.827 29.843 35.981 1.00 27.53 159 PHE B C 1
ATOM 2839 O O . PHE B 1 160 ? 34.959 29.631 36.838 1.00 27.71 159 PHE B O 1
ATOM 2847 N N . GLN B 1 161 ? 36.578 30.943 35.941 1.00 26.80 160 GLN B N 1
ATOM 2848 C CA . GLN B 1 161 ? 36.404 32.084 36.843 1.00 27.56 160 GLN B CA 1
ATOM 2849 C C . GLN B 1 161 ? 35.748 33.265 36.125 1.00 26.46 160 GLN B C 1
ATOM 2850 O O . GLN B 1 161 ? 36.201 33.657 35.041 1.00 19.99 160 GLN B O 1
ATOM 2856 N N . PHE B 1 162 ? 34.718 33.856 36.737 1.00 21.84 161 PHE B N 1
ATOM 2857 C CA . PHE B 1 162 ? 34.125 35.093 36.231 1.00 21.50 161 PHE B CA 1
ATOM 2858 C C . PHE B 1 162 ? 35.184 36.184 36.156 1.00 24.47 161 PHE B C 1
ATOM 2859 O O . PHE B 1 162 ? 35.913 36.440 37.114 1.00 23.97 161 PHE B O 1
ATOM 2867 N N . SER B 1 163 ? 35.267 36.835 35.007 1.00 18.81 162 SER B N 1
ATOM 2868 C CA . SER B 1 163 ? 36.374 37.731 34.700 1.00 21.62 162 SER B CA 1
ATOM 2869 C C . SER B 1 163 ? 35.947 39.111 34.205 1.00 22.62 162 SER B C 1
ATOM 2870 O O . SER B 1 163 ? 36.802 39.931 33.871 1.00 26.32 162 SER B O 1
ATOM 2873 N N . GLY B 1 164 ? 34.653 39.381 34.190 1.00 22.65 163 GLY B N 1
ATOM 2874 C CA . GLY B 1 164 ? 34.142 40.653 33.718 1.00 23.41 163 GLY B CA 1
ATOM 2875 C C . GLY B 1 164 ? 32.824 40.511 32.996 1.00 22.05 163 GLY B C 1
ATOM 2876 O O . GLY B 1 164 ? 32.323 39.403 32.778 1.00 21.15 163 GLY B O 1
ATOM 2877 N N . LYS B 1 165 ? 32.258 41.646 32.615 1.00 21.54 164 LYS B N 1
ATOM 2878 C CA . LYS B 1 165 ? 31.023 41.665 31.864 1.00 23.02 164 LYS B CA 1
ATOM 2879 C C . LYS B 1 165 ? 31.047 42.819 30.857 1.00 23.91 164 LYS B C 1
ATOM 2880 O O . LYS B 1 165 ? 31.593 43.880 31.125 1.0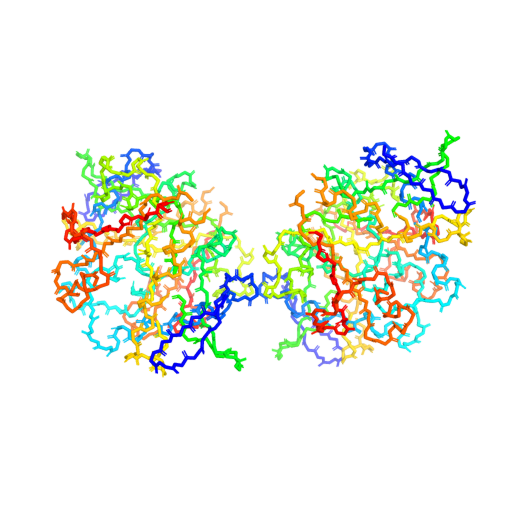0 24.59 164 LYS B O 1
ATOM 2885 N N . LYS B 1 166 ? 30.505 42.565 29.677 1.00 21.41 165 LYS B N 1
ATOM 2886 C CA . LYS B 1 166 ? 30.431 43.553 28.607 1.00 18.54 165 LYS B CA 1
ATOM 2887 C C . LYS B 1 166 ? 29.416 43.061 27.588 1.00 19.70 165 LYS B C 1
ATOM 2888 O O . LYS B 1 166 ? 29.384 41.873 27.273 1.00 20.89 165 LYS B O 1
ATOM 2894 N N . ASN B 1 167 ? 28.651 44.010 27.047 1.00 20.24 166 ASN B N 1
ATOM 2895 C CA . ASN B 1 167 ? 27.748 43.784 25.927 1.00 22.19 166 ASN B CA 1
ATOM 2896 C C . ASN B 1 167 ? 26.729 42.665 26.158 1.00 21.16 166 ASN B C 1
ATOM 2897 O O . ASN B 1 167 ? 26.248 42.057 25.208 1.00 22.85 166 ASN B O 1
ATOM 2902 N N . GLY B 1 168 ? 26.353 42.439 27.423 1.00 21.45 167 GLY B N 1
ATOM 2903 C CA . GLY B 1 168 ? 25.347 41.449 27.801 1.00 20.85 167 GLY B CA 1
ATOM 2904 C C . GLY B 1 168 ? 25.935 40.071 28.029 1.00 19.64 167 GLY B C 1
ATOM 2905 O O . GLY B 1 168 ? 25.202 39.098 28.178 1.00 22.64 167 GLY B O 1
ATOM 2906 N N . PHE B 1 169 ? 27.270 39.980 28.015 1.00 20.01 168 PHE B N 1
ATOM 2907 C CA . PHE B 1 169 ? 27.986 38.745 28.269 1.00 19.82 168 PHE B CA 1
ATOM 2908 C C . PHE B 1 169 ? 28.767 38.785 29.563 1.00 20.57 168 PHE B C 1
ATOM 2909 O O . PHE B 1 169 ? 29.252 39.839 29.977 1.00 23.92 168 PHE B O 1
ATOM 2917 N N . TYR B 1 170 ? 28.944 37.612 30.139 1.00 22.23 169 TYR B N 1
ATOM 2918 C CA . TYR B 1 170 ? 29.881 37.385 31.206 1.00 23.71 169 TYR B CA 1
ATOM 2919 C C . TYR B 1 170 ? 31.101 36.709 30.601 1.00 23.18 169 TYR B C 1
ATOM 2920 O O . TYR B 1 170 ? 30.984 35.825 29.734 1.00 24.06 169 TYR B O 1
ATOM 2929 N N A LEU B 1 171 ? 32.270 37.118 31.068 0.50 18.71 170 LEU B N 1
ATOM 2930 N N B LEU B 1 171 ? 32.272 37.147 31.057 0.50 19.81 170 LEU B N 1
ATOM 2931 C CA A LEU B 1 171 ? 33.517 36.583 30.573 0.50 18.12 170 LEU B CA 1
ATOM 2932 C CA B LEU B 1 171 ? 33.550 36.607 30.619 0.50 19.94 170 LEU B CA 1
ATOM 2933 C C A LEU B 1 171 ? 34.094 35.590 31.585 0.50 17.20 170 LEU B C 1
ATOM 2934 C C B LEU B 1 171 ? 34.033 35.555 31.604 0.50 18.30 170 LEU B C 1
ATOM 2935 O O A LEU B 1 171 ? 34.153 35.873 32.780 0.50 16.63 170 LEU B O 1
ATOM 2936 O O B LEU B 1 171 ? 33.973 35.768 32.809 0.50 18.90 170 LEU B O 1
ATOM 2945 N N . TYR B 1 172 ? 34.539 34.443 31.075 1.00 18.59 171 TYR B N 1
ATOM 2946 C CA . TYR B 1 172 ? 35.071 33.369 31.893 1.00 17.98 171 TYR B CA 1
ATOM 2947 C C . TYR B 1 172 ? 36.456 32.955 31.454 1.00 18.22 171 TYR B C 1
ATOM 2948 O O . TYR B 1 172 ? 36.733 32.827 30.269 1.00 15.73 171 TYR B O 1
ATOM 2957 N N . GLN B 1 173 ? 37.345 32.720 32.395 1.00 18.20 172 GLN B N 1
ATOM 2958 C CA . GLN B 1 173 ? 38.628 32.144 32.076 1.00 17.52 172 GLN B CA 1
ATOM 2959 C C . GLN B 1 173 ? 39.044 31.087 33.054 1.00 20.41 172 GLN B C 1
ATOM 2960 O O . GLN B 1 173 ? 38.645 31.086 34.237 1.00 20.13 172 GLN B O 1
ATOM 2966 N N . LYS B 1 174 ? 39.844 30.160 32.549 1.00 22.62 173 LYS B N 1
ATOM 2967 C CA . LYS B 1 174 ? 40.521 29.166 33.397 1.00 24.30 173 LYS B CA 1
ATOM 2968 C C . LYS B 1 174 ? 42.007 29.322 33.239 1.00 24.84 173 LYS B C 1
ATOM 2969 O O . LYS B 1 174 ? 42.527 29.282 32.126 1.00 23.00 173 LYS B O 1
ATOM 2975 N N . GLU B 1 175 ? 42.710 29.476 34.359 1.00 26.77 174 GLU B N 1
ATOM 2976 C CA . GLU B 1 175 ? 44.157 29.647 34.310 1.00 30.13 174 GLU B CA 1
ATOM 2977 C C . GLU B 1 175 ? 44.794 28.259 34.339 1.00 32.30 174 GLU B C 1
ATOM 2978 O O . GLU B 1 175 ? 44.457 27.446 35.194 1.00 34.45 174 GLU B O 1
ATOM 2981 N N . LEU B 1 176 ? 45.707 28.002 33.405 1.00 34.53 175 LEU B N 1
ATOM 2982 C CA . LEU B 1 176 ? 46.275 26.671 33.195 1.00 36.59 175 LEU B CA 1
ATOM 2983 C C . LEU B 1 176 ? 47.626 26.506 33.907 1.00 41.64 175 LEU B C 1
ATOM 2984 O O . LEU B 1 176 ? 48.387 27.463 34.013 1.00 42.50 175 LEU B O 1
ATOM 2989 N N . SER B 1 177 ? 47.904 25.279 34.354 1.00 46.41 176 SER B N 1
ATOM 2990 C CA . SER B 1 177 ? 49.072 24.933 35.198 1.00 49.65 176 SER B CA 1
ATOM 2991 C C . SER B 1 177 ? 50.320 25.800 34.974 1.00 52.36 176 SER B C 1
ATOM 2992 O O . SER B 1 177 ? 51.123 25.559 34.061 1.00 55.17 176 SER B O 1
ATOM 2994 N N . ASN C 1 5 ? 62.647 61.633 -14.069 1.00 43.66 4 ASN C N 1
ATOM 2995 C CA . ASN C 1 5 ? 61.989 62.065 -12.789 1.00 40.05 4 ASN C CA 1
ATOM 2996 C C . ASN C 1 5 ? 62.710 63.341 -12.307 1.00 34.02 4 ASN C C 1
ATOM 2997 O O . ASN C 1 5 ? 63.780 63.266 -11.720 1.00 25.20 4 ASN C O 1
ATOM 3002 N N . LYS C 1 6 ? 62.149 64.501 -12.611 1.00 32.17 5 LYS C N 1
ATOM 3003 C CA . LYS C 1 6 ? 62.858 65.764 -12.420 1.00 32.22 5 LYS C CA 1
ATOM 3004 C C . LYS C 1 6 ? 61.894 66.830 -11.964 1.00 27.72 5 LYS C C 1
ATOM 3005 O O . LYS C 1 6 ? 60.726 66.799 -12.298 1.00 31.04 5 LYS C O 1
ATOM 3009 N N . ILE C 1 7 ? 62.382 67.772 -11.175 1.00 23.43 6 ILE C N 1
ATOM 3010 C CA . ILE C 1 7 ? 61.644 68.997 -10.910 1.00 22.40 6 ILE C CA 1
ATOM 3011 C C . ILE C 1 7 ? 62.612 70.147 -11.014 1.00 22.37 6 ILE C C 1
ATOM 3012 O O . ILE C 1 7 ? 63.815 69.942 -11.008 1.00 21.93 6 ILE C O 1
ATOM 3017 N N . THR C 1 8 ? 62.067 71.353 -11.080 1.00 21.57 7 THR C N 1
ATOM 3018 C CA . THR C 1 8 ? 62.874 72.558 -11.075 1.00 18.80 7 THR C CA 1
ATOM 3019 C C . THR C 1 8 ? 62.366 73.561 -10.061 1.00 19.12 7 THR C C 1
ATOM 3020 O O . THR C 1 8 ? 61.176 73.803 -9.975 1.00 23.36 7 THR C O 1
ATOM 3024 N N . ALA C 1 9 ? 63.287 74.170 -9.332 1.00 21.31 8 ALA C N 1
ATOM 3025 C CA . ALA C 1 9 ? 62.969 75.230 -8.393 1.00 20.71 8 ALA C CA 1
ATOM 3026 C C . ALA C 1 9 ? 64.151 76.186 -8.373 1.00 20.31 8 ALA C C 1
ATOM 3027 O O . ALA C 1 9 ? 65.307 75.767 -8.361 1.00 17.07 8 ALA C O 1
ATOM 3029 N N . GLY C 1 10 ? 63.858 77.476 -8.414 1.00 21.26 9 GLY C N 1
ATOM 3030 C CA . GLY C 1 10 ? 64.895 78.506 -8.399 1.00 21.15 9 GLY C CA 1
ATOM 3031 C C . GLY C 1 10 ? 65.885 78.458 -9.552 1.00 21.43 9 GLY C C 1
ATOM 3032 O O . GLY C 1 10 ? 67.018 78.937 -9.434 1.00 23.74 9 GLY C O 1
ATOM 3033 N N . GLY C 1 11 ? 65.443 77.881 -10.672 1.00 18.41 10 GLY C N 1
ATOM 3034 C CA . GLY C 1 11 ? 66.268 77.668 -11.853 1.00 18.66 10 GLY C CA 1
ATOM 3035 C C . GLY C 1 11 ? 67.113 76.404 -11.836 1.00 20.80 10 GLY C C 1
ATOM 3036 O O . GLY C 1 11 ? 67.786 76.090 -12.821 1.00 22.73 10 GLY C O 1
ATOM 3037 N N . LEU C 1 12 ? 67.074 75.671 -10.734 1.00 19.22 11 LEU C N 1
ATOM 3038 C CA . LEU C 1 12 ? 67.937 74.523 -10.528 1.00 20.80 11 LEU C CA 1
ATOM 3039 C C . LEU C 1 12 ? 67.070 73.305 -10.725 1.00 20.19 11 LEU C C 1
ATOM 3040 O O . LEU C 1 12 ? 65.988 73.203 -10.142 1.00 21.86 11 LEU C O 1
ATOM 3045 N N . GLU C 1 13 ? 67.530 72.390 -11.557 1.00 20.56 12 GLU C N 1
ATOM 3046 C CA . GLU C 1 13 ? 66.900 71.096 -11.727 1.00 20.76 12 GLU C CA 1
ATOM 3047 C C . GLU C 1 13 ? 67.280 70.147 -10.601 1.00 21.23 12 GLU C C 1
ATOM 3048 O O . GLU C 1 13 ? 68.441 70.129 -10.127 1.00 20.99 12 GLU C O 1
ATOM 3054 N N . PHE C 1 14 ? 66.309 69.349 -10.163 1.00 17.93 13 PHE C N 1
ATOM 3055 C CA . PHE C 1 14 ? 66.540 68.305 -9.166 1.00 18.48 13 PHE C CA 1
ATOM 3056 C C . PHE C 1 14 ? 66.082 66.967 -9.727 1.00 17.77 13 PHE C C 1
ATOM 3057 O O . PHE C 1 14 ? 65.060 66.881 -10.405 1.00 23.71 13 PHE C O 1
ATOM 3065 N N . LEU C 1 15 ? 66.870 65.938 -9.465 1.00 18.65 14 LEU C N 1
ATOM 3066 C CA . LEU C 1 15 ? 66.512 64.578 -9.878 1.00 16.71 14 LEU C CA 1
ATOM 3067 C C . LEU C 1 15 ? 65.799 63.911 -8.721 1.00 17.32 14 LEU C C 1
ATOM 3068 O O . LEU C 1 15 ? 66.239 64.008 -7.549 1.00 19.86 14 LEU C O 1
ATOM 3073 N N . VAL C 1 16 ? 64.709 63.214 -9.017 1.00 17.07 15 VAL C N 1
ATOM 3074 C CA . VAL C 1 16 ? 63.900 62.579 -7.999 1.00 17.58 15 VAL C CA 1
ATOM 3075 C C . VAL C 1 16 ? 64.028 61.062 -8.072 1.00 18.62 15 VAL C C 1
ATOM 3076 O O . VAL C 1 16 ? 63.990 60.464 -9.133 1.00 18.87 15 VAL C O 1
ATOM 3080 N N . ARG C 1 17 ? 64.236 60.440 -6.930 1.00 15.74 16 ARG C N 1
ATOM 3081 C CA . ARG C 1 17 ? 64.277 58.981 -6.833 1.00 18.58 16 ARG C CA 1
ATOM 3082 C C . ARG C 1 17 ? 63.758 58.557 -5.485 1.00 15.66 16 ARG C C 1
ATOM 3083 O O . ARG C 1 17 ? 63.864 59.293 -4.484 1.00 16.63 16 ARG C O 1
ATOM 3091 N N . PHE C 1 18 ? 63.215 57.350 -5.389 1.00 16.28 17 PHE C N 1
ATOM 3092 C CA . PHE C 1 18 ? 62.910 56.798 -4.094 1.00 17.31 17 PHE C CA 1
ATOM 3093 C C . PHE C 1 18 ? 64.165 56.293 -3.438 1.00 15.85 17 PHE C C 1
ATOM 3094 O O . PHE C 1 18 ? 65.042 55.732 -4.119 1.00 16.61 17 PHE C O 1
ATOM 3102 N N . ALA C 1 19 ? 64.214 56.482 -2.117 1.00 15.71 18 ALA C N 1
ATOM 3103 C CA . ALA C 1 19 ? 65.388 56.099 -1.333 1.00 15.95 18 ALA C CA 1
ATOM 3104 C C . ALA C 1 19 ? 65.633 54.600 -1.432 1.00 18.58 18 ALA C C 1
ATOM 3105 O O . ALA C 1 19 ? 64.707 53.768 -1.575 1.00 18.77 18 ALA C O 1
ATOM 3107 N N . ALA C 1 20 ? 66.921 54.261 -1.404 1.00 18.29 19 ALA C N 1
ATOM 3108 C CA . ALA C 1 20 ? 67.422 52.895 -1.259 1.00 17.65 19 ALA C CA 1
ATOM 3109 C C . ALA C 1 20 ? 67.919 52.754 0.162 1.00 15.05 19 ALA C C 1
ATOM 3110 O O . ALA C 1 20 ? 68.214 53.751 0.849 1.00 15.75 19 ALA C O 1
ATOM 3112 N N . PRO C 1 21 ? 68.092 51.505 0.616 1.00 17.49 20 PRO C N 1
ATOM 3113 C CA . PRO C 1 21 ? 68.551 51.302 1.999 1.00 17.23 20 PRO C CA 1
ATOM 3114 C C . PRO C 1 21 ? 69.845 52.001 2.359 1.00 18.03 20 PRO C C 1
ATOM 3115 O O . PRO C 1 21 ? 69.984 52.481 3.465 1.00 20.17 20 PRO C O 1
ATOM 3119 N N . THR C 1 22 ? 70.742 52.177 1.403 1.00 17.32 21 THR C N 1
ATOM 3120 C CA . THR C 1 22 ? 72.017 52.904 1.627 1.00 20.78 21 THR C CA 1
ATOM 3121 C C . THR C 1 22 ? 71.903 54.425 1.821 1.00 20.03 21 THR C C 1
ATOM 3122 O O . THR C 1 22 ? 72.864 55.082 2.225 1.00 20.79 21 THR C O 1
ATOM 3126 N N . ASP C 1 23 ? 70.720 54.978 1.585 1.00 18.29 22 ASP C N 1
ATOM 3127 C CA . ASP C 1 23 ? 70.471 56.372 1.886 1.00 16.69 22 ASP C CA 1
ATOM 3128 C C . ASP C 1 23 ? 70.115 56.705 3.332 1.00 19.60 22 ASP C C 1
ATOM 3129 O O . ASP C 1 23 ? 69.947 57.886 3.698 1.00 20.35 22 ASP C O 1
ATOM 3134 N N . ARG C 1 24 ? 69.996 55.665 4.157 1.00 17.91 23 ARG C N 1
ATOM 3135 C CA . ARG C 1 24 ? 69.497 55.827 5.528 1.00 18.10 23 ARG C CA 1
ATOM 3136 C C . ARG C 1 24 ? 70.305 56.841 6.341 1.00 19.55 23 ARG C C 1
ATOM 3137 O O . ARG C 1 24 ? 69.754 57.670 7.033 1.00 19.99 23 ARG C O 1
ATOM 3145 N N . LEU C 1 25 ? 71.614 56.758 6.253 1.00 19.97 24 LEU C N 1
ATOM 3146 C CA . LEU C 1 25 ? 72.462 57.599 7.095 1.00 22.16 24 LEU C CA 1
ATOM 3147 C C . LEU C 1 25 ? 72.260 59.072 6.746 1.00 22.10 24 LEU C C 1
ATOM 3148 O O . LEU C 1 25 ? 72.107 59.919 7.601 1.00 23.82 24 LEU C O 1
ATOM 3153 N N . LYS C 1 26 ? 72.215 59.383 5.459 1.00 20.81 25 LYS C N 1
ATOM 3154 C CA . LYS C 1 26 ? 72.091 60.741 4.999 1.00 24.65 25 LYS C CA 1
ATOM 3155 C C . LYS C 1 26 ? 70.689 61.304 5.232 1.00 24.80 25 LYS C C 1
ATOM 3156 O O . LYS C 1 26 ? 70.513 62.473 5.521 1.00 23.06 25 LYS C O 1
ATOM 3162 N N . ILE C 1 27 ? 69.672 60.450 5.165 1.00 20.02 26 ILE C N 1
ATOM 3163 C CA . ILE C 1 27 ? 68.323 60.883 5.490 1.00 18.42 26 ILE C CA 1
ATOM 3164 C C . ILE C 1 27 ? 68.214 61.206 7.000 1.00 18.32 26 ILE C C 1
ATOM 3165 O O . ILE C 1 27 ? 67.582 62.139 7.405 1.00 18.94 26 ILE C O 1
ATOM 3170 N N . ASN C 1 28 ? 68.755 60.312 7.833 1.00 19.54 27 ASN C N 1
ATOM 3171 C CA . ASN C 1 28 ? 68.778 60.546 9.277 1.00 16.23 27 ASN C CA 1
ATOM 3172 C C . ASN C 1 28 ? 69.433 61.899 9.609 1.00 16.93 27 ASN C C 1
ATOM 3173 O O . ASN C 1 28 ? 68.944 62.681 10.416 1.00 18.16 27 ASN C O 1
ATOM 3178 N N A ASP C 1 29 ? 70.537 62.197 8.924 0.50 18.50 28 ASP C N 1
ATOM 3179 N N B ASP C 1 29 ? 70.507 62.171 8.886 0.50 19.00 28 ASP C N 1
ATOM 3180 C CA A ASP C 1 29 ? 71.203 63.501 9.082 0.50 20.33 28 ASP C CA 1
ATOM 3181 C CA B ASP C 1 29 ? 71.217 63.420 9.023 0.50 21.41 28 ASP C CA 1
ATOM 3182 C C A ASP C 1 29 ? 70.268 64.664 8.752 0.50 20.12 28 ASP C C 1
ATOM 3183 C C B ASP C 1 29 ? 70.327 64.639 8.717 0.50 20.77 28 ASP C C 1
ATOM 3184 O O A ASP C 1 29 ? 70.199 65.638 9.493 0.50 19.40 28 ASP C O 1
ATOM 3185 O O B ASP C 1 29 ? 70.345 65.613 9.455 0.50 20.96 28 ASP C O 1
ATOM 3194 N N . LEU C 1 30 ? 69.545 64.567 7.647 1.00 18.02 29 LEU C N 1
ATOM 3195 C CA . LEU C 1 30 ? 68.627 65.621 7.261 1.00 16.51 29 LEU C CA 1
ATOM 3196 C C . LEU C 1 30 ? 67.521 65.782 8.281 1.00 18.20 29 LEU C C 1
ATOM 3197 O O . LEU C 1 30 ? 67.063 66.880 8.540 1.00 17.85 29 LEU C O 1
ATOM 3210 N N . ILE C 1 32 ? 67.649 65.105 11.554 1.00 18.16 31 ILE C N 1
ATOM 3211 C CA . ILE C 1 32 ? 68.285 65.795 12.668 1.00 16.95 31 ILE C CA 1
ATOM 3212 C C . ILE C 1 32 ? 68.430 67.276 12.373 1.00 19.33 31 ILE C C 1
ATOM 3213 O O . ILE C 1 32 ? 68.051 68.147 13.190 1.00 18.11 31 ILE C O 1
ATOM 3218 N N . ASP C 1 33 ? 68.963 67.597 11.194 1.00 19.57 32 ASP C N 1
ATOM 3219 C CA . ASP C 1 33 ? 69.184 69.014 10.885 1.00 20.36 32 ASP C CA 1
ATOM 3220 C C . ASP C 1 33 ? 67.891 69.809 10.766 1.00 18.97 32 ASP C C 1
ATOM 3221 O O . ASP C 1 33 ? 67.840 70.976 11.178 1.00 20.89 32 ASP C O 1
ATOM 3226 N N . THR C 1 34 ? 66.838 69.201 10.237 1.00 18.15 33 THR C N 1
ATOM 3227 C CA . THR C 1 34 ? 65.603 69.911 10.045 1.00 18.78 33 THR C CA 1
ATOM 3228 C C . THR C 1 34 ? 64.935 70.140 11.389 1.00 20.63 33 THR C C 1
ATOM 3229 O O . THR C 1 34 ? 64.360 71.198 11.638 1.00 20.23 33 THR C O 1
ATOM 3233 N N . ALA C 1 35 ? 64.997 69.137 12.281 1.00 18.04 34 ALA C N 1
ATOM 3234 C CA . ALA C 1 35 ? 64.447 69.304 13.653 1.00 16.37 34 ALA C CA 1
ATOM 3235 C C . ALA C 1 35 ? 65.172 70.437 14.415 1.00 18.03 34 ALA C C 1
ATOM 3236 O O . ALA C 1 35 ? 64.558 71.283 15.071 1.00 17.62 34 ALA C O 1
ATOM 3238 N N . ARG C 1 36 ? 66.491 70.482 14.268 1.00 17.65 35 ARG C N 1
ATOM 3239 C CA . ARG C 1 36 ? 67.294 71.564 14.919 1.00 18.61 35 ARG C CA 1
ATOM 3240 C C . ARG C 1 36 ? 66.876 72.919 14.372 1.00 19.95 35 ARG C C 1
ATOM 3241 O O . ARG C 1 36 ? 66.712 73.884 15.126 1.00 20.96 35 ARG C O 1
ATOM 3249 N N . TRP C 1 37 ? 66.728 72.997 13.062 1.00 20.44 36 TRP C N 1
ATOM 3250 C CA . TRP C 1 37 ? 66.369 74.268 12.421 1.00 22.02 36 TRP C CA 1
ATOM 3251 C C . TRP C 1 37 ? 64.982 74.758 12.806 1.00 22.18 36 TRP C C 1
ATOM 3252 O O . TRP C 1 37 ? 64.771 75.968 13.010 1.00 21.50 36 TRP C O 1
ATOM 3263 N N A LEU C 1 38 ? 64.057 73.824 12.937 0.50 22.46 37 LEU C N 1
ATOM 3264 N N B LEU C 1 38 ? 64.006 73.849 12.924 0.50 21.81 37 LEU C N 1
ATOM 3265 C CA A LEU C 1 38 ? 62.711 74.162 13.312 0.50 21.37 37 LEU C CA 1
ATOM 3266 C CA B LEU C 1 38 ? 62.662 74.246 13.384 0.50 20.06 37 LEU C CA 1
ATOM 3267 C C A LEU C 1 38 ? 62.679 74.776 14.713 0.50 21.82 37 LEU C C 1
ATOM 3268 C C B LEU C 1 38 ? 62.756 74.882 14.735 0.50 20.99 37 LEU C C 1
ATOM 3269 O O A LEU C 1 38 ? 61.972 75.764 14.941 0.50 21.94 37 LEU C O 1
ATOM 3270 O O B LEU C 1 38 ? 62.196 75.961 14.974 0.50 20.88 37 LEU C O 1
ATOM 3279 N N . LYS C 1 39 ? 63.467 74.210 15.631 1.00 20.84 38 LYS C N 1
ATOM 3280 C CA . LYS C 1 39 ? 63.615 74.747 16.979 1.00 21.76 38 LYS C CA 1
ATOM 3281 C C . LYS C 1 39 ? 64.263 76.127 16.935 1.00 26.70 38 LYS C C 1
ATOM 3282 O O . LYS C 1 39 ? 63.728 77.070 17.514 1.00 28.85 38 LYS C O 1
ATOM 3288 N N . GLU C 1 40 ? 65.402 76.222 16.245 1.00 23.20 39 GLU C N 1
ATOM 3289 C CA . GLU C 1 40 ? 66.169 77.483 16.152 1.00 24.75 39 GLU C CA 1
ATOM 3290 C C . GLU C 1 40 ? 65.394 78.637 15.504 1.00 26.08 39 GLU C C 1
ATOM 3291 O O . GLU C 1 40 ? 65.569 79.817 15.895 1.00 27.98 39 GLU C O 1
ATOM 3294 N N . SER C 1 41 ? 64.555 78.320 14.540 1.00 26.97 40 SER C N 1
ATOM 3295 C CA . SER C 1 41 ? 63.796 79.292 13.776 1.00 28.09 40 SER C CA 1
ATOM 3296 C C . SER C 1 41 ? 62.656 79.897 14.587 1.00 29.55 40 SER C C 1
ATOM 3297 O O . SER C 1 41 ? 62.086 80.900 14.178 1.00 26.45 40 SER C O 1
ATOM 3300 N N . GLY C 1 42 ? 62.294 79.258 15.701 1.00 30.67 41 GLY C N 1
ATOM 3301 C CA . GLY C 1 42 ? 61.114 79.639 16.456 1.00 30.72 41 GLY C CA 1
ATOM 3302 C C . GLY C 1 42 ? 59.787 79.310 15.789 1.00 30.71 41 GLY C C 1
ATOM 3303 O O . GLY C 1 42 ? 58.766 79.839 16.189 1.00 32.61 41 GLY C O 1
ATOM 3304 N N . SER C 1 43 ? 59.766 78.442 14.783 1.00 31.81 42 SER C N 1
ATOM 3305 C CA . SER C 1 43 ? 58.510 78.215 14.042 1.00 34.41 42 SER C CA 1
ATOM 3306 C C . SER C 1 43 ? 57.792 76.916 14.450 1.00 31.46 42 SER C C 1
ATOM 3307 O O . SER C 1 43 ? 56.840 76.489 13.785 1.00 34.70 42 SER C O 1
ATOM 3310 N N . THR C 1 44 ? 58.274 76.282 15.510 1.00 27.16 43 THR C N 1
ATOM 3311 C CA . THR C 1 44 ? 57.663 75.028 16.019 1.00 22.76 43 THR C CA 1
ATOM 3312 C C . THR C 1 44 ? 56.203 75.220 16.427 1.00 22.71 43 THR C C 1
ATOM 3313 O O . THR C 1 44 ? 55.859 76.183 17.127 1.00 24.57 43 THR C O 1
ATOM 3317 N N . GLN C 1 45 ? 55.371 74.292 15.998 1.00 22.62 44 GLN C N 1
ATOM 3318 C CA . GLN C 1 45 ? 54.009 74.156 16.436 1.00 21.84 44 GLN C CA 1
ATOM 3319 C C . GLN C 1 45 ? 53.849 72.862 17.257 1.00 18.20 44 GLN C C 1
ATOM 3320 O O . GLN C 1 45 ? 54.676 71.924 17.149 1.00 18.53 44 GLN C O 1
ATOM 3326 N N . TRP C 1 46 ? 52.786 72.759 18.039 1.00 20.00 45 TRP C N 1
ATOM 3327 C CA . TRP C 1 46 ? 52.593 71.551 18.855 1.00 21.05 45 TRP C CA 1
ATOM 3328 C C . TRP C 1 46 ? 52.500 70.291 17.997 1.00 18.35 45 TRP C C 1
ATOM 3329 O O . TRP C 1 46 ? 52.917 69.220 18.416 1.00 19.64 45 TRP C O 1
ATOM 3340 N N . SER C 1 47 ? 52.034 70.414 16.747 1.00 16.74 46 SER C N 1
ATOM 3341 C CA . SER C 1 47 ? 51.987 69.310 15.806 1.00 17.47 46 SER C CA 1
ATOM 3342 C C . SER C 1 47 ? 53.384 68.766 15.489 1.00 17.20 46 SER C C 1
ATOM 3343 O O . SER C 1 47 ? 53.509 67.558 15.228 1.00 19.32 46 SER C O 1
ATOM 3346 N N . ASP C 1 48 ? 54.402 69.640 15.480 1.00 18.18 47 ASP C N 1
ATOM 3347 C CA . ASP C 1 48 ? 55.745 69.149 15.233 1.00 18.08 47 ASP C CA 1
ATOM 3348 C C . ASP C 1 48 ? 56.246 68.275 16.376 1.00 20.30 47 ASP C C 1
ATOM 3349 O O . ASP C 1 48 ? 56.947 67.311 16.203 1.00 18.54 47 ASP C O 1
ATOM 3354 N N . ILE C 1 49 ? 55.869 68.655 17.567 1.00 17.18 48 ILE C N 1
ATOM 3355 C CA . ILE C 1 49 ? 56.198 67.912 18.794 1.00 18.57 48 ILE C CA 1
ATOM 3356 C C . ILE C 1 49 ? 55.444 66.583 18.812 1.00 17.11 48 ILE C C 1
ATOM 3357 O O . ILE C 1 49 ? 55.959 65.564 19.265 1.00 19.15 48 ILE C O 1
ATOM 3362 N N . LEU C 1 50 ? 54.218 66.546 18.284 1.00 16.70 49 LEU C N 1
ATOM 3363 C CA . LEU C 1 50 ? 53.487 65.290 18.175 1.00 15.54 49 LEU C CA 1
ATOM 3364 C C . LEU C 1 50 ? 54.087 64.366 17.139 1.00 15.81 49 LEU C C 1
ATOM 3365 O O . LEU C 1 50 ? 54.395 63.215 17.434 1.00 17.49 49 LEU C O 1
ATOM 3370 N N . HIS C 1 51 ? 54.278 64.893 15.946 1.00 16.89 50 HIS C N 1
ATOM 3371 C CA . HIS C 1 51 ? 54.626 64.053 14.821 1.00 18.14 50 HIS C CA 1
ATOM 3372 C C . HIS C 1 51 ? 56.102 63.659 14.786 1.00 17.54 50 HIS C C 1
ATOM 3373 O O . HIS C 1 51 ? 56.443 62.556 14.400 1.00 17.60 50 HIS C O 1
ATOM 3380 N N . GLY C 1 52 ? 56.981 64.579 15.131 1.00 16.75 51 GLY C N 1
ATOM 3381 C CA . GLY C 1 52 ? 58.414 64.307 15.092 1.00 17.39 51 GLY C CA 1
ATOM 3382 C C . GLY C 1 52 ? 58.882 64.111 13.656 1.00 16.83 51 GLY C C 1
ATOM 3383 O O . GLY C 1 52 ? 58.168 64.442 12.664 1.00 17.19 51 GLY C O 1
ATOM 3384 N N . PHE C 1 53 ? 60.075 63.549 13.526 1.00 18.26 52 PHE C N 1
ATOM 3385 C CA . PHE C 1 53 ? 60.682 63.147 12.262 1.00 19.35 52 PHE C CA 1
ATOM 3386 C C . PHE C 1 53 ? 60.988 61.654 12.418 1.00 17.73 52 PHE C C 1
ATOM 3387 O O . PHE C 1 53 ? 61.469 61.210 13.494 1.00 18.73 52 PHE C O 1
ATOM 3395 N N . ASP C 1 54 ? 60.717 60.886 11.366 1.00 18.06 53 ASP C N 1
ATOM 3396 C CA . ASP C 1 54 ? 60.642 59.420 11.522 1.00 18.16 53 ASP C CA 1
ATOM 3397 C C . ASP C 1 54 ? 62.006 58.698 11.549 1.00 15.60 53 ASP C C 1
ATOM 3398 O O . ASP C 1 54 ? 62.327 57.871 10.696 1.00 18.05 53 ASP C O 1
ATOM 3403 N N . VAL C 1 55 ? 62.823 59.064 12.508 1.00 16.44 54 VAL C N 1
ATOM 3404 C CA . VAL C 1 55 ? 64.109 58.373 12.715 1.00 17.11 54 VAL C CA 1
ATOM 3405 C C . VAL C 1 55 ? 64.018 56.959 13.217 1.00 16.17 54 VAL C C 1
ATOM 3406 O O . VAL C 1 55 ? 64.931 56.127 12.969 1.00 17.77 54 VAL C O 1
ATOM 3410 N N . HIS C 1 56 ? 62.947 56.605 13.886 1.00 16.06 55 HIS C N 1
ATOM 3411 C CA . HIS C 1 56 ? 62.858 55.299 14.461 1.00 15.88 55 HIS C CA 1
ATOM 3412 C C . HIS C 1 56 ? 62.452 54.214 13.484 1.00 16.79 55 HIS C C 1
ATOM 3413 O O . HIS C 1 56 ? 62.700 53.041 13.782 1.00 16.17 55 HIS C O 1
ATOM 3420 N N . ASN C 1 57 ? 61.837 54.579 12.355 1.00 17.02 56 ASN C N 1
ATOM 3421 C CA . ASN C 1 57 ? 61.326 53.622 11.372 1.00 15.77 56 ASN C CA 1
ATOM 3422 C C . ASN C 1 57 ? 61.810 53.952 9.974 1.00 14.64 56 ASN C C 1
ATOM 3423 O O . ASN C 1 57 ? 61.174 53.565 8.962 1.00 15.78 56 ASN C O 1
ATOM 3428 N N . ILE C 1 58 ? 62.942 54.642 9.868 1.00 16.42 57 ILE C N 1
ATOM 3429 C CA . ILE C 1 58 ? 63.469 55.018 8.576 1.00 18.96 57 ILE C CA 1
ATOM 3430 C C . ILE C 1 58 ? 63.667 53.793 7.668 1.00 16.39 57 ILE C C 1
ATOM 3431 O O . ILE C 1 58 ? 63.371 53.821 6.446 1.00 16.85 57 ILE C O 1
ATOM 3436 N N . GLU C 1 59 ? 64.134 52.659 8.209 1.00 16.91 58 GLU C N 1
ATOM 3437 C CA . GLU C 1 59 ? 64.344 51.488 7.344 1.00 17.73 58 GLU C CA 1
ATOM 3438 C C . GLU C 1 59 ? 63.065 51.002 6.676 1.00 18.70 58 GLU C C 1
ATOM 3439 O O . GLU C 1 59 ? 63.065 50.679 5.474 1.00 18.65 58 GLU C O 1
ATOM 3445 N N A GLN C 1 60 ? 61.977 50.967 7.447 0.50 17.80 59 GLN C N 1
ATOM 3446 N N B GLN C 1 60 ? 61.988 50.945 7.448 0.50 18.71 59 GLN C N 1
ATOM 3447 C CA A GLN C 1 60 ? 60.653 50.587 6.954 0.50 16.83 59 GLN C CA 1
ATOM 3448 C CA B GLN C 1 60 ? 60.691 50.592 6.910 0.50 18.83 59 GLN C CA 1
ATOM 3449 C C A GLN C 1 60 ? 60.071 51.603 5.965 0.50 16.88 59 GLN C C 1
ATOM 3450 C C B GLN C 1 60 ? 60.211 51.604 5.885 0.50 16.99 59 GLN C C 1
ATOM 3451 O O A GLN C 1 60 ? 59.336 51.208 5.014 0.50 17.15 59 GLN C O 1
ATOM 3452 O O B GLN C 1 60 ? 59.759 51.218 4.800 0.50 15.44 59 GLN C O 1
ATOM 3463 N N . ARG C 1 61 ? 60.363 52.881 6.189 1.00 16.76 60 ARG C N 1
ATOM 3464 C CA . ARG C 1 61 ? 59.924 53.921 5.252 1.00 16.57 60 ARG C CA 1
ATOM 3465 C C . ARG C 1 61 ? 60.598 53.679 3.895 1.00 18.88 60 ARG C C 1
ATOM 3466 O O . ARG C 1 61 ? 59.986 53.729 2.866 1.00 17.49 60 ARG C O 1
ATOM 3474 N N . ILE C 1 62 ? 61.883 53.367 3.929 1.00 16.98 61 ILE C N 1
ATOM 3475 C CA . ILE C 1 62 ? 62.634 53.087 2.699 1.00 18.52 61 ILE C CA 1
ATOM 3476 C C . ILE C 1 62 ? 62.164 51.828 2.036 1.00 17.11 61 ILE C C 1
ATOM 3477 O O . ILE C 1 62 ? 61.906 51.781 0.821 1.00 18.26 61 ILE C O 1
ATOM 3482 N N . GLU C 1 63 ? 61.986 50.771 2.816 1.00 19.15 62 GLU C N 1
ATOM 3483 C CA . GLU C 1 63 ? 61.526 49.499 2.258 1.00 20.30 62 GLU C CA 1
ATOM 3484 C C . GLU C 1 63 ? 60.198 49.597 1.548 1.00 21.54 62 GLU C C 1
ATOM 3485 O O . GLU C 1 63 ? 59.984 48.944 0.534 1.00 22.41 62 GLU C O 1
ATOM 3488 N N . LEU C 1 64 ? 59.280 50.394 2.092 1.00 18.19 63 LEU C N 1
ATOM 3489 C CA . LEU C 1 64 ? 57.953 50.579 1.527 1.00 19.79 63 LEU C CA 1
ATOM 3490 C C . LEU C 1 64 ? 57.889 51.564 0.356 1.00 19.34 63 LEU C C 1
ATOM 3491 O O . LEU C 1 64 ? 56.817 51.811 -0.185 1.00 19.95 63 LEU C O 1
ATOM 3496 N N . GLY C 1 65 ? 59.004 52.211 0.032 1.00 16.42 64 GLY C N 1
ATOM 3497 C CA . GLY C 1 65 ? 59.037 53.222 -1.039 1.00 18.08 64 GLY C CA 1
ATOM 3498 C C . GLY C 1 65 ? 58.334 54.503 -0.652 1.00 17.96 64 GLY C C 1
ATOM 3499 O O . GLY C 1 65 ? 57.703 55.147 -1.492 1.00 19.54 64 GLY C O 1
ATOM 3500 N N . GLU C 1 66 ? 58.485 54.914 0.609 1.00 15.29 65 GLU C N 1
ATOM 3501 C CA . GLU C 1 66 ? 57.752 56.028 1.179 1.00 16.65 65 GLU C CA 1
ATOM 3502 C C . GLU C 1 66 ? 58.682 57.242 1.420 1.00 19.08 65 GLU C C 1
ATOM 3503 O O . GLU C 1 66 ? 58.288 58.211 2.062 1.00 20.11 65 GLU C O 1
ATOM 3509 N N . VAL C 1 67 ? 59.910 57.186 0.912 1.00 18.03 66 VAL C N 1
ATOM 3510 C CA . VAL C 1 67 ? 60.818 58.328 1.013 1.00 16.22 66 VAL C CA 1
ATOM 3511 C C . VAL C 1 67 ? 61.301 58.725 -0.395 1.00 17.63 66 VAL C C 1
ATOM 3512 O O . VAL C 1 67 ? 61.965 57.962 -1.084 1.00 19.28 66 VAL C O 1
ATOM 3516 N N . ALA C 1 68 ? 60.890 59.915 -0.838 1.00 16.32 67 ALA C N 1
ATOM 3517 C CA . ALA C 1 68 ? 61.299 60.490 -2.097 1.00 15.10 67 ALA C CA 1
ATOM 3518 C C . ALA C 1 68 ? 62.424 61.478 -1.820 1.00 15.28 67 ALA C C 1
ATOM 3519 O O . ALA C 1 68 ? 62.323 62.331 -0.944 1.00 17.19 67 ALA C O 1
ATOM 3521 N N . LEU C 1 69 ? 63.520 61.306 -2.543 1.00 15.06 68 LEU C N 1
ATOM 3522 C CA . LEU C 1 69 ? 64.707 62.168 -2.465 1.00 14.74 68 LEU C CA 1
ATOM 3523 C C . LEU C 1 69 ? 64.818 63.080 -3.679 1.00 17.31 68 LEU C C 1
ATOM 3524 O O . LEU C 1 69 ? 64.558 62.676 -4.812 1.00 15.83 68 LEU C O 1
ATOM 3529 N N . PHE C 1 70 ? 65.250 64.317 -3.423 1.00 16.04 69 PHE C N 1
ATOM 3530 C CA . PHE C 1 70 ? 65.414 65.352 -4.396 1.00 16.38 69 PHE C CA 1
ATOM 3531 C C . PHE C 1 70 ? 66.884 65.766 -4.349 1.00 17.33 69 PHE C C 1
ATOM 3532 O O . PHE C 1 70 ? 67.343 66.321 -3.354 1.00 15.69 69 PHE C O 1
ATOM 3540 N N . GLU C 1 71 ? 67.597 65.495 -5.438 1.00 17.21 70 GLU C N 1
ATOM 3541 C CA . GLU C 1 71 ? 69.053 65.660 -5.479 1.00 17.41 70 GLU C CA 1
ATOM 3542 C C . GLU C 1 71 ? 69.484 66.488 -6.664 1.00 16.33 70 GLU C C 1
ATOM 3543 O O . GLU C 1 71 ? 68.859 66.461 -7.720 1.00 16.93 70 GLU C O 1
ATOM 3549 N N . THR C 1 72 ? 70.573 67.222 -6.493 1.00 15.25 71 THR C N 1
ATOM 3550 C CA . THR C 1 72 ? 71.181 67.892 -7.609 1.00 13.71 71 THR C CA 1
ATOM 3551 C C . THR C 1 72 ? 72.050 66.900 -8.428 1.00 15.83 71 THR C C 1
ATOM 3552 O O . THR C 1 72 ? 72.422 65.830 -7.922 1.00 16.87 71 THR C O 1
ATOM 3556 N N . GLU C 1 73 ? 72.424 67.314 -9.625 1.00 17.47 72 GLU C N 1
ATOM 3557 C CA . GLU C 1 73 ? 73.364 66.535 -10.451 1.00 18.33 72 GLU C CA 1
ATOM 3558 C C . GLU C 1 73 ? 74.636 66.168 -9.695 1.00 20.63 72 GLU C C 1
ATOM 3559 O O . GLU C 1 73 ? 75.126 65.020 -9.801 1.00 22.17 72 GLU C O 1
ATOM 3565 N N . ALA C 1 74 ? 75.177 67.092 -8.900 1.00 20.63 73 ALA C N 1
ATOM 3566 C CA . ALA C 1 74 ? 76.410 66.877 -8.154 1.00 21.06 73 ALA C CA 1
ATOM 3567 C C . ALA C 1 74 ? 76.231 66.010 -6.925 1.00 22.57 73 ALA C C 1
ATOM 3568 O O . ALA C 1 74 ? 77.217 65.699 -6.250 1.00 25.09 73 ALA C O 1
ATOM 3570 N N . GLY C 1 75 ? 74.981 65.639 -6.613 1.00 19.63 74 GLY C N 1
ATOM 3571 C CA . GLY C 1 75 ? 74.680 64.701 -5.562 1.00 20.87 74 GLY C CA 1
ATOM 3572 C C . GLY C 1 75 ? 74.246 65.292 -4.254 1.00 22.04 74 GLY C C 1
ATOM 3573 O O . GLY C 1 75 ? 74.106 64.540 -3.269 1.00 21.96 74 GLY C O 1
ATOM 3574 N N . ALA C 1 76 ? 74.019 66.609 -4.185 1.00 19.94 75 ALA C N 1
ATOM 3575 C CA . ALA C 1 76 ? 73.526 67.177 -2.903 1.00 16.98 75 ALA C CA 1
ATOM 3576 C C . ALA C 1 76 ? 72.105 66.699 -2.633 1.00 19.08 75 ALA C C 1
ATOM 3577 O O . ALA C 1 76 ? 71.295 66.654 -3.546 1.00 19.81 75 ALA C O 1
ATOM 3579 N N . LEU C 1 77 ? 71.807 66.359 -1.392 1.00 18.87 76 LEU C N 1
ATOM 3580 C CA . LEU C 1 77 ? 70.436 65.995 -1.052 1.00 20.53 76 LEU C CA 1
ATOM 3581 C C . LEU C 1 77 ? 69.723 67.286 -0.697 1.00 20.11 76 LEU C C 1
ATOM 3582 O O . LEU C 1 77 ? 69.863 67.765 0.447 1.00 22.26 76 LEU C O 1
ATOM 3587 N N . ALA C 1 78 ? 68.946 67.812 -1.645 1.00 16.00 77 ALA C N 1
ATOM 3588 C CA . ALA C 1 78 ? 68.244 69.092 -1.443 1.00 18.24 77 ALA C CA 1
ATOM 3589 C C . ALA C 1 78 ? 66.970 68.974 -0.616 1.00 18.87 77 ALA C C 1
ATOM 3590 O O . ALA C 1 78 ? 66.565 69.924 0.079 1.00 18.30 77 ALA C O 1
ATOM 3592 N N . GLY C 1 79 ? 66.295 67.835 -0.725 1.00 16.19 78 GLY C N 1
ATOM 3593 C CA . GLY C 1 79 ? 65.048 67.636 0.019 1.00 18.00 78 GLY C CA 1
ATOM 3594 C C . GLY C 1 79 ? 64.710 66.163 0.084 1.00 18.69 78 GLY C C 1
ATOM 3595 O O . GLY C 1 79 ? 65.183 65.344 -0.706 1.00 16.82 78 GLY C O 1
ATOM 3596 N N . ALA C 1 80 ? 63.910 65.820 1.071 1.00 16.07 79 ALA C N 1
ATOM 3597 C CA . ALA C 1 80 ? 63.347 64.500 1.196 1.00 16.55 79 ALA C CA 1
ATOM 3598 C C . ALA C 1 80 ? 61.910 64.631 1.657 1.00 17.25 79 ALA C C 1
ATOM 3599 O O . ALA C 1 80 ? 61.603 65.480 2.502 1.00 18.28 79 ALA C O 1
ATOM 3617 N N . ILE C 1 82 ? 58.445 62.382 3.036 1.00 17.85 81 ILE C N 1
ATOM 3618 C CA . ILE C 1 82 ? 57.801 61.167 3.474 1.00 19.81 81 ILE C CA 1
ATOM 3619 C C . ILE C 1 82 ? 56.405 61.131 2.840 1.00 17.61 81 ILE C C 1
ATOM 3620 O O . ILE C 1 82 ? 55.556 62.001 3.160 1.00 19.65 81 ILE C O 1
ATOM 3625 N N A ILE C 1 83 ? 56.166 60.130 2.028 0.50 19.63 82 ILE C N 1
ATOM 3626 N N B ILE C 1 83 ? 56.230 60.198 1.900 0.50 21.27 82 ILE C N 1
ATOM 3627 C CA A ILE C 1 83 ? 54.956 60.036 1.253 0.50 18.50 82 ILE C CA 1
ATOM 3628 C CA B ILE C 1 83 ? 55.003 59.969 1.120 0.50 20.47 82 ILE C CA 1
ATOM 3629 C C A ILE C 1 83 ? 54.404 58.653 1.497 0.50 19.46 82 ILE C C 1
ATOM 3630 C C B ILE C 1 83 ? 54.470 58.613 1.555 0.50 20.62 82 ILE C C 1
ATOM 3631 O O A ILE C 1 83 ? 54.754 57.668 0.808 0.50 18.85 82 ILE C O 1
ATOM 3632 O O B ILE C 1 83 ? 54.904 57.578 1.031 0.50 20.42 82 ILE C O 1
ATOM 3641 N N . ARG C 1 84 ? 53.547 58.591 2.521 1.00 19.51 83 ARG C N 1
ATOM 3642 C CA . ARG C 1 84 ? 52.948 57.318 2.943 1.00 18.66 83 ARG C CA 1
ATOM 3643 C C . ARG C 1 84 ? 51.993 56.846 1.883 1.00 17.69 83 ARG C C 1
ATOM 3644 O O . ARG C 1 84 ? 51.146 57.630 1.393 1.00 18.81 83 ARG C O 1
ATOM 3652 N N . LYS C 1 85 ? 52.079 55.587 1.533 1.00 16.74 84 LYS C N 1
ATOM 3653 C CA . LYS C 1 85 ? 51.244 55.002 0.516 1.00 18.66 84 LYS C CA 1
ATOM 3654 C C . LYS C 1 85 ? 50.020 54.322 1.066 1.00 19.73 84 LYS C C 1
ATOM 3655 O O . LYS C 1 85 ? 49.127 53.926 0.335 1.00 19.87 84 LYS C O 1
ATOM 3661 N N . THR C 1 86 ? 49.977 54.210 2.378 1.00 18.44 85 THR C N 1
ATOM 3662 C CA . THR C 1 86 ? 48.786 53.761 3.083 1.00 22.05 85 THR C CA 1
ATOM 3663 C C . THR C 1 86 ? 48.751 54.583 4.389 1.00 19.90 85 THR C C 1
ATOM 3664 O O . THR C 1 86 ? 49.800 54.955 4.892 1.00 19.12 85 THR C O 1
ATOM 3668 N N . PRO C 1 87 ? 47.542 54.897 4.896 1.00 18.38 86 PRO C N 1
ATOM 3669 C CA . PRO C 1 87 ? 47.463 55.684 6.118 1.00 15.16 86 PRO C CA 1
ATOM 3670 C C . PRO C 1 87 ? 48.155 55.007 7.303 1.00 15.53 86 PRO C C 1
ATOM 3671 O O . PRO C 1 87 ? 48.079 53.770 7.464 1.00 17.73 86 PRO C O 1
ATOM 3675 N N . SER C 1 88 ? 48.782 55.834 8.112 1.00 15.82 87 SER C N 1
ATOM 3676 C CA . SER C 1 88 ? 49.310 55.356 9.395 1.00 16.17 87 SER C CA 1
ATOM 3677 C C . SER C 1 88 ? 48.140 55.060 10.367 1.00 17.88 87 SER C C 1
ATOM 3678 O O . SER C 1 88 ? 46.959 55.334 10.074 1.00 17.98 87 SER C O 1
ATOM 3681 N N . ASP C 1 89 ? 48.479 54.582 11.547 1.00 18.44 88 ASP C N 1
ATOM 3682 C CA . ASP C 1 89 ? 47.438 54.326 12.566 1.00 18.50 88 ASP C CA 1
ATOM 3683 C C . ASP C 1 89 ? 46.750 55.655 12.907 1.00 17.20 88 ASP C C 1
ATOM 3684 O O . ASP C 1 89 ? 45.531 55.718 13.145 1.00 18.33 88 ASP C O 1
ATOM 3689 N N . TRP C 1 90 ? 47.522 56.746 12.975 1.00 15.31 89 TRP C N 1
ATOM 3690 C CA . TRP C 1 90 ? 47.004 58.095 13.214 1.00 16.07 89 TRP C CA 1
ATOM 3691 C C . TRP C 1 90 ? 46.160 58.573 12.052 1.00 15.99 89 TRP C C 1
ATOM 3692 O O . TRP C 1 90 ? 45.042 59.059 12.244 1.00 17.35 89 TRP C O 1
ATOM 3703 N N . ASP C 1 91 ? 46.676 58.482 10.831 1.00 16.42 90 ASP C N 1
ATOM 3704 C CA . ASP C 1 91 ? 45.961 58.980 9.669 1.00 15.16 90 ASP C CA 1
ATOM 3705 C C . ASP C 1 91 ? 44.603 58.280 9.563 1.00 15.77 90 ASP C C 1
ATOM 3706 O O . ASP C 1 91 ? 43.603 58.924 9.184 1.00 15.35 90 ASP C O 1
ATOM 3711 N N . THR C 1 92 ? 44.582 56.986 9.837 1.00 14.88 91 THR C N 1
ATOM 3712 C CA . THR C 1 92 ? 43.332 56.183 9.773 1.00 15.63 91 THR C CA 1
ATOM 3713 C C . THR C 1 92 ? 42.255 56.745 10.719 1.00 14.89 91 THR C C 1
ATOM 3714 O O . THR C 1 92 ? 41.090 56.893 10.368 1.00 16.50 91 THR C O 1
ATOM 3718 N N . ASP C 1 93 ? 42.677 57.057 11.932 1.00 16.18 92 ASP C N 1
ATOM 3719 C CA . ASP C 1 93 ? 41.777 57.625 12.934 1.00 17.17 92 ASP C CA 1
ATOM 3720 C C . ASP C 1 93 ? 41.380 59.033 12.572 1.00 16.69 92 ASP C C 1
ATOM 3721 O O . ASP C 1 93 ? 40.242 59.419 12.677 1.00 17.67 92 ASP C O 1
ATOM 3726 N N . LEU C 1 94 ? 42.354 59.827 12.117 1.00 12.98 93 LEU C N 1
ATOM 3727 C CA . LEU C 1 94 ? 42.101 61.217 11.823 1.00 14.22 93 LEU C CA 1
ATOM 3728 C C . LEU C 1 94 ? 41.123 61.465 10.664 1.00 12.96 93 LEU C C 1
ATOM 3729 O O . LEU C 1 94 ? 40.266 62.371 10.755 1.00 14.82 93 LEU C O 1
ATOM 3734 N N . TRP C 1 95 ? 41.274 60.678 9.577 1.00 13.91 94 TRP C N 1
ATOM 3735 C CA . TRP C 1 95 ? 40.480 60.884 8.394 1.00 13.74 94 TRP C CA 1
ATOM 3736 C C . TRP C 1 95 ? 39.118 60.175 8.432 1.00 12.72 94 TRP C C 1
ATOM 3737 O O . TRP C 1 95 ? 38.309 60.401 7.498 1.00 15.36 94 TRP C O 1
ATOM 3748 N N . GLU C 1 96 ? 38.898 59.353 9.463 1.00 15.41 95 GLU C N 1
ATOM 3749 C CA . GLU C 1 96 ? 37.585 58.748 9.719 1.00 15.31 95 GLU C CA 1
ATOM 3750 C C . GLU C 1 96 ? 37.014 58.125 8.454 1.00 13.81 95 GLU C C 1
ATOM 3751 O O . GLU C 1 96 ? 37.674 57.242 7.891 1.00 14.63 95 GLU C O 1
ATOM 3757 N N . ASP C 1 97 ? 35.862 58.605 7.953 1.00 14.61 96 ASP C N 1
ATOM 3758 C CA . ASP C 1 97 ? 35.164 58.034 6.786 1.00 12.78 96 ASP C CA 1
ATOM 3759 C C . ASP C 1 97 ? 36.057 57.930 5.587 1.00 15.75 96 ASP C C 1
ATOM 3760 O O . ASP C 1 97 ? 35.929 57.018 4.791 1.00 16.23 96 ASP C O 1
ATOM 3765 N N . LEU C 1 98 ? 36.962 58.892 5.428 1.00 13.88 97 LEU C N 1
ATOM 3766 C CA . LEU C 1 98 ? 37.739 59.024 4.191 1.00 14.34 97 LEU C CA 1
ATOM 3767 C C . LEU C 1 98 ? 38.976 58.145 4.202 1.00 14.50 97 LEU C C 1
ATOM 3768 O O . LEU C 1 98 ? 39.687 58.018 3.202 1.00 16.98 97 LEU C O 1
ATOM 3773 N N . ALA C 1 99 ? 39.259 57.473 5.305 1.00 14.56 98 ALA C N 1
ATOM 3774 C CA . ALA C 1 99 ? 40.427 56.616 5.417 1.00 16.52 98 ALA C CA 1
ATOM 3775 C C . ALA C 1 99 ? 40.464 55.408 4.490 1.00 16.05 98 ALA C C 1
ATOM 3776 O O . ALA C 1 99 ? 41.533 54.786 4.355 1.00 18.04 98 ALA C O 1
ATOM 3778 N N . ILE C 1 100 ? 39.339 55.087 3.905 1.00 18.11 99 ILE C N 1
ATOM 3779 C CA . ILE C 1 100 ? 39.300 53.996 2.953 1.00 18.85 99 ILE C CA 1
ATOM 3780 C C . ILE C 1 100 ? 39.717 54.376 1.524 1.00 21.30 99 ILE C C 1
ATOM 3781 O O . ILE C 1 100 ? 39.882 53.487 0.686 1.00 20.19 99 ILE C O 1
ATOM 3786 N N . ASP C 1 101 ? 39.853 55.677 1.217 1.00 18.68 100 ASP C N 1
ATOM 3787 C CA . ASP C 1 101 ? 40.262 56.125 -0.107 1.00 20.87 100 ASP C CA 1
ATOM 3788 C C . ASP C 1 101 ? 41.718 55.828 -0.405 1.00 23.08 100 ASP C C 1
ATOM 3789 O O . ASP C 1 101 ? 42.570 55.892 0.477 1.00 23.47 100 ASP C O 1
ATOM 3794 N N . LYS C 1 102 ? 42.021 55.551 -1.663 1.00 21.75 101 LYS C N 1
ATOM 3795 C CA . LYS C 1 102 ? 43.396 55.371 -2.084 1.00 24.20 101 LYS C CA 1
ATOM 3796 C C . LYS C 1 102 ? 44.011 56.780 -2.087 1.00 20.30 101 LYS C C 1
ATOM 3797 O O . LYS C 1 102 ? 43.501 57.695 -2.736 1.00 21.06 101 LYS C O 1
ATOM 3800 N N . ALA C 1 103 ? 45.054 56.961 -1.315 1.00 18.67 102 ALA C N 1
ATOM 3801 C CA . ALA C 1 103 ? 45.646 58.285 -1.168 1.00 17.69 102 ALA C CA 1
ATOM 3802 C C . ALA C 1 103 ? 47.105 58.209 -0.814 1.00 19.66 102 ALA C C 1
ATOM 3803 O O . ALA C 1 103 ? 47.556 57.210 -0.228 1.00 24.01 102 ALA C O 1
ATOM 3805 N N . TYR C 1 104 ? 47.853 59.263 -1.127 1.00 17.60 103 TYR C N 1
ATOM 3806 C CA . TYR C 1 104 ? 49.174 59.434 -0.545 1.00 19.19 103 TYR C CA 1
ATOM 3807 C C . TYR C 1 104 ? 49.013 60.424 0.625 1.00 18.01 103 TYR C C 1
ATOM 3808 O O . TYR C 1 104 ? 48.283 61.413 0.499 1.00 19.83 103 TYR C O 1
ATOM 3817 N N . TYR C 1 105 ? 49.653 60.161 1.781 1.00 15.42 104 TYR C N 1
ATOM 3818 C CA . TYR C 1 105 ? 49.622 61.072 2.938 1.00 15.57 104 TYR C CA 1
ATOM 3819 C C . TYR C 1 105 ? 51.025 61.666 3.042 1.00 17.12 104 TYR C C 1
ATOM 3820 O O . TYR C 1 105 ? 52.000 60.934 3.252 1.00 17.31 104 TYR C O 1
ATOM 3829 N N . LEU C 1 106 ? 51.157 62.952 2.873 1.00 16.96 105 LEU C N 1
ATOM 3830 C CA . LEU C 1 106 ? 52.452 63.608 2.903 1.00 15.78 105 LEU C CA 1
ATOM 3831 C C . LEU C 1 106 ? 52.714 64.040 4.339 1.00 20.06 105 LEU C C 1
ATOM 3832 O O . LEU C 1 106 ? 52.296 65.094 4.813 1.00 23.70 105 LEU C O 1
ATOM 3837 N N . HIS C 1 107 ? 53.536 63.284 4.983 1.00 18.11 106 HIS C N 1
ATOM 3838 C CA . HIS C 1 107 ? 53.802 63.510 6.406 1.00 18.05 106 HIS C CA 1
ATOM 3839 C C . HIS C 1 107 ? 54.757 64.653 6.706 1.00 24.12 106 HIS C C 1
ATOM 3840 O O . HIS C 1 107 ? 54.562 65.404 7.688 1.00 26.16 106 HIS C O 1
ATOM 3847 N N . ARG C 1 108 ? 55.785 64.732 5.915 1.00 21.15 107 ARG C N 1
ATOM 3848 C CA . ARG C 1 108 ? 56.933 65.642 6.174 1.00 22.07 107 ARG C CA 1
ATOM 3849 C C . ARG C 1 108 ? 57.594 65.945 4.859 1.00 22.67 107 ARG C C 1
ATOM 3850 O O . ARG C 1 108 ? 57.888 65.043 4.075 1.00 21.34 107 ARG C O 1
ATOM 3858 N N . ILE C 1 109 ? 57.867 67.222 4.638 1.00 20.60 108 ILE C N 1
ATOM 3859 C CA . ILE C 1 109 ? 58.531 67.681 3.435 1.00 22.51 108 ILE C CA 1
ATOM 3860 C C . ILE C 1 109 ? 59.729 68.428 3.980 1.00 25.05 108 ILE C C 1
ATOM 3861 O O . ILE C 1 109 ? 59.557 69.484 4.609 1.00 28.03 108 ILE C O 1
ATOM 3882 N N . VAL C 1 111 ? 63.325 70.278 3.573 1.00 18.80 110 VAL C N 1
ATOM 3883 C CA . VAL C 1 111 ? 64.195 70.985 2.655 1.00 17.17 110 VAL C CA 1
ATOM 3884 C C . VAL C 1 111 ? 65.494 71.270 3.376 1.00 16.19 110 VAL C C 1
ATOM 3885 O O . VAL C 1 111 ? 65.498 71.850 4.45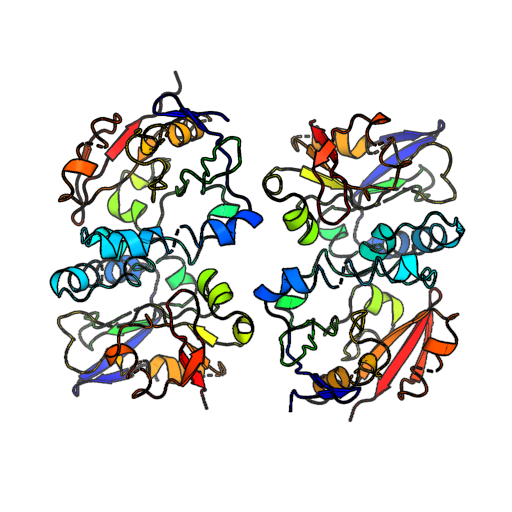8 1.00 18.94 110 VAL C O 1
ATOM 3889 N N A SER C 1 112 ? 66.600 70.843 2.776 0.50 16.52 111 SER C N 1
ATOM 3890 N N B SER C 1 112 ? 66.615 70.846 2.800 0.50 17.06 111 SER C N 1
ATOM 3891 C CA A SER C 1 112 ? 67.928 71.183 3.234 0.50 17.00 111 SER C CA 1
ATOM 3892 C CA B SER C 1 112 ? 67.918 71.137 3.369 0.50 18.15 111 SER C CA 1
ATOM 3893 C C A SER C 1 112 ? 68.097 72.717 3.334 0.50 17.99 111 SER C C 1
ATOM 3894 C C B SER C 1 112 ? 68.155 72.668 3.331 0.50 18.56 111 SER C C 1
ATOM 3895 O O A SER C 1 112 ? 67.570 73.462 2.493 0.50 16.33 111 SER C O 1
ATOM 3896 O O B SER C 1 112 ? 67.737 73.358 2.399 0.50 16.98 111 SER C O 1
ATOM 3901 N N . ARG C 1 113 ? 68.794 73.184 4.366 1.00 20.13 112 ARG C N 1
ATOM 3902 C CA . ARG C 1 113 ? 68.985 74.629 4.492 1.00 21.44 112 ARG C CA 1
ATOM 3903 C C . ARG C 1 113 ? 69.770 75.165 3.297 1.00 19.28 112 ARG C C 1
ATOM 3904 O O . ARG C 1 113 ? 69.535 76.295 2.872 1.00 21.34 112 ARG C O 1
ATOM 3912 N N . ALA C 1 114 ? 70.682 74.364 2.747 1.00 17.28 113 ALA C N 1
ATOM 3913 C CA . ALA C 1 114 ? 71.433 74.821 1.580 1.00 17.08 113 ALA C CA 1
ATOM 3914 C C . ALA C 1 114 ? 70.509 75.173 0.422 1.00 17.92 113 ALA C C 1
ATOM 3915 O O . ALA C 1 114 ? 70.952 75.887 -0.505 1.00 14.88 113 ALA C O 1
ATOM 3917 N N . PHE C 1 115 ? 69.328 74.545 0.338 1.00 17.58 114 PHE C N 1
ATOM 3918 C CA . PHE C 1 115 ? 68.371 74.786 -0.828 1.00 17.53 114 PHE C CA 1
ATOM 3919 C C . PHE C 1 115 ? 67.023 75.436 -0.426 1.00 17.28 114 PHE C C 1
ATOM 3920 O O . PHE C 1 115 ? 65.980 75.191 -1.035 1.00 17.01 114 PHE C O 1
ATOM 3928 N N . SER C 1 116 ? 67.075 76.152 0.694 1.00 20.51 115 SER C N 1
ATOM 3929 C CA . SER C 1 116 ? 65.918 76.848 1.214 1.00 22.71 115 SER C CA 1
ATOM 3930 C C . SER C 1 116 ? 65.735 78.142 0.447 1.00 26.08 115 SER C C 1
ATOM 3931 O O . SER C 1 116 ? 66.663 78.661 -0.182 1.00 24.23 115 SER C O 1
ATOM 3934 N N . GLY C 1 117 ? 64.524 78.673 0.444 1.00 30.36 116 GLY C N 1
ATOM 3935 C CA . GLY C 1 117 ? 64.296 79.947 -0.233 1.00 29.17 116 GLY C CA 1
ATOM 3936 C C . GLY C 1 117 ? 64.186 79.930 -1.757 1.00 29.22 116 GLY C C 1
ATOM 3937 O O . GLY C 1 117 ? 64.308 80.975 -2.383 1.00 30.70 116 GLY C O 1
ATOM 3938 N N . ILE C 1 118 ? 63.933 78.763 -2.344 1.00 21.86 117 ILE C N 1
ATOM 3939 C CA . ILE C 1 118 ? 63.585 78.627 -3.753 1.00 19.75 117 ILE C CA 1
ATOM 3940 C C . ILE C 1 118 ? 62.242 77.935 -3.950 1.00 21.41 117 ILE C C 1
ATOM 3941 O O . ILE C 1 118 ? 61.907 77.481 -5.043 1.00 23.41 117 ILE C O 1
ATOM 3946 N N . SER C 1 119 ? 61.440 77.821 -2.891 1.00 22.74 118 SER C N 1
ATOM 3947 C CA . SER C 1 119 ? 60.135 77.160 -2.984 1.00 25.45 118 SER C CA 1
ATOM 3948 C C . SER C 1 119 ? 60.213 75.748 -3.501 1.00 22.57 118 SER C C 1
ATOM 3949 O O . SER C 1 119 ? 59.313 75.275 -4.175 1.00 24.42 118 SER C O 1
ATOM 3952 N N . LEU C 1 120 ? 61.271 75.049 -3.082 1.00 24.67 119 LEU C N 1
ATOM 3953 C CA . LEU C 1 120 ? 61.400 73.632 -3.331 1.00 21.93 119 LEU C CA 1
ATOM 3954 C C . LEU C 1 120 ? 60.205 72.833 -2.801 1.00 19.04 119 LEU C C 1
ATOM 3955 O O . LEU C 1 120 ? 59.709 71.971 -3.494 1.00 20.39 119 LEU C O 1
ATOM 3960 N N A SER C 1 121 ? 59.699 73.126 -1.600 0.50 20.12 120 SER C N 1
ATOM 3961 N N B SER C 1 121 ? 59.713 73.142 -1.598 0.50 21.13 120 SER C N 1
ATOM 3962 C CA A SER C 1 121 ? 58.577 72.326 -1.075 0.50 22.53 120 SER C CA 1
ATOM 3963 C CA B SER C 1 121 ? 58.552 72.419 -1.044 0.50 23.91 120 SER C CA 1
ATOM 3964 C C A SER C 1 121 ? 57.355 72.290 -1.996 0.50 20.44 120 SER C C 1
ATOM 3965 C C B SER C 1 121 ? 57.382 72.299 -2.004 0.50 21.49 120 SER C C 1
ATOM 3966 O O A SER C 1 121 ? 56.698 71.250 -2.135 0.50 22.68 120 SER C O 1
ATOM 3967 O O B SER C 1 121 ? 56.776 71.236 -2.154 0.50 23.88 120 SER C O 1
ATOM 3972 N N . LYS C 1 122 ? 57.055 73.405 -2.664 1.00 24.25 121 LYS C N 1
ATOM 3973 C CA . LYS C 1 122 ? 55.968 73.420 -3.638 1.00 23.42 121 LYS C CA 1
ATOM 3974 C C . LYS C 1 122 ? 56.216 72.429 -4.750 1.00 24.58 121 LYS C C 1
ATOM 3975 O O . LYS C 1 122 ? 55.307 71.745 -5.197 1.00 23.11 121 LYS C O 1
ATOM 3980 N N . GLN C 1 123 ? 57.461 72.342 -5.229 1.00 22.63 122 GLN C N 1
ATOM 3981 C CA . GLN C 1 123 ? 57.749 71.417 -6.321 1.00 22.36 122 GLN C CA 1
ATOM 3982 C C . GLN C 1 123 ? 57.776 69.962 -5.889 1.00 18.94 122 GLN C C 1
ATOM 3983 O O . GLN C 1 123 ? 57.442 69.076 -6.658 1.00 21.38 122 GLN C O 1
ATOM 3997 N N . ILE C 1 125 ? 55.696 68.811 -3.481 1.00 22.68 124 ILE C N 1
ATOM 3998 C CA . ILE C 1 125 ? 54.254 68.471 -3.494 1.00 25.38 124 ILE C CA 1
ATOM 3999 C C . ILE C 1 125 ? 53.777 68.165 -4.910 1.00 24.51 124 ILE C C 1
ATOM 4000 O O . ILE C 1 125 ? 53.081 67.162 -5.183 1.00 25.24 124 ILE C O 1
ATOM 4005 N N . TYR C 1 126 ? 54.223 69.000 -5.863 1.00 24.42 125 TYR C N 1
ATOM 4006 C CA . TYR C 1 126 ? 53.872 68.791 -7.239 1.00 24.23 125 TYR C CA 1
ATOM 4007 C C . TYR C 1 126 ? 54.350 67.448 -7.757 1.00 23.78 125 TYR C C 1
ATOM 4008 O O . TYR C 1 126 ? 53.640 66.776 -8.510 1.00 22.71 125 TYR C O 1
ATOM 4017 N N . PHE C 1 127 ? 55.568 67.057 -7.397 1.00 20.20 126 PHE C N 1
ATOM 4018 C CA . PHE C 1 127 ? 56.030 65.715 -7.723 1.00 21.28 126 PHE C CA 1
ATOM 4019 C C . PHE C 1 127 ? 55.052 64.628 -7.218 1.00 19.70 126 PHE C C 1
ATOM 4020 O O . PHE C 1 127 ? 54.788 63.651 -7.931 1.00 22.33 126 PHE C O 1
ATOM 4028 N N . ALA C 1 128 ? 54.579 64.786 -5.981 1.00 23.72 127 ALA C N 1
ATOM 4029 C CA . ALA C 1 128 ? 53.619 63.849 -5.393 1.00 22.49 127 ALA C CA 1
ATOM 4030 C C . ALA C 1 128 ? 52.333 63.796 -6.253 1.00 17.57 127 ALA C C 1
ATOM 4031 O O . ALA C 1 128 ? 51.788 62.714 -6.542 1.00 21.92 127 ALA C O 1
ATOM 4033 N N . GLU C 1 129 ? 51.893 64.977 -6.718 1.00 20.33 128 GLU C N 1
ATOM 4034 C CA . GLU C 1 129 ? 50.763 65.046 -7.649 1.00 23.72 128 GLU C CA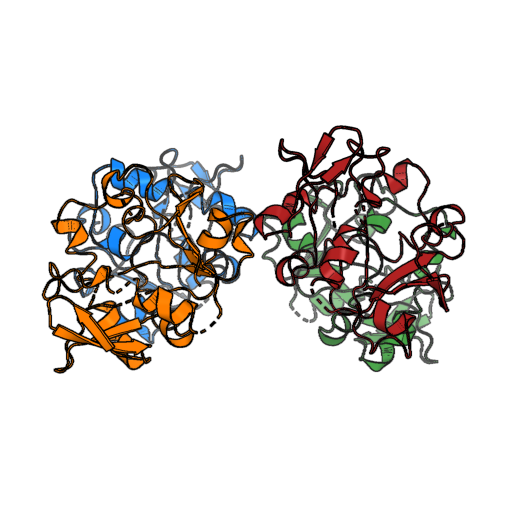 1
ATOM 4035 C C . GLU C 1 129 ? 50.997 64.293 -8.950 1.00 22.73 128 GLU C C 1
ATOM 4036 O O . GLU C 1 129 ? 50.161 63.511 -9.381 1.00 22.67 128 GLU C O 1
ATOM 4042 N N . LYS C 1 130 ? 52.145 64.526 -9.580 1.00 24.27 129 LYS C N 1
ATOM 4043 C CA . LYS C 1 130 ? 52.483 63.878 -10.836 1.00 23.82 129 LYS C CA 1
ATOM 4044 C C . LYS C 1 130 ? 52.554 62.380 -10.662 1.00 22.98 129 LYS C C 1
ATOM 4045 O O . LYS C 1 130 ? 52.085 61.615 -11.497 1.00 27.24 129 LYS C O 1
ATOM 4048 N N . LEU C 1 131 ? 53.139 61.963 -9.544 1.00 22.76 130 LEU C N 1
ATOM 4049 C CA . LEU C 1 131 ? 53.276 60.562 -9.220 1.00 24.98 130 LEU C CA 1
ATOM 4050 C C . LEU C 1 131 ? 51.901 59.954 -9.038 1.00 26.13 130 LEU C C 1
ATOM 4051 O O . LEU C 1 131 ? 51.616 58.872 -9.562 1.00 27.48 130 LEU C O 1
ATOM 4056 N N . GLY C 1 132 ? 51.052 60.608 -8.253 1.00 24.33 131 GLY C N 1
ATOM 4057 C CA . GLY C 1 132 ? 49.719 60.056 -8.047 1.00 25.93 131 GLY C CA 1
ATOM 4058 C C . GLY C 1 132 ? 48.941 59.909 -9.331 1.00 24.05 131 GLY C C 1
ATOM 4059 O O . GLY C 1 132 ? 48.227 58.941 -9.521 1.00 25.26 131 GLY C O 1
ATOM 4060 N N . ILE C 1 133 ? 49.088 60.867 -10.236 1.00 23.19 132 ILE C N 1
ATOM 4061 C CA . ILE C 1 133 ? 48.432 60.770 -11.529 1.00 25.94 132 ILE C CA 1
ATOM 4062 C C . ILE C 1 133 ? 49.000 59.557 -12.281 1.00 27.87 132 ILE C C 1
ATOM 4063 O O . ILE C 1 133 ? 48.245 58.741 -12.817 1.00 29.67 132 ILE C O 1
ATOM 4068 N N . GLU C 1 134 ? 50.321 59.411 -12.267 1.00 29.91 133 GLU C N 1
ATOM 4069 C CA . GLU C 1 134 ? 50.992 58.262 -12.894 1.00 31.68 133 GLU C CA 1
ATOM 4070 C C . GLU C 1 134 ? 50.494 56.946 -12.322 1.00 30.69 133 GLU C C 1
ATOM 4071 O O . GLU C 1 134 ? 50.248 56.001 -13.075 1.00 34.15 133 GLU C O 1
ATOM 4082 N N . SER C 1 136 ? 47.735 56.268 -10.624 1.00 25.33 135 SER C N 1
ATOM 4083 C CA . SER C 1 136 ? 46.279 56.200 -10.458 1.00 26.63 135 SER C CA 1
ATOM 4084 C C . SER C 1 136 ? 45.840 56.284 -8.986 1.00 26.03 135 SER C C 1
ATOM 4085 O O . SER C 1 136 ? 44.910 55.594 -8.577 1.00 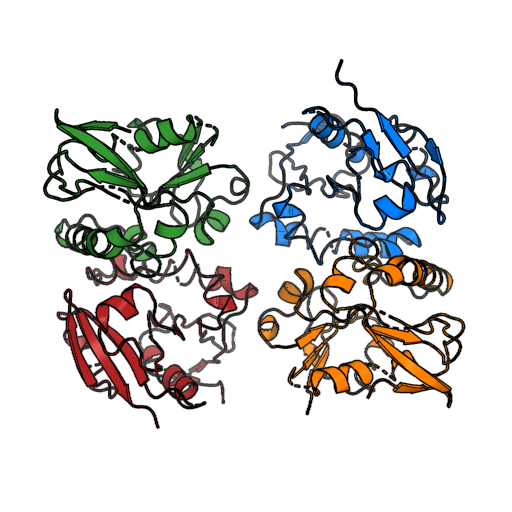27.13 135 SER C O 1
ATOM 4088 N N . VAL C 1 137 ? 46.530 57.123 -8.225 1.00 24.10 136 VAL C N 1
ATOM 4089 C CA . VAL C 1 137 ? 46.163 57.436 -6.831 1.00 23.57 136 VAL C CA 1
ATOM 4090 C C . VAL C 1 137 ? 45.355 58.745 -6.866 1.00 22.25 136 VAL C C 1
ATOM 4091 O O . VAL C 1 137 ? 45.844 59.776 -7.337 1.00 24.90 136 VAL C O 1
ATOM 4095 N N . PRO C 1 138 ? 44.095 58.694 -6.436 1.00 20.12 137 PRO C N 1
ATOM 4096 C CA . PRO C 1 138 ? 43.198 59.836 -6.585 1.00 22.98 137 PRO C CA 1
ATOM 4097 C C . PRO C 1 138 ? 43.383 61.032 -5.675 1.00 21.86 137 PRO C C 1
ATOM 4098 O O . PRO C 1 138 ? 42.906 62.114 -6.053 1.00 21.96 137 PRO C O 1
ATOM 4102 N N . PHE C 1 139 ? 44.026 60.861 -4.516 1.00 19.82 138 PHE C N 1
ATOM 4103 C CA . PHE C 1 139 ? 44.136 61.953 -3.562 1.00 18.53 138 PHE C CA 1
ATOM 4104 C C . PHE C 1 139 ? 45.533 62.093 -3.011 1.00 18.03 138 PHE C C 1
ATOM 4105 O O . PHE C 1 139 ? 46.207 61.084 -2.773 1.00 18.40 138 PHE C O 1
ATOM 4113 N N . ILE C 1 140 ? 45.984 63.339 -2.857 1.00 16.70 139 ILE C N 1
ATOM 4114 C CA . ILE C 1 140 ? 47.111 63.724 -2.001 1.00 14.45 139 ILE C CA 1
ATOM 4115 C C . ILE C 1 140 ? 46.518 64.383 -0.763 1.00 15.26 139 ILE C C 1
ATOM 4116 O O . ILE C 1 140 ? 45.666 65.245 -0.850 1.00 16.77 139 ILE C O 1
ATOM 4121 N N . ARG C 1 141 ? 46.968 63.964 0.407 1.00 14.45 140 ARG C N 1
ATOM 4122 C CA . ARG C 1 141 ? 46.442 64.403 1.677 1.00 15.40 140 ARG C CA 1
ATOM 4123 C C . ARG C 1 141 ? 47.504 64.910 2.623 1.00 17.11 140 ARG C C 1
ATOM 4124 O O . ARG C 1 141 ? 48.622 64.346 2.721 1.00 17.16 140 ARG C O 1
ATOM 4132 N N . LEU C 1 142 ? 47.152 65.922 3.376 1.00 16.78 141 LEU C N 1
ATOM 4133 C CA . LEU C 1 142 ? 48.026 66.356 4.461 1.00 18.88 141 LEU C CA 1
ATOM 4134 C C . LEU C 1 142 ? 47.172 67.121 5.464 1.00 20.55 141 LEU C C 1
ATOM 4135 O O . LEU C 1 142 ? 45.961 67.266 5.297 1.00 18.22 141 LEU C O 1
ATOM 4140 N N . ASP C 1 143 ? 47.806 67.603 6.520 1.00 22.75 142 ASP C N 1
ATOM 4141 C CA . ASP C 1 143 ? 47.090 68.258 7.581 1.00 21.87 142 ASP C CA 1
ATOM 4142 C C . ASP C 1 143 ? 47.942 69.307 8.231 1.00 21.80 142 ASP C C 1
ATOM 4143 O O . ASP C 1 143 ? 49.151 69.346 8.064 1.00 22.20 142 ASP C O 1
ATOM 4148 N N . CYS C 1 144 ? 47.286 70.189 8.960 1.00 19.51 143 CYS C N 1
ATOM 4149 C CA . CYS C 1 144 ? 47.985 71.172 9.750 1.00 21.60 143 CYS C CA 1
ATOM 4150 C C . CYS C 1 144 ? 47.120 71.585 10.897 1.00 19.22 143 CYS C C 1
ATOM 4151 O O . CYS C 1 144 ? 45.878 71.444 10.873 1.00 18.29 143 CYS C O 1
ATOM 4154 N N . ILE C 1 145 ? 47.748 72.143 11.935 1.00 18.21 144 ILE C N 1
ATOM 4155 C CA . ILE C 1 145 ? 46.924 72.570 13.090 1.00 18.91 144 ILE C CA 1
ATOM 4156 C C . ILE C 1 145 ? 46.019 73.753 12.716 1.00 16.94 144 ILE C C 1
ATOM 4157 O O . ILE C 1 145 ? 46.338 74.586 11.854 1.00 18.40 144 ILE C O 1
ATOM 4162 N N . GLU C 1 146 ? 44.913 73.842 13.439 1.00 20.47 145 GLU C N 1
ATOM 4163 C CA . GLU C 1 146 ? 43.849 74.792 13.154 1.00 21.16 145 GLU C CA 1
ATOM 4164 C C . GLU C 1 146 ? 44.397 76.213 13.124 1.00 22.24 145 GLU C C 1
ATOM 4165 O O . GLU C 1 146 ? 43.982 77.000 12.288 1.00 22.13 145 GLU C O 1
ATOM 4171 N N . SER C 1 147 ? 45.300 76.539 14.051 1.00 20.11 146 SER C N 1
ATOM 4172 C CA . SER C 1 147 ? 45.785 77.924 14.216 1.00 22.91 146 SER C CA 1
ATOM 4173 C C . SER C 1 147 ? 47.029 78.250 13.422 1.00 25.19 146 SER C C 1
ATOM 4174 O O . SER C 1 147 ? 47.578 79.334 13.596 1.00 26.37 146 SER C O 1
ATOM 4177 N N . ASN C 1 148 ? 47.469 77.351 12.546 1.00 23.26 147 ASN C N 1
ATOM 4178 C CA . ASN C 1 148 ? 48.674 77.558 11.721 1.00 23.30 147 ASN C CA 1
ATOM 4179 C C . ASN C 1 148 ? 48.255 78.324 10.459 1.00 23.62 147 ASN C C 1
ATOM 4180 O O . ASN C 1 148 ? 48.037 77.742 9.402 1.00 22.84 147 ASN C O 1
ATOM 4185 N N A GLU C 1 149 ? 48.203 79.624 10.553 0.50 25.19 148 GLU C N 1
ATOM 4186 N N B GLU C 1 149 ? 48.164 79.650 10.604 0.50 25.36 148 GLU C N 1
ATOM 4187 C CA A GLU C 1 149 ? 47.576 80.333 9.457 0.50 27.83 148 GLU C CA 1
ATOM 4188 C CA B GLU C 1 149 ? 47.694 80.551 9.507 0.50 27.84 148 GLU C CA 1
ATOM 4189 C C A GLU C 1 149 ? 48.535 80.399 8.231 0.50 28.26 148 GLU C C 1
ATOM 4190 C C B GLU C 1 149 ? 48.549 80.382 8.244 0.50 28.22 148 GLU C C 1
ATOM 4191 O O A GLU C 1 149 ? 48.071 80.488 7.098 0.50 28.66 148 GLU C O 1
ATOM 4192 O O B GLU C 1 149 ? 48.042 80.327 7.124 0.50 27.73 148 GLU C O 1
ATOM 4203 N N . THR C 1 150 ? 49.843 80.208 8.434 1.00 29.75 149 THR C N 1
ATOM 4204 C CA . THR C 1 150 ? 50.787 80.043 7.309 1.00 30.41 149 THR C CA 1
ATOM 4205 C C . THR C 1 150 ? 50.549 78.821 6.440 1.00 30.30 149 THR C C 1
ATOM 4206 O O . THR C 1 150 ? 50.523 78.943 5.205 1.00 31.60 149 THR C O 1
ATOM 4210 N N . LEU C 1 151 ? 50.368 77.649 7.055 1.00 26.51 150 LEU C N 1
ATOM 4211 C CA . LEU C 1 151 ? 50.108 76.472 6.238 1.00 26.99 150 LEU C CA 1
ATOM 4212 C C . LEU C 1 151 ? 48.680 76.458 5.752 1.00 22.73 150 LEU C C 1
ATOM 4213 O O . LEU C 1 151 ? 48.404 75.940 4.672 1.00 22.83 150 LEU C O 1
ATOM 4218 N N . ASN C 1 152 ? 47.747 76.965 6.547 1.00 22.19 151 ASN C N 1
ATOM 4219 C CA . ASN C 1 152 ? 46.390 77.058 6.064 1.00 21.30 151 ASN C CA 1
ATOM 4220 C C . ASN C 1 152 ? 46.340 77.869 4.791 1.00 22.72 151 ASN C C 1
ATOM 4221 O O . ASN C 1 152 ? 45.716 77.456 3.807 1.00 20.02 151 ASN C O 1
ATOM 4226 N N . GLN C 1 153 ? 47.011 79.014 4.791 1.00 22.54 152 GLN C N 1
ATOM 4227 C CA . GLN C 1 153 ? 47.051 79.857 3.572 1.00 22.29 152 GLN C CA 1
ATOM 4228 C C . GLN C 1 153 ? 47.761 79.170 2.452 1.00 22.20 152 GLN C C 1
ATOM 4229 O O . GLN C 1 153 ? 47.321 79.218 1.299 1.00 25.70 152 GLN C O 1
ATOM 4243 N N . TYR C 1 155 ? 48.274 75.920 1.896 1.00 24.09 154 TYR C N 1
ATOM 4244 C CA . TYR C 1 155 ? 47.568 74.798 1.306 1.00 20.29 154 TYR C CA 1
ATOM 4245 C C . TYR C 1 155 ? 46.431 75.270 0.354 1.00 24.04 154 TYR C C 1
ATOM 4246 O O . TYR C 1 155 ? 46.285 74.704 -0.813 1.00 24.80 154 TYR C O 1
ATOM 4255 N N . VAL C 1 156 ? 45.639 76.243 0.779 1.00 19.21 155 VAL C N 1
ATOM 4256 C CA . VAL C 1 156 ? 44.573 76.770 -0.053 1.00 21.64 155 VAL C CA 1
ATOM 4257 C C . VAL C 1 156 ? 45.173 77.322 -1.345 1.00 23.76 155 VAL C C 1
ATOM 4258 O O . VAL C 1 156 ? 44.669 77.042 -2.438 1.00 23.42 155 VAL C O 1
ATOM 4262 N N . ARG C 1 157 ? 46.276 78.061 -1.214 1.00 26.69 156 ARG C N 1
ATOM 4263 C CA . ARG C 1 157 ? 46.965 78.658 -2.376 1.00 27.59 156 ARG C CA 1
ATOM 4264 C C . ARG C 1 157 ? 47.471 77.591 -3.335 1.00 26.89 156 ARG C C 1
ATOM 4265 O O . ARG C 1 157 ? 47.457 77.804 -4.544 1.00 25.93 156 ARG C O 1
ATOM 4273 N N . TYR C 1 158 ? 47.908 76.443 -2.820 1.00 24.80 157 TYR C N 1
ATOM 4274 C CA . TYR C 1 158 ? 48.438 75.362 -3.655 1.00 24.17 157 TYR C CA 1
ATOM 4275 C C . TYR C 1 158 ? 47.347 74.446 -4.235 1.00 24.18 157 TYR C C 1
ATOM 4276 O O . TYR C 1 158 ? 47.684 73.409 -4.802 1.00 29.64 157 TYR C O 1
ATOM 4285 N N . GLY C 1 159 ? 46.079 74.762 -4.002 1.00 21.88 158 GLY C N 1
ATOM 4286 C CA . GLY C 1 159 ? 44.969 74.045 -4.616 1.00 22.96 158 GLY C CA 1
ATOM 4287 C C . GLY C 1 159 ? 44.349 72.927 -3.795 1.00 22.70 158 GLY C C 1
ATOM 4288 O O . GLY C 1 159 ? 43.530 72.173 -4.314 1.00 22.35 158 GLY C O 1
ATOM 4289 N N . PHE C 1 160 ? 44.720 72.837 -2.520 1.00 19.76 159 PHE C N 1
ATOM 4290 C CA . PHE C 1 160 ? 44.100 71.832 -1.634 1.00 18.22 159 PHE C CA 1
ATOM 4291 C C . PHE C 1 160 ? 42.713 72.287 -1.187 1.00 18.80 159 PHE C C 1
ATOM 4292 O O . PHE C 1 160 ? 42.442 73.473 -1.079 1.00 20.33 159 PHE C O 1
ATOM 4300 N N A GLN C 1 161 ? 41.869 71.312 -0.864 0.50 17.75 160 GLN C N 1
ATOM 4301 N N B GLN C 1 161 ? 41.831 71.299 -0.985 0.50 18.13 160 GLN C N 1
ATOM 4302 C CA A GLN C 1 161 ? 40.527 71.565 -0.388 0.50 16.89 160 GLN C CA 1
ATOM 4303 C CA B GLN C 1 161 ? 40.480 71.478 -0.439 0.50 18.91 160 GLN C CA 1
ATOM 4304 C C A GLN C 1 161 ? 40.305 71.065 1.034 0.50 16.56 160 GLN C C 1
ATOM 4305 C C B GLN C 1 161 ? 40.447 71.141 1.061 0.50 17.33 160 GLN C C 1
ATOM 4306 O O A GLN C 1 161 ? 40.633 69.912 1.369 0.50 15.43 160 GLN C O 1
ATOM 4307 O O B GLN C 1 161 ? 41.095 70.190 1.489 0.50 14.91 160 GLN C O 1
ATOM 4318 N N . PHE C 1 162 ? 39.735 71.934 1.855 1.00 15.12 161 PHE C N 1
ATOM 4319 C CA . PHE C 1 162 ? 39.428 71.629 3.205 1.00 15.67 161 PHE C CA 1
ATOM 4320 C C . PHE C 1 162 ? 38.493 70.423 3.288 1.00 16.81 161 PHE C C 1
ATOM 4321 O O . PHE C 1 162 ? 37.415 70.469 2.676 1.00 18.99 161 PHE C O 1
ATOM 4329 N N . SER C 1 163 ? 38.899 69.408 4.067 1.00 16.59 162 SER C N 1
ATOM 4330 C CA . SER C 1 163 ? 38.125 68.205 4.198 1.00 18.52 162 SER C CA 1
ATOM 4331 C C . SER C 1 163 ? 37.605 67.838 5.574 1.00 24.12 162 SER C C 1
ATOM 4332 O O . SER C 1 163 ? 36.995 66.776 5.708 1.00 31.41 162 SER C O 1
ATOM 4335 N N . GLY C 1 164 ? 37.891 68.601 6.606 1.00 17.91 163 GLY C N 1
ATOM 4336 C CA . GLY C 1 164 ? 37.389 68.328 7.947 1.00 21.88 163 GLY C CA 1
ATOM 4337 C C . GLY C 1 164 ? 38.349 68.781 9.000 1.00 16.60 163 GLY C C 1
ATOM 4338 O O . GLY C 1 164 ? 39.455 69.247 8.711 1.00 16.63 163 GLY C O 1
ATOM 4339 N N . LYS C 1 165 ? 37.952 68.575 10.252 1.00 19.50 164 LYS C N 1
ATOM 4340 C CA . LYS C 1 165 ? 38.723 68.992 11.402 1.00 19.83 164 LYS C CA 1
ATOM 4341 C C . LYS C 1 165 ? 38.619 67.895 12.454 1.00 20.83 164 LYS C C 1
ATOM 4342 O O . LYS C 1 165 ? 37.532 67.388 12.738 1.00 22.22 164 LYS C O 1
ATOM 4348 N N . LYS C 1 166 ? 39.757 67.523 13.029 1.00 18.58 165 LYS C N 1
ATOM 4349 C CA . LYS C 1 166 ? 39.783 66.553 14.107 1.00 18.56 165 LYS C CA 1
ATOM 4350 C C . LYS C 1 166 ? 41.068 66.738 14.910 1.00 18.88 165 LYS C C 1
ATOM 4351 O O . LYS C 1 166 ? 42.116 66.991 14.334 1.00 17.31 165 LYS C O 1
ATOM 4357 N N . ASN C 1 167 ? 40.960 66.573 16.239 1.00 17.34 166 ASN C N 1
ATOM 4358 C CA . ASN C 1 167 ? 42.130 66.521 17.146 1.00 19.48 166 ASN C CA 1
ATOM 4359 C C . ASN C 1 167 ? 43.036 67.757 17.067 1.00 19.04 166 ASN C C 1
ATOM 4360 O O . ASN C 1 167 ? 44.232 67.657 17.316 1.00 19.65 166 ASN C O 1
ATOM 4365 N N . GLY C 1 168 ? 42.441 68.902 16.732 1.00 18.45 167 GLY C N 1
ATOM 4366 C CA . GLY C 1 168 ? 43.167 70.151 16.581 1.00 18.91 167 GLY C CA 1
ATOM 4367 C C . GLY C 1 168 ? 43.808 70.399 15.222 1.00 18.75 167 GLY C C 1
ATOM 4368 O O . GLY C 1 168 ? 44.542 71.366 15.039 1.00 19.78 167 GLY C O 1
ATOM 4369 N N . PHE C 1 169 ? 43.514 69.520 14.278 1.00 17.86 168 PHE C N 1
ATOM 4370 C CA . PHE C 1 169 ? 43.989 69.603 12.916 1.00 17.95 168 PHE C CA 1
ATOM 4371 C C . PHE C 1 169 ? 42.893 69.879 11.899 1.00 17.89 168 PHE C C 1
ATOM 4372 O O . PHE C 1 169 ? 41.766 69.411 12.037 1.00 17.96 168 PHE C O 1
ATOM 4380 N N . TYR C 1 170 ? 43.243 70.634 10.881 1.00 17.19 169 TYR C N 1
ATOM 4381 C CA . TYR C 1 170 ? 42.496 70.755 9.654 1.00 17.53 169 TYR C CA 1
ATOM 4382 C C . TYR C 1 170 ? 43.096 69.781 8.629 1.00 17.26 169 TYR C C 1
ATOM 4383 O O . TYR C 1 170 ? 44.319 69.634 8.507 1.00 17.11 169 TYR C O 1
ATOM 4392 N N A LEU C 1 171 ? 42.193 69.100 7.916 0.50 15.50 170 LEU C N 1
ATOM 4393 N N B LEU C 1 171 ? 42.190 69.148 7.878 0.50 14.87 170 LEU C N 1
ATOM 4394 C CA A LEU C 1 171 ? 42.527 68.099 6.922 0.50 15.11 170 LEU C CA 1
ATOM 4395 C CA B LEU C 1 171 ? 42.503 68.117 6.903 0.50 14.20 170 LEU C CA 1
ATOM 4396 C C A LEU C 1 171 ? 42.369 68.712 5.548 0.50 15.85 170 LEU C C 1
ATOM 4397 C C B LEU C 1 171 ? 42.331 68.662 5.511 0.50 15.02 170 LEU C C 1
ATOM 4398 O O A LEU C 1 171 ? 41.378 69.403 5.270 0.50 17.51 170 LEU C O 1
ATOM 4399 O O B LEU C 1 171 ? 41.284 69.226 5.172 0.50 16.07 170 LEU C O 1
ATOM 4408 N N . TYR C 1 172 ? 43.351 68.459 4.701 1.00 14.41 171 TYR C N 1
ATOM 4409 C CA . TYR C 1 172 ? 43.366 68.961 3.358 1.00 13.65 171 TYR C CA 1
ATOM 4410 C C . TYR C 1 172 ? 43.681 67.886 2.340 1.00 15.06 171 TYR C C 1
ATOM 4411 O O . TYR C 1 172 ? 44.523 67.049 2.557 1.00 15.46 171 TYR C O 1
ATOM 4420 N N . GLN C 1 173 ? 42.998 67.960 1.185 1.00 15.64 172 GLN C N 1
ATOM 4421 C CA . GLN C 1 173 ? 43.302 67.036 0.094 1.00 14.88 172 GLN C CA 1
ATOM 4422 C C . GLN C 1 173 ? 43.242 67.691 -1.247 1.00 15.18 172 GLN C C 1
ATOM 4423 O O . GLN C 1 173 ? 42.543 68.705 -1.428 1.00 16.70 172 GLN C O 1
ATOM 4429 N N . LYS C 1 174 ? 43.972 67.090 -2.188 1.00 14.06 173 LYS C N 1
ATOM 4430 C CA . LYS C 1 174 ? 43.881 67.464 -3.592 1.00 15.99 173 LYS C CA 1
ATOM 4431 C C . LYS C 1 174 ? 43.456 66.245 -4.382 1.00 22.95 173 LYS C C 1
ATOM 4432 O O . LYS C 1 174 ? 44.128 65.232 -4.351 1.00 20.46 173 LYS C O 1
ATOM 4438 N N . GLU C 1 175 ? 42.328 66.354 -5.090 1.00 23.21 174 GLU C N 1
ATOM 4439 C CA . GLU C 1 175 ? 41.853 65.297 -5.970 1.00 28.60 174 GLU C CA 1
ATOM 4440 C C . GLU C 1 175 ? 42.598 65.394 -7.301 1.00 27.90 174 GLU C C 1
ATOM 4441 O O . GLU C 1 175 ? 42.593 66.448 -7.924 1.00 31.46 174 GLU C O 1
ATOM 4447 N N . LEU C 1 176 ? 43.221 64.301 -7.720 1.00 25.94 175 LEU C N 1
ATOM 4448 C CA . LEU C 1 176 ? 44.063 64.275 -8.922 1.00 27.87 175 LEU C CA 1
ATOM 4449 C C . LEU C 1 176 ? 43.322 63.772 -10.179 1.00 32.01 175 LEU C C 1
ATOM 4450 O O . LEU C 1 176 ? 42.517 62.846 -10.068 1.00 35.51 175 LEU C O 1
ATOM 4455 N N . GLN D 1 4 ? 52.767 42.249 41.737 1.00 63.97 3 GLN D N 1
ATOM 4456 C CA . GLN D 1 4 ? 52.584 43.532 42.483 1.00 63.47 3 GLN D CA 1
ATOM 4457 C C . GLN D 1 4 ? 52.525 44.699 41.496 1.00 62.58 3 GLN D C 1
ATOM 4458 O O . GLN D 1 4 ? 53.521 45.410 41.286 1.00 65.14 3 GLN D O 1
ATOM 4460 N N . ASN D 1 5 ? 51.346 44.885 40.895 1.00 59.05 4 ASN D N 1
ATOM 4461 C CA . ASN D 1 5 ? 51.117 45.926 39.871 1.00 54.70 4 ASN D CA 1
ATOM 4462 C C . ASN D 1 5 ? 50.512 47.218 40.442 1.00 48.82 4 ASN D C 1
ATOM 4463 O O . ASN D 1 5 ? 49.897 47.983 39.707 1.00 42.21 4 ASN D O 1
ATOM 4468 N N . LYS D 1 6 ? 50.639 47.420 41.755 1.00 44.83 5 LYS D N 1
ATOM 4469 C CA . LYS D 1 6 ? 50.135 48.618 42.416 1.00 42.18 5 LYS D CA 1
ATOM 4470 C C . LYS D 1 6 ? 51.313 49.518 42.765 1.00 38.46 5 LYS D C 1
ATOM 4471 O O . LYS D 1 6 ? 52.394 49.037 43.120 1.00 41.22 5 LYS D O 1
ATOM 4474 N N . ILE D 1 7 ? 51.082 50.822 42.648 1.00 32.68 6 ILE D N 1
ATOM 4475 C CA . ILE D 1 7 ? 52.071 51.881 42.873 1.00 29.31 6 ILE D CA 1
ATOM 4476 C C . ILE D 1 7 ? 51.345 52.934 43.684 1.00 24.58 6 ILE D C 1
ATOM 4477 O O . ILE D 1 7 ? 50.142 53.124 43.510 1.00 23.58 6 ILE D O 1
ATOM 4482 N N . THR D 1 8 ? 52.043 53.594 44.610 1.00 24.97 7 THR D N 1
ATOM 4483 C CA . THR D 1 8 ? 51.478 54.727 45.346 1.00 26.84 7 THR D CA 1
ATOM 4484 C C . THR D 1 8 ? 52.359 55.928 45.043 1.00 25.66 7 THR D C 1
ATOM 4485 O O . THR D 1 8 ? 53.573 55.797 45.053 1.00 25.69 7 THR D O 1
ATOM 4489 N N . ALA D 1 9 ? 51.755 57.054 44.679 1.00 24.88 8 ALA D N 1
ATOM 4490 C CA . ALA D 1 9 ? 52.495 58.301 44.473 1.00 24.66 8 ALA D CA 1
ATOM 4491 C C . ALA D 1 9 ? 51.574 59.403 44.916 1.00 21.91 8 ALA D C 1
ATOM 4492 O O . ALA D 1 9 ? 50.370 59.337 44.677 1.00 25.43 8 ALA D O 1
ATOM 4494 N N . GLY D 1 10 ? 52.095 60.391 45.645 1.00 25.94 9 GLY D N 1
ATOM 4495 C CA . GLY D 1 10 ? 51.259 61.514 46.095 1.00 24.40 9 GLY D CA 1
ATOM 4496 C C . GLY D 1 10 ? 50.063 61.114 46.946 1.00 25.97 9 GLY D C 1
ATOM 4497 O O . GLY D 1 10 ? 49.036 61.803 46.945 1.00 27.19 9 GLY D O 1
ATOM 4498 N N . GLY D 1 11 ? 50.179 59.979 47.640 1.00 23.98 10 GLY D N 1
ATOM 4499 C CA . GLY D 1 11 ? 49.078 59.433 48.430 1.00 25.65 10 GLY D CA 1
ATOM 4500 C C . GLY D 1 11 ? 47.947 58.788 47.649 1.00 26.19 10 GLY D C 1
ATOM 4501 O O . GLY D 1 11 ? 46.918 58.441 48.238 1.00 28.59 10 GLY D O 1
ATOM 4502 N N . LEU D 1 12 ? 48.144 58.625 46.333 1.00 25.71 11 LEU D N 1
ATOM 4503 C CA . LEU D 1 12 ? 47.153 58.049 45.437 1.00 25.12 11 LEU D CA 1
ATOM 4504 C C . LEU D 1 12 ? 47.666 56.683 44.972 1.00 22.06 11 LEU D C 1
ATOM 4505 O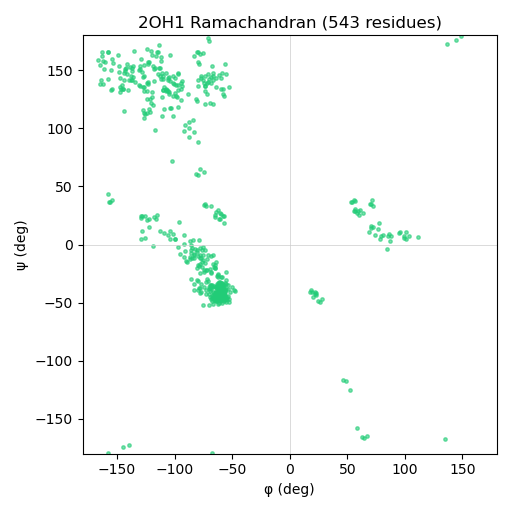 O . LEU D 1 12 ? 48.874 56.496 44.850 1.00 22.22 11 LEU D O 1
ATOM 4510 N N . GLU D 1 13 ? 46.736 55.753 44.732 1.00 24.69 12 GLU D N 1
ATOM 4511 C CA . GLU D 1 13 ? 47.055 54.416 44.250 1.00 24.51 12 GLU D CA 1
ATOM 4512 C C . GLU D 1 13 ? 46.940 54.403 42.719 1.00 20.60 12 GLU D C 1
ATOM 4513 O O . GLU D 1 13 ? 45.978 54.956 42.123 1.00 22.84 12 GLU D O 1
ATOM 4515 N N . PHE D 1 14 ? 47.901 53.715 42.111 1.00 21.28 13 PHE D N 1
ATOM 4516 C CA . PHE D 1 14 ? 47.939 53.545 40.653 1.00 21.27 13 PHE D CA 1
ATOM 4517 C C . PHE D 1 14 ? 48.144 52.079 40.342 1.00 22.07 13 PHE D C 1
ATOM 4518 O O . PHE D 1 14 ? 48.790 51.353 41.100 1.00 25.27 13 PHE D O 1
ATOM 4526 N N . LEU D 1 15 ? 47.612 51.658 39.206 1.00 19.60 14 LEU D N 1
ATOM 4527 C CA . LEU D 1 15 ? 47.746 50.293 38.748 1.00 20.05 14 LEU D CA 1
ATOM 4528 C C . LEU D 1 15 ? 48.488 50.301 37.440 1.00 19.64 14 LEU D C 1
ATOM 4529 O O . LEU D 1 15 ? 48.255 51.185 36.622 1.00 19.33 14 LEU D O 1
ATOM 4534 N N A VAL D 1 16 ? 49.399 49.346 37.259 0.50 17.58 15 VAL D N 1
ATOM 4535 N N B VAL D 1 16 ? 49.349 49.311 37.232 0.50 18.88 15 VAL D N 1
ATOM 4536 C CA A VAL D 1 16 ? 50.182 49.231 36.031 0.50 16.64 15 VAL D CA 1
ATOM 4537 C CA B VAL D 1 16 ? 50.180 49.247 36.041 0.50 18.03 15 VAL D CA 1
ATOM 4538 C C A VAL D 1 16 ? 49.713 48.023 35.229 0.50 16.03 15 VAL D C 1
ATOM 4539 C C B VAL D 1 16 ? 49.849 48.009 35.220 0.50 17.47 15 VAL D C 1
ATOM 4540 O O A VAL D 1 16 ? 49.330 46.967 35.779 0.50 12.98 15 VAL D O 1
ATOM 4541 O O B VAL D 1 16 ? 49.764 46.899 35.748 0.50 16.68 15 VAL D O 1
ATOM 4548 N N . ARG D 1 17 ? 49.705 48.203 33.916 1.00 15.72 16 ARG D N 1
ATOM 4549 C CA . ARG D 1 17 ? 49.424 47.115 32.992 1.00 14.61 16 ARG D CA 1
ATOM 4550 C C . ARG D 1 17 ? 49.895 47.504 31.613 1.00 15.29 16 ARG D C 1
ATOM 4551 O O . ARG D 1 17 ? 50.052 48.680 31.301 1.00 15.81 16 ARG D O 1
ATOM 4559 N N . PHE D 1 18 ? 50.177 46.504 30.793 1.00 14.90 17 PHE D N 1
ATOM 4560 C CA . PHE D 1 18 ? 50.496 46.736 29.381 1.00 16.63 17 PHE D CA 1
ATOM 4561 C C . PHE D 1 18 ? 49.225 47.075 28.603 1.00 15.37 17 PHE D C 1
ATOM 4562 O O . PHE D 1 18 ? 48.136 46.556 28.854 1.00 17.23 17 PHE D O 1
ATOM 4570 N N . ALA D 1 19 ? 49.343 48.035 27.720 1.00 15.05 18 ALA D N 1
ATOM 4571 C CA . ALA D 1 19 ? 48.224 48.422 26.844 1.00 14.23 18 ALA D CA 1
ATOM 4572 C C . ALA D 1 19 ? 47.646 47.266 26.016 1.00 16.13 18 ALA D C 1
ATOM 4573 O O . ALA D 1 19 ? 48.378 46.409 25.540 1.00 16.80 18 ALA D O 1
ATOM 4575 N N . ALA D 1 20 ? 46.341 47.359 25.806 1.00 16.69 19 ALA D N 1
ATOM 4576 C CA . ALA D 1 20 ? 45.601 46.502 24.892 1.00 15.78 19 ALA D CA 1
ATOM 4577 C C . ALA D 1 20 ? 45.054 47.344 23.716 1.00 15.32 19 ALA D C 1
ATOM 4578 O O . ALA D 1 20 ? 44.974 48.575 23.823 1.00 15.43 19 ALA D O 1
ATOM 4580 N N . PRO D 1 21 ? 44.593 46.685 22.622 1.00 15.80 20 PRO D N 1
ATOM 4581 C CA . PRO D 1 21 ? 43.984 47.436 21.511 1.00 16.41 20 PRO D CA 1
ATOM 4582 C C . PRO D 1 21 ? 42.931 48.491 21.908 1.00 15.34 20 PRO D C 1
ATOM 4583 O O . PRO D 1 21 ? 42.897 49.589 21.350 1.00 17.10 20 PRO D O 1
ATOM 4587 N N . THR D 1 22 ? 42.093 48.137 22.883 1.00 15.46 21 THR D N 1
ATOM 4588 C CA . THR D 1 22 ? 41.047 49.046 23.348 1.00 14.09 21 THR D CA 1
ATOM 4589 C C . THR D 1 22 ? 41.551 50.317 24.057 1.00 15.36 21 THR D C 1
ATOM 4590 O O . THR D 1 22 ? 40.786 51.242 24.246 1.00 17.39 21 THR D O 1
ATOM 4594 N N . ASP D 1 23 ? 42.836 50.390 24.334 1.00 15.51 22 ASP D N 1
ATOM 4595 C CA . ASP D 1 23 ? 43.444 51.554 24.979 1.00 15.69 22 ASP D CA 1
ATOM 4596 C C . ASP D 1 23 ? 43.948 52.596 23.992 1.00 15.77 22 ASP D C 1
ATOM 4597 O O . ASP D 1 23 ? 44.409 53.650 24.413 1.00 16.09 22 ASP D O 1
ATOM 4602 N N . ARG D 1 24 ? 43.892 52.319 22.707 1.00 16.11 23 ARG D N 1
ATOM 4603 C CA . ARG D 1 24 ? 44.516 53.202 21.729 1.00 15.03 23 ARG D CA 1
ATOM 4604 C C . ARG D 1 24 ? 43.994 54.639 21.771 1.00 13.37 23 ARG D C 1
ATOM 4605 O O . ARG D 1 24 ? 44.819 55.596 21.727 1.00 15.08 23 ARG D O 1
ATOM 4613 N N . LEU D 1 25 ? 42.711 54.789 21.848 1.00 14.78 24 LEU D N 1
ATOM 4614 C CA . LEU D 1 25 ? 42.182 56.132 21.864 1.00 15.81 24 LEU D CA 1
ATOM 4615 C C . LEU D 1 25 ? 42.636 56.973 23.107 1.00 14.15 24 LEU D C 1
ATOM 4616 O O . LEU D 1 25 ? 42.983 58.152 22.965 1.00 16.43 24 LEU D O 1
ATOM 4621 N N . LYS D 1 26 ? 42.657 56.384 24.286 1.00 15.54 25 LYS D N 1
ATOM 4622 C CA . LYS D 1 26 ? 43.153 57.092 25.482 1.00 15.90 25 LYS D CA 1
ATOM 4623 C C . LYS D 1 26 ? 44.634 57.438 25.409 1.00 15.51 25 LYS D C 1
ATOM 4624 O O . LYS D 1 26 ? 45.085 58.455 25.862 1.00 14.99 25 LYS D O 1
ATOM 4628 N N . ILE D 1 27 ? 45.414 56.542 24.824 1.00 13.71 26 ILE D N 1
ATOM 4629 C CA . ILE D 1 27 ? 46.832 56.800 24.575 1.00 14.15 26 ILE D CA 1
ATOM 4630 C C . ILE D 1 27 ? 47.001 57.992 23.612 1.00 15.66 26 ILE D C 1
ATOM 4631 O O . ILE D 1 27 ? 47.779 58.903 23.873 1.00 15.15 26 ILE D O 1
ATOM 4636 N N A ASN D 1 28 ? 46.288 57.968 22.487 0.50 14.81 27 ASN D N 1
ATOM 4637 N N B ASN D 1 28 ? 46.269 57.955 22.512 0.50 16.78 27 ASN D N 1
ATOM 4638 C CA A ASN D 1 28 ? 46.335 59.101 21.564 0.50 13.91 27 ASN D CA 1
ATOM 4639 C CA B ASN D 1 28 ? 46.326 59.026 21.545 0.50 18.05 27 ASN D CA 1
ATOM 4640 C C A ASN D 1 28 ? 46.073 60.384 22.325 0.50 14.16 27 ASN D C 1
ATOM 4641 C C B ASN D 1 28 ? 46.010 60.369 22.239 0.50 17.03 27 ASN D C 1
ATOM 4642 O O A ASN D 1 28 ? 46.810 61.360 22.209 0.50 11.98 27 ASN D O 1
ATOM 4643 O O B ASN D 1 28 ? 46.686 61.363 22.014 0.50 17.63 27 ASN D O 1
ATOM 4652 N N . ASP D 1 29 ? 45.014 60.379 23.129 1.00 16.02 28 ASP D N 1
ATOM 4653 C CA . ASP D 1 29 ? 44.643 61.613 23.839 1.00 16.61 28 ASP D CA 1
ATOM 4654 C C . ASP D 1 29 ? 45.775 62.124 24.743 1.00 15.26 28 ASP D C 1
ATOM 4655 O O . ASP D 1 29 ? 46.029 63.342 24.840 1.00 15.60 28 ASP D O 1
ATOM 4660 N N . LEU D 1 30 ? 46.434 61.222 25.460 1.00 15.70 29 LEU D N 1
ATOM 4661 C CA . LEU D 1 30 ? 47.530 61.579 26.341 1.00 14.42 29 LEU D CA 1
ATOM 4662 C C . LEU D 1 30 ? 48.697 62.134 25.505 1.00 14.61 29 LEU D C 1
ATOM 4663 O O . LEU D 1 30 ? 49.378 63.016 25.914 1.00 15.15 29 LEU D O 1
ATOM 4676 N N . ILE D 1 32 ? 48.557 63.613 22.514 1.00 14.15 31 ILE D N 1
ATOM 4677 C CA . ILE D 1 32 ? 48.129 64.915 22.084 1.00 14.46 31 ILE D CA 1
ATOM 4678 C C . ILE D 1 32 ? 48.270 65.945 23.215 1.00 15.22 31 ILE D C 1
ATOM 4679 O O . ILE D 1 32 ? 48.863 67.020 23.028 1.00 15.59 31 ILE D O 1
ATOM 4684 N N A ASP D 1 33 ? 47.774 65.610 24.397 0.50 13.31 32 ASP D N 1
ATOM 4685 N N B ASP D 1 33 ? 47.733 65.610 24.385 0.50 14.83 32 ASP D N 1
ATOM 4686 C CA A ASP D 1 33 ? 47.797 66.613 25.458 0.50 12.17 32 ASP D CA 1
ATOM 4687 C CA B ASP D 1 33 ? 47.782 66.531 25.527 0.50 15.64 32 ASP D CA 1
ATOM 4688 C C A ASP D 1 33 ? 49.207 66.904 25.982 0.50 14.30 32 ASP D C 1
ATOM 4689 C C B ASP D 1 33 ? 49.229 66.905 25.881 0.50 15.94 32 ASP D C 1
ATOM 4690 O O A ASP D 1 33 ? 49.473 68.003 26.498 0.50 13.99 32 ASP D O 1
ATOM 4691 O O B ASP D 1 33 ? 49.569 68.055 26.136 0.50 17.84 32 ASP D O 1
ATOM 4700 N N . THR D 1 34 ? 50.087 65.896 25.917 1.00 14.24 33 THR D N 1
ATOM 4701 C CA . THR D 1 34 ? 51.467 66.066 26.326 1.00 13.26 33 THR D CA 1
ATOM 4702 C C . THR D 1 34 ? 52.191 66.991 25.325 1.00 14.06 33 THR D C 1
ATOM 4703 O O . THR D 1 34 ? 52.968 67.843 25.683 1.00 14.90 33 THR D O 1
ATOM 4707 N N . ALA D 1 35 ? 52.015 66.731 24.031 1.00 12.91 34 ALA D N 1
ATOM 4708 C CA . ALA D 1 35 ? 52.616 67.593 23.002 1.00 14.31 34 ALA D CA 1
ATOM 4709 C C . ALA D 1 35 ? 52.149 69.030 23.129 1.00 15.98 34 ALA D C 1
ATOM 4710 O O . ALA D 1 35 ? 52.953 69.956 23.039 1.00 14.94 34 ALA D O 1
ATOM 4712 N N A ARG D 1 36 ? 50.853 69.236 23.355 0.50 15.05 35 ARG D N 1
ATOM 4713 N N B ARG D 1 36 ? 50.850 69.193 23.377 0.50 15.10 35 ARG D N 1
ATOM 4714 C CA A ARG D 1 36 ? 50.334 70.580 23.543 0.50 15.99 35 ARG D CA 1
ATOM 4715 C CA B ARG D 1 36 ? 50.245 70.495 23.556 0.50 15.00 35 ARG D CA 1
ATOM 4716 C C A ARG D 1 36 ? 50.986 71.222 24.776 0.50 15.05 35 ARG D C 1
ATOM 4717 C C B ARG D 1 36 ? 50.808 71.219 24.792 0.50 14.46 35 ARG D C 1
ATOM 4718 O O A ARG D 1 36 ? 51.497 72.352 24.720 0.50 13.14 35 ARG D O 1
ATOM 4719 O O B ARG D 1 36 ? 51.030 72.434 24.753 0.50 14.68 35 ARG D O 1
ATOM 4734 N N . TRP D 1 37 ? 51.060 70.465 25.861 1.00 15.74 36 TRP D N 1
ATOM 4735 C CA . TRP D 1 37 ? 51.582 71.005 27.125 1.00 16.30 36 TRP D CA 1
ATOM 4736 C C . TRP D 1 37 ? 53.023 71.418 26.933 1.00 16.24 36 TRP D C 1
ATOM 4737 O O . TRP D 1 37 ? 53.410 72.500 27.349 1.00 16.66 36 TRP D O 1
ATOM 4748 N N . LEU D 1 38 ? 53.842 70.585 26.278 1.00 16.23 37 LEU D N 1
ATOM 4749 C CA . LEU D 1 38 ? 55.201 70.977 25.994 1.00 18.36 37 LEU D CA 1
ATOM 4750 C C . LEU D 1 38 ? 55.277 72.294 25.261 1.00 17.59 37 LEU D C 1
ATOM 4751 O O . LEU D 1 38 ? 56.073 73.193 25.614 1.00 17.51 37 LEU D O 1
ATOM 4756 N N . LYS D 1 39 ? 54.443 72.465 24.244 1.00 16.30 38 LYS D N 1
ATOM 4757 C CA . LYS D 1 39 ? 54.467 73.719 23.488 1.00 16.37 38 LYS D CA 1
ATOM 4758 C C . LYS D 1 39 ? 54.025 74.896 24.375 1.00 18.11 38 LYS D C 1
ATOM 4759 O O . LYS D 1 39 ? 54.679 75.950 24.424 1.00 20.84 38 LYS D O 1
ATOM 4765 N N . GLU D 1 40 ? 52.919 74.714 25.076 1.00 18.45 39 GLU D N 1
ATOM 4766 C CA . GLU D 1 40 ? 52.333 75.761 25.915 1.00 18.60 39 GLU D CA 1
ATOM 4767 C C . GLU D 1 40 ? 53.316 76.247 26.977 1.00 17.66 39 GLU D C 1
ATOM 4768 O O . GLU D 1 40 ? 53.398 77.457 27.301 1.00 20.72 39 GLU D O 1
ATOM 4774 N N . SER D 1 41 ? 54.042 75.297 27.554 1.00 20.87 40 SER D N 1
ATOM 4775 C CA . SER D 1 41 ? 54.914 75.580 28.681 1.00 21.62 40 SER D CA 1
ATOM 4776 C C . SER D 1 41 ? 56.225 76.236 28.236 1.00 23.12 40 SER D C 1
ATOM 4777 O O . SER D 1 41 ? 56.987 76.715 29.080 1.00 23.79 40 SER D O 1
ATOM 4780 N N . GLY D 1 42 ? 56.497 76.241 26.934 1.00 20.44 41 GLY D N 1
ATOM 4781 C CA . GLY D 1 42 ? 57.750 76.779 26.416 1.00 22.91 41 GLY D CA 1
ATOM 4782 C C . GLY D 1 42 ? 58.962 75.904 26.704 1.00 24.63 41 GLY D C 1
ATOM 4783 O O . GLY D 1 42 ? 60.098 76.361 26.554 1.00 28.73 41 GLY D O 1
ATOM 4784 N N . SER D 1 43 ? 58.735 74.657 27.089 1.00 29.62 42 SER D N 1
ATOM 4785 C CA . SER D 1 43 ? 59.830 73.772 27.546 1.00 32.75 42 SER D CA 1
ATOM 4786 C C . SER D 1 43 ? 60.321 72.792 26.451 1.00 34.27 42 SER D C 1
ATOM 4787 O O . SER D 1 43 ? 61.166 71.943 26.700 1.00 34.04 42 SER D O 1
ATOM 4790 N N . THR D 1 44 ? 59.776 72.934 25.251 1.00 28.35 43 THR D N 1
ATOM 4791 C CA . THR D 1 44 ? 60.237 72.180 24.091 1.00 25.46 43 THR D CA 1
ATOM 4792 C C . THR D 1 44 ? 61.722 72.364 23.751 1.00 20.73 43 THR D C 1
ATOM 4793 O O . THR D 1 44 ? 62.229 73.451 23.655 1.00 27.15 43 THR D O 1
ATOM 4797 N N . GLN D 1 45 ? 62.352 71.226 23.494 1.00 22.33 44 GLN D N 1
ATOM 4798 C CA . GLN D 1 45 ? 63.720 71.128 23.015 1.00 21.62 44 GLN D CA 1
ATOM 4799 C C . GLN D 1 45 ? 63.697 70.506 21.641 1.00 16.46 44 GLN D C 1
ATOM 4800 O O . GLN D 1 45 ? 62.728 69.837 21.264 1.00 18.47 44 GLN D O 1
ATOM 4806 N N . TRP D 1 46 ? 64.782 70.659 20.900 1.00 17.48 45 TRP D N 1
ATOM 4807 C CA . TRP D 1 46 ? 64.831 70.103 19.576 1.00 18.60 45 TRP D CA 1
ATOM 4808 C C . TRP D 1 46 ? 64.717 68.588 19.572 1.00 16.32 45 TRP D C 1
ATOM 4809 O O . TRP D 1 46 ? 64.196 68.023 18.636 1.00 16.33 45 TRP D O 1
ATOM 4820 N N . SER D 1 47 ? 65.113 67.935 20.649 1.00 15.73 46 SER D N 1
ATOM 4821 C CA . SER D 1 47 ? 64.936 66.484 20.789 1.00 17.50 46 SER D CA 1
ATOM 4822 C C . SER D 1 47 ? 63.469 66.034 20.795 1.00 17.10 46 SER D C 1
ATOM 4823 O O . SER D 1 47 ? 63.136 64.971 20.284 1.00 17.37 46 SER D O 1
ATOM 4826 N N . ASP D 1 48 ? 62.574 66.861 21.357 1.00 16.00 47 ASP D N 1
ATOM 4827 C CA . ASP D 1 48 ? 61.139 66.590 21.314 1.00 16.77 47 ASP D CA 1
ATOM 4828 C C . ASP D 1 48 ? 60.625 66.690 19.883 1.00 16.46 47 ASP D C 1
ATOM 4829 O O . ASP D 1 48 ? 59.756 65.922 19.460 1.00 18.85 47 ASP D O 1
ATOM 4834 N N A ILE D 1 49 ? 61.117 67.683 19.156 0.50 15.55 48 ILE D N 1
ATOM 4835 N N B ILE D 1 49 ? 61.152 67.678 19.157 0.50 16.38 48 ILE D N 1
ATOM 4836 C CA A ILE D 1 49 ? 60.735 67.844 17.746 0.50 14.95 48 ILE D CA 1
ATOM 4837 C CA B ILE D 1 49 ? 60.828 67.914 17.728 0.50 16.00 48 ILE D CA 1
ATOM 4838 C C A ILE D 1 49 ? 61.205 66.644 16.923 0.50 15.18 48 ILE D C 1
ATOM 4839 C C B ILE D 1 49 ? 61.299 66.784 16.812 0.50 16.00 48 ILE D C 1
ATOM 4840 O O A ILE D 1 49 ? 60.453 66.130 16.141 0.50 15.72 48 ILE D O 1
ATOM 4841 O O B ILE D 1 49 ? 60.676 66.523 15.798 0.50 17.99 48 ILE D O 1
ATOM 4850 N N . LEU D 1 50 ? 62.405 66.146 17.184 1.00 14.46 49 LEU D N 1
ATOM 4851 C CA . LEU D 1 50 ? 62.921 65.007 16.467 1.00 15.08 49 LEU D CA 1
ATOM 4852 C C . LEU D 1 50 ? 62.081 63.774 16.793 1.00 14.55 49 LEU D C 1
ATOM 4853 O O . LEU D 1 50 ? 61.603 63.103 15.894 1.00 15.37 49 LEU D O 1
ATOM 4858 N N . HIS D 1 51 ? 61.956 63.415 18.060 1.00 15.10 50 HIS D N 1
ATOM 4859 C CA . HIS D 1 51 ? 61.378 62.123 18.441 1.00 15.19 50 HIS D CA 1
ATOM 4860 C C . HIS D 1 51 ? 59.870 62.066 18.354 1.00 15.53 50 HIS D C 1
ATOM 4861 O O . HIS D 1 51 ? 59.337 61.004 18.002 1.00 16.43 50 HIS D O 1
ATOM 4868 N N . GLY D 1 52 ? 59.192 63.146 18.704 1.00 16.56 51 GLY D N 1
ATOM 4869 C CA . GLY D 1 52 ? 57.731 63.107 18.691 1.00 15.88 51 GLY D CA 1
ATOM 4870 C C . GLY D 1 52 ? 57.144 62.111 19.648 1.00 17.74 51 GLY D C 1
ATOM 4871 O O . GLY D 1 52 ? 57.832 61.666 20.573 1.00 18.74 51 GLY D O 1
ATOM 4872 N N . PHE D 1 53 ? 55.850 61.825 19.457 1.00 15.11 52 PHE D N 1
ATOM 4873 C CA . PHE D 1 53 ? 55.086 60.850 20.223 1.00 16.85 52 PHE D CA 1
ATOM 4874 C C . PHE D 1 53 ? 54.506 59.869 19.222 1.00 18.46 52 PHE D C 1
ATOM 4875 O O . PHE D 1 53 ? 54.015 60.279 18.179 1.00 19.27 52 PHE D O 1
ATOM 4883 N N . ASP D 1 54 ? 54.656 58.593 19.499 1.00 16.21 53 ASP D N 1
ATOM 4884 C CA . ASP D 1 54 ? 54.423 57.512 18.513 1.00 16.76 53 ASP D CA 1
ATOM 4885 C C . ASP D 1 54 ? 52.936 57.234 18.214 1.00 16.31 53 ASP D C 1
ATOM 4886 O O . ASP D 1 54 ? 52.444 56.178 18.449 1.00 19.39 53 ASP D O 1
ATOM 4891 N N . VAL D 1 55 ? 52.261 58.216 17.677 1.00 14.44 54 VAL D N 1
ATOM 4892 C CA . VAL D 1 55 ? 50.887 58.053 17.208 1.00 16.16 54 VAL D CA 1
ATOM 4893 C C . VAL D 1 55 ? 50.755 57.211 15.946 1.00 18.10 54 VAL D C 1
ATOM 4894 O O . VAL D 1 55 ? 49.765 56.467 15.749 1.00 17.53 54 VAL D O 1
ATOM 4898 N N . HIS D 1 56 ? 51.753 57.256 15.084 1.00 16.53 55 HIS D N 1
ATOM 4899 C CA . HIS D 1 56 ? 51.641 56.556 13.814 1.00 15.26 55 HIS D CA 1
ATOM 4900 C C . HIS D 1 56 ? 51.770 55.065 13.836 1.00 15.53 55 HIS D C 1
ATOM 4901 O O . HIS D 1 56 ? 51.274 54.371 12.951 1.00 16.01 55 HIS D O 1
ATOM 4908 N N . ASN D 1 57 ? 52.446 54.557 14.882 1.00 14.52 56 ASN D N 1
ATOM 4909 C CA . ASN D 1 57 ? 52.715 53.145 15.061 1.00 16.81 56 ASN D CA 1
ATOM 4910 C C . ASN D 1 57 ? 52.177 52.577 16.364 1.00 17.92 56 ASN D C 1
ATOM 4911 O O . ASN D 1 57 ? 52.657 51.564 16.837 1.00 17.06 56 ASN D O 1
ATOM 4916 N N . ILE D 1 58 ? 51.181 53.241 16.963 1.00 16.67 57 ILE D N 1
ATOM 4917 C CA . ILE D 1 58 ? 50.706 52.846 18.253 1.00 18.57 57 ILE D CA 1
ATOM 4918 C C . ILE D 1 58 ? 50.164 51.409 18.251 1.00 16.09 57 ILE D C 1
ATOM 4919 O O . ILE D 1 58 ? 50.326 50.690 19.238 1.00 16.90 57 ILE D O 1
ATOM 4924 N N . GLU D 1 59 ? 49.575 50.935 17.150 1.00 15.38 58 GLU D N 1
ATOM 4925 C CA . GLU D 1 59 ? 49.031 49.588 17.147 1.00 16.93 58 GLU D CA 1
ATOM 4926 C C . GLU D 1 59 ? 50.156 48.533 17.239 1.00 16.49 58 GLU D C 1
ATOM 4927 O O . GLU D 1 59 ? 50.013 47.545 17.913 1.00 17.46 58 GLU D O 1
ATOM 4933 N N A GLN D 1 60 ? 51.255 48.799 16.545 0.50 16.13 59 GLN D N 1
ATOM 4934 N N B GLN D 1 60 ? 51.266 48.765 16.561 0.50 14.90 59 GLN D N 1
ATOM 4935 C CA A GLN D 1 60 ? 52.461 47.972 16.608 0.50 18.30 59 GLN D CA 1
ATOM 4936 C CA B GLN D 1 60 ? 52.403 47.849 16.651 0.50 15.58 59 GLN D CA 1
ATOM 4937 C C A GLN D 1 60 ? 53.030 47.980 18.016 0.50 14.79 59 GLN D C 1
ATOM 4938 C C B GLN D 1 60 ? 53.059 47.965 18.036 0.50 14.06 59 GLN D C 1
ATOM 4939 O O A GLN D 1 60 ? 53.412 46.912 18.522 0.50 16.80 59 GLN D O 1
ATOM 4940 O O B GLN D 1 60 ? 53.531 46.947 18.555 0.50 16.93 59 GLN D O 1
ATOM 4951 N N . ARG D 1 61 ? 53.113 49.159 18.631 1.00 15.21 60 ARG D N 1
ATOM 4952 C CA . ARG D 1 61 ? 53.604 49.269 20.017 1.00 14.30 60 ARG D CA 1
ATOM 4953 C C . ARG D 1 61 ? 52.768 48.353 20.916 1.00 17.74 60 ARG D C 1
ATOM 4954 O O . ARG D 1 61 ? 53.280 47.636 21.776 1.00 17.59 60 ARG D O 1
ATOM 4962 N N . ILE D 1 62 ? 51.461 48.424 20.741 1.00 15.13 61 ILE D N 1
ATOM 4963 C CA . ILE D 1 62 ? 50.561 47.628 21.561 1.00 15.21 61 ILE D CA 1
ATOM 4964 C C . ILE D 1 62 ? 50.772 46.128 21.313 1.00 15.26 61 ILE D C 1
ATOM 4965 O O . ILE D 1 62 ? 50.902 45.328 22.233 1.00 17.39 61 ILE D O 1
ATOM 4970 N N . GLU D 1 63 ? 50.815 45.723 20.075 1.00 16.83 62 GLU D N 1
ATOM 4971 C CA . GLU D 1 63 ? 50.977 44.347 19.679 1.00 19.65 62 GLU D CA 1
ATOM 4972 C C . GLU D 1 63 ? 52.248 43.756 20.281 1.00 18.76 62 GLU D C 1
ATOM 4973 O O . GLU D 1 63 ? 52.257 42.619 20.733 1.00 20.66 62 GLU D O 1
ATOM 4977 N N . LEU D 1 64 ? 53.315 44.551 20.308 1.00 16.35 63 LEU D N 1
ATOM 4978 C CA . LEU D 1 64 ? 54.626 44.098 20.777 1.00 16.96 63 LEU D CA 1
ATOM 4979 C C . LEU D 1 64 ? 54.803 44.195 22.316 1.00 18.06 63 LEU D C 1
ATOM 4980 O O . LEU D 1 64 ? 55.836 43.808 22.860 1.00 19.45 63 LEU D O 1
ATOM 4985 N N . GLY D 1 65 ? 53.802 44.721 23.028 1.00 15.89 64 GLY D N 1
ATOM 4986 C CA . GLY D 1 65 ? 53.922 44.857 24.473 1.00 17.63 64 GLY D CA 1
ATOM 4987 C C . GLY D 1 65 ? 54.881 45.955 24.885 1.00 18.89 64 GLY D C 1
ATOM 4988 O O . GLY D 1 65 ? 55.487 45.854 25.947 1.00 19.78 64 GLY D O 1
ATOM 4989 N N . GLU D 1 66 ? 54.962 47.026 24.095 1.00 14.27 65 GLU D N 1
ATOM 4990 C CA . GLU D 1 66 ? 55.894 48.112 24.314 1.00 15.88 65 GLU D CA 1
ATOM 4991 C C . GLU D 1 66 ? 55.253 49.382 24.899 1.00 18.36 65 GLU D C 1
ATOM 4992 O O . GLU D 1 66 ? 55.903 50.444 24.871 1.00 17.60 65 GLU D O 1
ATOM 4998 N N . VAL D 1 67 ? 53.993 49.312 25.366 1.00 17.20 66 VAL D N 1
ATOM 4999 C CA . VAL D 1 67 ? 53.364 50.479 25.973 1.00 16.40 66 VAL D CA 1
ATOM 5000 C C . VAL D 1 67 ? 52.840 50.051 27.339 1.00 17.46 66 VAL D C 1
ATOM 5001 O O . VAL D 1 67 ? 51.979 49.187 27.467 1.00 16.53 66 VAL D O 1
ATOM 5005 N N . ALA D 1 68 ? 53.390 50.633 28.391 1.00 15.33 67 ALA D N 1
ATOM 5006 C CA . ALA D 1 68 ? 52.979 50.433 29.807 1.00 15.26 67 ALA D CA 1
ATOM 5007 C C . ALA D 1 68 ? 52.087 51.615 30.225 1.00 13.43 67 ALA D C 1
ATOM 5008 O O . ALA D 1 68 ? 52.453 52.795 30.045 1.00 15.16 67 ALA D O 1
ATOM 5010 N N . LEU D 1 69 ? 50.948 51.286 30.804 1.00 13.44 68 LEU D N 1
ATOM 5011 C CA . LEU D 1 69 ? 49.944 52.236 31.274 1.00 13.24 68 LEU D CA 1
ATOM 5012 C C . LEU D 1 69 ? 49.914 52.226 32.812 1.00 15.40 68 LEU D C 1
ATOM 5013 O O . LEU D 1 69 ? 50.026 51.192 33.480 1.00 15.79 68 LEU D O 1
ATOM 5018 N N . PHE D 1 70 ? 49.717 53.427 33.324 1.00 14.71 69 PHE D N 1
ATOM 5019 C CA . PHE D 1 70 ? 49.653 53.698 34.757 1.00 14.04 69 PHE D CA 1
ATOM 5020 C C . PHE D 1 70 ? 48.339 54.435 34.990 1.00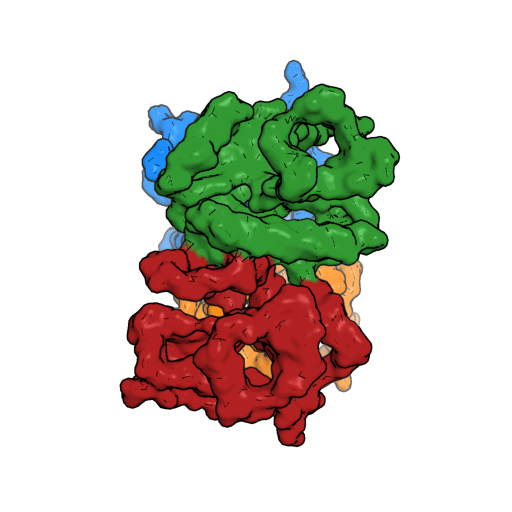 13.77 69 PHE D C 1
ATOM 5021 O O . PHE D 1 70 ? 48.142 55.553 34.514 1.00 14.75 69 PHE D O 1
ATOM 5029 N N . GLU D 1 71 ? 47.407 53.725 35.617 1.00 16.52 70 GLU D N 1
ATOM 5030 C CA . GLU D 1 71 ? 46.042 54.226 35.778 1.00 16.93 70 GLU D CA 1
ATOM 5031 C C . GLU D 1 71 ? 45.635 54.405 37.221 1.00 16.58 70 GLU D C 1
ATOM 5032 O O . GLU D 1 71 ? 46.057 53.664 38.090 1.00 16.31 70 GLU D O 1
ATOM 5038 N N . THR D 1 72 ? 44.740 55.346 37.488 1.00 14.98 71 THR D N 1
ATOM 5039 C CA . THR D 1 72 ? 44.209 55.452 38.824 1.00 17.80 71 THR D CA 1
ATOM 5040 C C . THR D 1 72 ? 43.183 54.373 39.017 1.00 19.80 71 THR D C 1
ATOM 5041 O O . THR D 1 72 ? 42.679 53.820 38.048 1.00 17.93 71 THR D O 1
ATOM 5045 N N . GLU D 1 73 ? 42.830 54.099 40.267 1.00 19.70 72 GLU D N 1
ATOM 5046 C CA . GLU D 1 73 ? 41.738 53.167 40.557 1.00 20.36 72 GLU D CA 1
ATOM 5047 C C . GLU D 1 73 ? 40.443 53.560 39.866 1.00 24.90 72 GLU D C 1
ATOM 5048 O O . GLU D 1 73 ? 39.721 52.690 39.400 1.00 26.67 72 GLU D O 1
ATOM 5051 N N . ALA D 1 74 ? 40.176 54.863 39.714 1.00 22.18 73 ALA D N 1
ATOM 5052 C CA . ALA D 1 74 ? 39.019 55.345 38.964 1.00 21.65 73 ALA D CA 1
ATOM 5053 C C . ALA D 1 74 ? 39.099 55.176 37.466 1.00 22.97 73 ALA D C 1
ATOM 5054 O O . ALA D 1 74 ? 38.131 55.406 36.729 1.00 26.39 73 ALA D O 1
ATOM 5056 N N . GLY D 1 75 ? 40.288 54.857 36.975 1.00 21.83 74 GLY D N 1
ATOM 5057 C CA . GLY D 1 75 ? 40.452 54.528 35.579 1.00 20.62 74 GLY D CA 1
ATOM 5058 C C . GLY D 1 75 ? 41.059 55.600 34.697 1.00 21.60 74 GLY D C 1
ATOM 5059 O O . GLY D 1 75 ? 41.118 55.462 33.485 1.00 23.48 74 GLY D O 1
ATOM 5060 N N . ALA D 1 76 ? 41.527 56.699 35.284 1.00 19.94 75 ALA D N 1
ATOM 5061 C CA . ALA D 1 76 ? 42.226 57.725 34.514 1.00 17.02 75 ALA D CA 1
ATOM 5062 C C . ALA D 1 76 ? 43.599 57.200 34.054 1.00 14.72 75 ALA D C 1
ATOM 5063 O O . ALA D 1 76 ? 44.226 56.497 34.801 1.00 16.26 75 ALA D O 1
ATOM 5065 N N . LEU D 1 77 ? 43.991 57.579 32.844 1.00 16.43 76 LEU D N 1
ATOM 5066 C CA . LEU D 1 77 ? 45.330 57.308 32.342 1.00 15.97 76 LEU D CA 1
ATOM 5067 C C . LEU D 1 77 ? 46.266 58.417 32.870 1.00 16.49 76 LEU D C 1
ATOM 5068 O O . LEU D 1 77 ? 46.356 59.498 32.317 1.00 18.58 76 LEU D O 1
ATOM 5073 N N . ALA D 1 78 ? 46.939 58.100 33.964 1.00 14.44 77 ALA D N 1
ATOM 5074 C CA . ALA D 1 78 ? 47.844 59.016 34.652 1.00 16.28 77 ALA D CA 1
ATOM 5075 C C . ALA D 1 78 ? 49.203 59.091 34.001 1.00 14.43 77 ALA D C 1
ATOM 5076 O O . ALA D 1 78 ? 49.904 60.119 34.059 1.00 17.46 77 ALA D O 1
ATOM 5078 N N . GLY D 1 79 ? 49.618 57.992 33.386 1.00 15.92 78 GLY D N 1
ATOM 5079 C CA . GLY D 1 79 ? 50.876 57.981 32.709 1.00 15.58 78 GLY D CA 1
ATOM 5080 C C . GLY D 1 79 ? 50.979 56.861 31.705 1.00 16.24 78 GLY D C 1
ATOM 5081 O O . GLY D 1 79 ? 50.271 55.845 31.764 1.00 15.05 78 GLY D O 1
ATOM 5082 N N . ALA D 1 80 ? 51.842 57.035 30.737 1.00 16.13 79 ALA D N 1
ATOM 5083 C CA . ALA D 1 80 ? 52.144 55.966 29.781 1.00 16.17 79 ALA D CA 1
ATOM 5084 C C . ALA D 1 80 ? 53.607 56.039 29.386 1.00 16.43 79 ALA D C 1
ATOM 5085 O O . ALA D 1 80 ? 54.193 57.129 29.340 1.00 16.40 79 ALA D O 1
ATOM 5103 N N . ILE D 1 82 ? 56.640 54.289 26.698 1.00 17.56 81 ILE D N 1
ATOM 5104 C CA . ILE D 1 82 ? 57.013 53.447 25.571 1.00 20.72 81 ILE D CA 1
ATOM 5105 C C . ILE D 1 82 ? 58.351 52.793 25.921 1.00 19.17 81 ILE D C 1
ATOM 5106 O O . ILE D 1 82 ? 59.337 53.509 26.183 1.00 20.98 81 ILE D O 1
ATOM 5111 N N . ILE D 1 83 ? 58.339 51.481 26.064 1.00 20.54 82 ILE D N 1
ATOM 5112 C CA . ILE D 1 83 ? 59.527 50.660 26.400 1.00 25.32 82 ILE D CA 1
ATOM 5113 C C . ILE D 1 83 ? 59.737 49.745 25.225 1.00 23.77 82 ILE D C 1
ATOM 5114 O O . ILE D 1 83 ? 59.058 48.714 25.110 1.00 21.56 82 ILE D O 1
ATOM 5119 N N . ARG D 1 84 ? 60.668 50.116 24.340 1.00 20.37 83 ARG D N 1
ATOM 5120 C CA . ARG D 1 84 ? 61.021 49.311 23.184 1.00 19.37 83 ARG D CA 1
ATOM 5121 C C . ARG D 1 84 ? 61.792 48.086 23.670 1.00 20.00 83 ARG D C 1
ATOM 5122 O O . ARG D 1 84 ? 62.779 48.231 24.424 1.00 19.87 83 ARG D O 1
ATOM 5130 N N . LYS D 1 85 ? 61.366 46.904 23.232 1.00 17.78 84 LYS D N 1
ATOM 5131 C CA . LYS D 1 85 ? 62.018 45.662 23.708 1.00 18.34 84 LYS D CA 1
ATOM 5132 C C . LYS D 1 85 ? 63.163 45.265 22.824 1.00 20.98 84 LYS D C 1
ATOM 5133 O O . LYS D 1 85 ? 63.917 44.357 23.153 1.00 22.10 84 LYS D O 1
ATOM 5139 N N . THR D 1 86 ? 63.249 45.869 21.637 1.00 18.23 85 THR D N 1
ATOM 5140 C CA . THR D 1 86 ? 64.398 45.764 20.737 1.00 19.43 85 THR D CA 1
ATOM 5141 C C . THR D 1 86 ? 64.671 47.179 20.198 1.00 18.41 85 THR D C 1
ATOM 5142 O O . THR D 1 86 ? 63.759 48.017 20.201 1.00 17.04 85 THR D O 1
ATOM 5146 N N . PRO D 1 87 ? 65.935 47.522 19.894 1.00 17.14 86 PRO D N 1
ATOM 5147 C CA . PRO D 1 87 ? 66.207 48.914 19.535 1.00 15.22 86 PRO D CA 1
ATOM 5148 C C . PRO D 1 87 ? 65.488 49.326 18.250 1.00 13.90 86 PRO D C 1
ATOM 5149 O O . PRO D 1 87 ? 65.364 48.567 17.288 1.00 16.80 86 PRO D O 1
ATOM 5153 N N . SER D 1 88 ? 65.033 50.588 18.229 1.00 13.53 87 SER D N 1
ATOM 5154 C CA . SER D 1 88 ? 64.534 51.197 17.015 1.00 14.33 87 SER D CA 1
ATOM 5155 C C . SER D 1 88 ? 65.701 51.385 16.003 1.00 14.26 87 SER D C 1
ATOM 5156 O O . SER D 1 88 ? 66.873 51.209 16.328 1.00 15.50 87 SER D O 1
ATOM 5159 N N . ASP D 1 89 ? 65.407 51.940 14.839 1.00 13.59 88 ASP D N 1
ATOM 5160 C CA . ASP D 1 89 ? 66.480 52.207 13.888 1.00 16.49 88 ASP D CA 1
ATOM 5161 C C . ASP D 1 89 ? 67.374 53.301 14.449 1.00 13.54 88 ASP D C 1
ATOM 5162 O O . ASP D 1 89 ? 68.586 53.309 14.239 1.00 16.16 88 ASP D O 1
ATOM 5167 N N . TRP D 1 90 ? 66.802 54.263 15.166 1.00 14.43 89 TRP D N 1
ATOM 5168 C CA . TRP D 1 90 ? 67.547 55.335 15.772 1.00 13.95 89 TRP D CA 1
ATOM 5169 C C . TRP D 1 90 ? 68.423 54.830 16.901 1.00 13.50 89 TRP D C 1
ATOM 5170 O O . TRP D 1 90 ? 69.592 55.170 17.003 1.00 14.78 89 TRP D O 1
ATOM 5181 N N . ASP D 1 91 ? 67.819 54.006 17.763 1.00 13.41 90 ASP D N 1
ATOM 5182 C CA . ASP D 1 91 ? 68.547 53.414 18.923 1.00 13.31 90 ASP D CA 1
ATOM 5183 C C . ASP D 1 91 ? 69.767 52.633 18.409 1.00 13.12 90 ASP D C 1
ATOM 5184 O O . ASP D 1 91 ? 70.859 52.758 18.895 1.00 14.47 90 ASP D O 1
ATOM 5189 N N . THR D 1 92 ? 69.571 51.877 17.327 1.00 14.12 91 THR D N 1
ATOM 5190 C CA . THR D 1 92 ? 70.668 51.079 16.742 1.00 14.92 91 THR D CA 1
ATOM 5191 C C . THR D 1 92 ? 71.763 52.006 16.216 1.00 14.95 91 THR D C 1
ATOM 5192 O O . THR D 1 92 ? 72.966 51.734 16.439 1.00 16.71 91 THR D O 1
ATOM 5196 N N . ASP D 1 93 ? 71.356 53.079 15.521 1.00 15.67 92 ASP D N 1
ATOM 5197 C CA . ASP D 1 93 ? 72.329 54.007 14.973 1.00 16.80 92 ASP D CA 1
ATOM 5198 C C . ASP D 1 93 ? 73.081 54.704 16.118 1.00 15.20 92 ASP D C 1
ATOM 5199 O O . ASP D 1 93 ? 74.331 54.864 16.096 1.00 16.59 92 ASP D O 1
ATOM 5204 N N . LEU D 1 94 ? 72.364 55.139 17.160 1.00 14.98 93 LEU D N 1
ATOM 5205 C CA . LEU D 1 94 ? 72.983 55.932 18.190 1.00 18.07 93 LEU D CA 1
ATOM 5206 C C . LEU D 1 94 ? 73.972 55.132 19.046 1.00 15.21 93 LEU D C 1
ATOM 5207 O O . LEU D 1 94 ? 75.053 55.632 19.450 1.00 17.07 93 LEU D O 1
ATOM 5212 N N . TRP D 1 95 ? 73.615 53.875 19.310 1.00 16.11 94 TRP D N 1
ATOM 5213 C CA . TRP D 1 95 ? 74.335 53.034 20.248 1.00 15.13 94 TRP D CA 1
ATOM 5214 C C . TRP D 1 95 ? 75.506 52.311 19.601 1.00 15.72 94 TRP D C 1
ATOM 5215 O O . TRP D 1 95 ? 76.321 51.711 20.274 1.00 16.48 94 TRP D O 1
ATOM 5226 N N . GLU D 1 96 ? 75.564 52.330 18.266 1.00 18.49 95 GLU D N 1
ATOM 5227 C CA . GLU D 1 96 ? 76.758 51.820 17.555 1.00 18.97 95 GLU D CA 1
ATOM 5228 C C . GLU D 1 96 ? 77.082 50.425 18.027 1.00 16.66 95 GLU D C 1
ATOM 5229 O O . GLU D 1 96 ? 76.212 49.548 17.948 1.00 18.57 95 GLU D O 1
ATOM 5235 N N . ASP D 1 97 ? 78.306 50.189 18.493 1.00 17.65 96 ASP D N 1
ATOM 5236 C CA . ASP D 1 97 ? 78.689 48.828 18.795 1.00 16.76 96 ASP D CA 1
ATOM 5237 C C . ASP D 1 97 ? 77.885 48.180 19.955 1.00 17.91 96 ASP D C 1
ATOM 5238 O O . ASP D 1 97 ? 77.893 46.971 20.111 1.00 19.59 96 ASP D O 1
ATOM 5243 N N . LEU D 1 98 ? 77.271 49.001 20.802 1.00 17.92 97 LEU D N 1
ATOM 5244 C CA . LEU D 1 98 ? 76.476 48.493 21.912 1.00 17.14 97 LEU D CA 1
ATOM 5245 C C . LEU D 1 98 ? 75.061 48.039 21.500 1.00 16.51 97 LEU D C 1
ATOM 5246 O O . LEU D 1 98 ? 74.340 47.376 22.270 1.00 16.60 97 LEU D O 1
ATOM 5251 N N . ALA D 1 99 ? 74.666 48.354 20.261 1.00 16.83 98 ALA D N 1
ATOM 5252 C CA . ALA D 1 99 ? 73.293 48.089 19.794 1.00 15.91 98 ALA D CA 1
ATOM 5253 C C . ALA D 1 99 ? 72.971 46.603 19.737 1.00 16.41 98 ALA D C 1
ATOM 5254 O O . ALA D 1 99 ? 71.808 46.211 19.711 1.00 18.27 98 ALA D O 1
ATOM 5256 N N . ILE D 1 100 ? 74.011 45.761 19.687 1.00 18.30 99 ILE D N 1
ATOM 5257 C CA . ILE D 1 100 ? 73.793 44.313 19.755 1.00 20.95 99 ILE D CA 1
ATOM 5258 C C . ILE D 1 100 ? 73.473 43.732 21.136 1.00 19.87 99 ILE D C 1
ATOM 5259 O O . ILE D 1 100 ? 73.068 42.572 21.244 1.00 22.65 99 ILE D O 1
ATOM 5264 N N . ASP D 1 101 ? 73.711 44.481 22.199 1.00 19.68 100 ASP D N 1
ATOM 5265 C CA . ASP D 1 101 ? 73.390 44.003 23.542 1.00 20.63 100 ASP D CA 1
ATOM 5266 C C . ASP D 1 101 ? 71.896 43.846 23.765 1.00 21.77 100 ASP D C 1
ATOM 5267 O O . ASP D 1 101 ? 71.096 44.583 23.191 1.00 22.36 100 ASP D O 1
ATOM 5272 N N . LYS D 1 102 ? 71.533 42.872 24.583 1.00 20.54 101 LYS D N 1
ATOM 5273 C CA . LYS D 1 102 ? 70.167 42.735 25.061 1.00 22.92 101 LYS D CA 1
ATOM 5274 C C . LYS D 1 102 ? 69.864 43.955 25.972 1.00 20.43 101 LYS D C 1
ATOM 5275 O O . LYS D 1 102 ? 70.543 44.175 26.989 1.00 21.84 101 LYS D O 1
ATOM 5281 N N . ALA D 1 103 ? 68.857 44.718 25.602 1.00 20.14 102 ALA D N 1
ATOM 5282 C CA . ALA D 1 103 ? 68.484 45.930 26.302 1.00 16.92 102 ALA D CA 1
ATOM 5283 C C . ALA D 1 103 ? 67.077 46.338 25.961 1.00 17.33 102 ALA D C 1
ATOM 5284 O O . ALA D 1 103 ? 66.620 46.123 24.815 1.00 19.04 102 ALA D O 1
ATOM 5286 N N . TYR D 1 104 ? 66.437 47.007 26.901 1.00 16.04 103 TYR D N 1
ATOM 5287 C CA . TYR D 1 104 ? 65.215 47.724 26.638 1.00 18.32 103 TYR D CA 1
ATOM 5288 C C . TYR D 1 104 ? 65.538 49.195 26.516 1.00 16.44 103 TYR D C 1
ATOM 5289 O O . TYR D 1 104 ? 66.474 49.678 27.157 1.00 19.93 103 TYR D O 1
ATOM 5298 N N . TYR D 1 105 ? 64.820 49.890 25.634 1.00 16.49 104 TYR D N 1
ATOM 5299 C CA . TYR D 1 105 ? 64.998 51.291 25.352 1.00 15.94 104 TYR D CA 1
ATOM 5300 C C . TYR D 1 105 ? 63.779 52.083 25.750 1.00 18.19 104 TYR D C 1
ATOM 5301 O O . TYR D 1 105 ? 62.693 51.845 25.236 1.00 18.13 104 TYR D O 1
ATOM 5310 N N A LEU D 1 106 ? 63.924 52.992 26.732 0.50 15.15 105 LEU D N 1
ATOM 5311 N N B LEU D 1 106 ? 63.974 53.068 26.631 0.50 16.25 105 LEU D N 1
ATOM 5312 C CA A LEU D 1 106 ? 62.799 53.836 27.158 0.50 18.38 105 LEU D CA 1
ATOM 5313 C CA B LEU D 1 106 ? 62.883 53.854 27.175 0.50 20.83 105 LEU D CA 1
ATOM 5314 C C A LEU D 1 106 ? 62.759 54.997 26.232 0.50 17.85 105 LEU D C 1
ATOM 5315 C C B LEU D 1 106 ? 62.704 55.092 26.326 0.50 19.31 105 LEU D C 1
ATOM 5316 O O A LEU D 1 106 ? 63.707 55.771 26.147 0.50 22.43 105 LEU D O 1
ATOM 5317 O O B LEU D 1 106 ? 63.482 56.049 26.414 0.50 22.10 105 LEU D O 1
ATOM 5326 N N . HIS D 1 107 ? 61.682 55.095 25.489 1.00 18.55 106 HIS D N 1
ATOM 5327 C CA . HIS D 1 107 ? 61.510 56.198 24.558 1.00 20.11 106 HIS D CA 1
ATOM 5328 C C . HIS D 1 107 ? 60.872 57.444 25.116 1.00 26.60 106 HIS D C 1
ATOM 5329 O O . HIS D 1 107 ? 61.284 58.559 24.813 1.00 31.28 106 HIS D O 1
ATOM 5336 N N . ARG D 1 108 ? 59.801 57.280 25.831 1.00 23.05 107 ARG D N 1
ATOM 5337 C CA . ARG D 1 108 ? 59.046 58.451 26.278 1.00 24.68 107 ARG D CA 1
ATOM 5338 C C . ARG D 1 108 ? 58.318 58.010 27.522 1.00 21.40 107 ARG D C 1
ATOM 5339 O O . ARG D 1 108 ? 57.751 56.896 27.579 1.00 19.75 107 ARG D O 1
ATOM 5347 N N . ILE D 1 109 ? 58.386 58.858 28.523 1.00 19.95 108 ILE D N 1
ATOM 5348 C CA . ILE D 1 109 ? 57.621 58.763 29.769 1.00 18.30 108 ILE D CA 1
ATOM 5349 C C . ILE D 1 109 ? 56.682 59.965 29.719 1.00 22.39 108 ILE D C 1
ATOM 5350 O O . ILE D 1 109 ? 57.131 61.112 29.637 1.00 22.94 108 ILE D O 1
ATOM 5363 N N . VAL D 1 111 ? 53.408 61.809 31.612 1.00 16.96 110 VAL D N 1
ATOM 5364 C CA . VAL D 1 111 ? 52.613 61.931 32.821 1.00 15.72 110 VAL D CA 1
ATOM 5365 C C . VAL D 1 111 ? 51.560 62.980 32.491 1.00 13.51 110 VAL D C 1
ATOM 5366 O O . VAL D 1 111 ? 51.867 64.060 31.976 1.00 15.96 110 VAL D O 1
ATOM 5370 N N A SER D 1 112 ? 50.295 62.659 32.738 0.50 13.63 111 SER D N 1
ATOM 5371 N N B SER D 1 112 ? 50.310 62.637 32.747 0.50 16.18 111 SER D N 1
ATOM 5372 C CA A SER D 1 112 ? 49.200 63.618 32.537 0.50 14.17 111 SER D CA 1
ATOM 5373 C CA B SER D 1 112 ? 49.178 63.550 32.615 0.50 18.85 111 SER D CA 1
ATOM 5374 C C A SER D 1 112 ? 49.311 64.803 33.478 0.50 14.95 111 SER D C 1
ATOM 5375 C C B SER D 1 112 ? 49.346 64.809 33.476 0.50 18.31 111 SER D C 1
ATOM 5376 O O A SER D 1 112 ? 49.856 64.711 34.572 0.50 12.42 111 SER D O 1
ATOM 5377 O O B SER D 1 112 ? 50.011 64.780 34.509 0.50 17.76 111 SER D O 1
ATOM 5382 N N . ARG D 1 113 ? 48.768 65.923 33.040 1.00 18.28 112 ARG D N 1
ATOM 5383 C CA . ARG D 1 113 ? 48.850 67.146 33.826 1.00 17.22 112 ARG D CA 1
ATOM 5384 C C . ARG D 1 113 ? 48.273 66.924 35.225 1.00 16.54 112 ARG D C 1
ATOM 5385 O O . ARG D 1 113 ? 48.806 67.447 36.205 1.00 19.34 112 ARG D O 1
ATOM 5393 N N . ALA D 1 114 ? 47.165 66.182 35.302 1.00 16.20 113 ALA D N 1
ATOM 5394 C CA . ALA D 1 114 ? 46.499 65.984 36.585 1.00 15.73 113 ALA D CA 1
ATOM 5395 C C . ALA D 1 114 ? 47.349 65.242 37.597 1.00 14.26 113 ALA D C 1
ATOM 5396 O O . ALA D 1 114 ? 47.135 65.347 38.785 1.00 18.54 113 ALA D O 1
ATOM 5398 N N . PHE D 1 115 ? 48.265 64.410 37.115 1.00 14.33 114 PHE D N 1
ATOM 5399 C CA . PHE D 1 115 ? 49.038 63.538 38.006 1.00 16.79 114 PHE D CA 1
ATOM 5400 C C . PHE D 1 115 ? 50.535 63.846 37.957 1.00 18.34 114 PHE D C 1
ATOM 5401 O O . PHE D 1 115 ? 51.349 63.019 38.337 1.00 15.61 114 PHE D O 1
ATOM 5409 N N . SER D 1 116 ? 50.858 65.065 37.556 1.00 21.26 115 SER D N 1
ATOM 5410 C CA . SER D 1 116 ? 52.218 65.576 37.589 1.00 20.73 115 SER D CA 1
ATOM 5411 C C . SER D 1 116 ? 52.556 66.104 38.999 1.00 20.97 115 SER D C 1
ATOM 5412 O O . SER D 1 116 ? 51.699 66.353 39.824 1.00 19.70 115 SER D O 1
ATOM 5415 N N . GLY D 1 117 ? 53.850 66.255 39.261 1.00 21.44 116 GLY D N 1
ATOM 5416 C CA . GLY D 1 117 ? 54.320 66.749 40.530 1.00 22.06 116 GLY D CA 1
ATOM 5417 C C . GLY D 1 117 ? 54.400 65.758 41.669 1.00 22.65 116 GLY D C 1
ATOM 5418 O O . GLY D 1 117 ? 54.642 66.194 42.796 1.00 22.36 116 GLY D O 1
ATOM 5419 N N . ILE D 1 118 ? 54.194 64.461 41.435 1.00 20.47 117 ILE D N 1
ATOM 5420 C CA . ILE D 1 118 ? 54.130 63.503 42.550 1.00 18.62 117 ILE D CA 1
ATOM 5421 C C . ILE D 1 118 ? 55.097 62.335 42.287 1.00 17.49 117 ILE D C 1
ATOM 5422 O O . ILE D 1 118 ? 54.969 61.258 42.860 1.00 21.18 117 ILE D O 1
ATOM 5427 N N . SER D 1 119 ? 56.100 62.628 41.489 1.00 17.52 118 SER D N 1
ATOM 5428 C CA . SER D 1 119 ? 57.172 61.697 41.098 1.00 23.14 118 SER D CA 1
ATOM 5429 C C . SER D 1 119 ? 56.685 60.402 40.505 1.00 21.94 118 SER D C 1
ATOM 5430 O O . SER D 1 119 ? 57.340 59.363 40.667 1.00 23.19 118 SER D O 1
ATOM 5433 N N . LEU D 1 120 ? 55.600 60.457 39.723 1.00 18.17 119 LEU D N 1
ATOM 5434 C CA . LEU D 1 120 ? 55.116 59.248 39.059 1.00 19.06 119 LEU D CA 1
ATOM 5435 C C . LEU D 1 120 ? 56.146 58.710 38.106 1.00 17.97 119 LEU D C 1
ATOM 5436 O O . LEU D 1 120 ? 56.317 57.520 37.967 1.00 18.72 119 LEU D O 1
ATOM 5441 N N . SER D 1 121 ? 56.906 59.588 37.456 1.00 18.80 120 SER D N 1
ATOM 5442 C CA . SER D 1 121 ? 57.854 59.149 36.448 1.00 17.28 120 SER D CA 1
ATOM 5443 C C . SER D 1 121 ? 58.935 58.216 37.011 1.00 16.60 120 SER D C 1
ATOM 5444 O O . SER D 1 121 ? 59.350 57.252 36.364 1.00 18.01 120 SER D O 1
ATOM 5447 N N . LYS D 1 122 ? 59.405 58.501 38.224 1.00 20.09 121 LYS D N 1
ATOM 5448 C CA . LYS D 1 122 ? 60.375 57.578 38.847 1.00 20.22 121 LYS D CA 1
ATOM 5449 C C . LYS D 1 122 ? 59.857 56.154 39.031 1.00 19.85 121 LYS D C 1
ATOM 5450 O O . LYS D 1 122 ? 60.613 55.186 38.833 1.00 20.34 121 LYS D O 1
ATOM 5453 N N . GLN D 1 123 ? 58.589 56.016 39.410 1.00 18.37 122 GLN D N 1
ATOM 5454 C CA . GLN D 1 123 ? 57.977 54.709 39.622 1.00 17.82 122 GLN D CA 1
ATOM 5455 C C . GLN D 1 123 ? 57.745 54.023 38.276 1.00 18.69 122 GLN D C 1
ATOM 5456 O O . GLN D 1 123 ? 57.749 52.796 38.151 1.00 19.26 122 GLN D O 1
ATOM 5470 N N . ILE D 1 125 ? 59.810 54.389 35.568 1.00 17.87 124 ILE D N 1
ATOM 5471 C CA . ILE D 1 125 ? 61.121 53.868 35.240 1.00 18.29 124 ILE D CA 1
ATOM 5472 C C . ILE D 1 125 ? 61.380 52.605 36.064 1.00 21.69 124 ILE D C 1
ATOM 5473 O O . ILE D 1 125 ? 61.843 51.591 35.552 1.00 19.39 124 ILE D O 1
ATOM 5478 N N . TYR D 1 126 ? 61.023 52.620 37.334 1.00 19.30 125 TYR D N 1
ATOM 5479 C CA . TYR D 1 126 ? 61.219 51.436 38.150 1.00 21.29 125 TYR D CA 1
ATOM 5480 C C . TYR D 1 126 ? 60.439 50.249 37.664 1.00 20.89 125 TYR D C 1
ATOM 5481 O O . TYR D 1 126 ? 60.948 49.115 37.709 1.00 20.25 125 TYR D O 1
ATOM 5490 N N . PHE D 1 127 ? 59.232 50.453 37.143 1.00 19.20 126 PHE D N 1
ATOM 5491 C CA . PHE D 1 127 ? 58.534 49.349 36.504 1.00 17.13 126 PHE D CA 1
ATOM 5492 C C . PHE D 1 127 ? 59.337 48.752 35.346 1.00 18.03 126 PHE D C 1
ATOM 5493 O O . PHE D 1 127 ? 59.353 47.531 35.156 1.00 21.83 126 PHE D O 1
ATOM 5501 N N . ALA D 1 128 ? 59.946 49.626 34.521 1.00 20.65 127 ALA D N 1
ATOM 5502 C CA . ALA D 1 128 ? 60.742 49.120 33.411 1.00 19.30 127 ALA D CA 1
ATOM 5503 C C . ALA D 1 128 ? 61.903 48.259 33.922 1.00 20.34 127 ALA D C 1
ATOM 5504 O O . ALA D 1 128 ? 62.200 47.201 33.338 1.00 18.96 127 ALA D O 1
ATOM 5506 N N . GLU D 1 129 ? 62.564 48.742 34.965 1.00 18.77 128 GLU D N 1
ATOM 5507 C CA . GLU D 1 129 ? 63.642 47.953 35.597 1.00 20.13 128 GLU D CA 1
ATOM 5508 C C . GLU D 1 129 ? 63.147 46.593 36.060 1.00 22.03 128 GLU D C 1
ATOM 5509 O O . GLU D 1 129 ? 63.799 45.556 35.836 1.00 21.60 128 GLU D O 1
ATOM 5515 N N . LYS D 1 130 ? 62.033 46.590 36.766 1.00 22.79 129 LYS D N 1
ATOM 5516 C CA . LYS D 1 130 ? 61.436 45.328 37.200 1.00 23.92 129 LYS D CA 1
ATOM 5517 C C . LYS D 1 130 ? 61.133 44.399 36.031 1.00 23.78 129 LYS D C 1
ATOM 5518 O O . LYS D 1 130 ? 61.415 43.197 36.109 1.00 25.19 129 LYS D O 1
ATOM 5524 N N . LEU D 1 131 ? 60.577 44.942 34.950 1.00 20.78 130 LEU D N 1
ATOM 5525 C CA . LEU D 1 131 ? 60.318 44.147 33.756 1.00 23.67 130 LEU D CA 1
ATOM 5526 C C . LEU D 1 131 ? 61.636 43.565 33.202 1.00 24.85 130 LEU D C 1
ATOM 5527 O O . LEU D 1 131 ? 61.716 42.370 32.904 1.00 22.98 130 LEU D O 1
ATOM 5532 N N . GLY D 1 132 ? 62.661 44.414 33.071 1.00 22.44 131 GLY D N 1
ATOM 5533 C CA . GLY D 1 132 ? 63.945 43.943 32.573 1.00 20.13 131 GLY D CA 1
ATOM 5534 C C . GLY D 1 132 ? 64.476 42.796 33.443 1.00 19.81 131 GLY D C 1
ATOM 5535 O O . GLY D 1 132 ? 64.939 41.810 32.915 1.00 20.72 131 GLY D O 1
ATOM 5536 N N . ILE D 1 133 ? 64.412 42.926 34.754 1.00 21.46 132 ILE D N 1
ATOM 5537 C CA . ILE D 1 133 ? 64.903 41.890 35.658 1.00 22.51 132 ILE D CA 1
ATOM 5538 C C . ILE D 1 133 ? 64.117 40.602 35.434 1.00 23.25 132 ILE D C 1
ATOM 5539 O O . ILE D 1 133 ? 64.722 39.548 35.311 1.00 23.05 132 ILE D O 1
ATOM 5544 N N . GLU D 1 134 ? 62.788 40.708 35.323 1.00 22.81 133 GLU D N 1
ATOM 5545 C CA . GLU D 1 134 ? 61.929 39.531 35.082 1.00 25.97 133 GLU D CA 1
ATOM 5546 C C . GLU D 1 134 ? 62.270 38.845 33.769 1.00 27.91 133 GLU D C 1
ATOM 5547 O O . GLU D 1 134 ? 62.243 37.620 33.687 1.00 26.87 133 GLU D O 1
ATOM 5558 N N . SER D 1 136 ? 65.227 38.888 32.258 1.00 23.26 135 SER D N 1
ATOM 5559 C CA . SER D 1 136 ? 66.668 38.630 32.164 1.00 22.11 135 SER D CA 1
ATOM 5560 C C . SER D 1 136 ? 67.353 39.561 31.155 1.00 22.77 135 SER D C 1
ATOM 5561 O O . SER D 1 136 ? 68.280 39.170 30.470 1.00 23.89 135 SER D O 1
ATOM 5564 N N . VAL D 1 137 ? 66.891 40.806 31.099 1.00 20.19 136 VAL D N 1
ATOM 5565 C CA . VAL D 1 137 ? 67.534 41.838 30.291 1.00 21.26 136 VAL D CA 1
ATOM 5566 C C . VAL D 1 137 ? 68.530 42.648 31.139 1.00 19.51 136 VAL D C 1
ATOM 5567 O O . VAL D 1 137 ? 68.181 43.138 32.211 1.00 21.93 136 VAL D O 1
ATOM 5571 N N . PRO D 1 138 ? 69.793 42.709 30.706 1.00 17.52 137 PRO D N 1
ATOM 5572 C CA . PRO D 1 138 ? 70.834 43.332 31.518 1.00 21.11 137 PRO D CA 1
ATOM 5573 C C . PRO D 1 138 ? 70.785 44.824 31.600 1.00 18.04 137 PRO D C 1
ATOM 5574 O O . PRO D 1 138 ? 71.339 45.392 32.546 1.00 19.61 137 PRO D O 1
ATOM 5578 N N . PHE D 1 139 ? 70.143 45.500 30.639 1.00 17.01 138 PHE D N 1
ATOM 5579 C CA . PHE D 1 139 ? 70.166 46.944 30.640 1.00 16.69 138 PHE D CA 1
ATOM 5580 C C . PHE D 1 139 ? 68.831 47.604 30.302 1.00 17.56 138 PHE D C 1
ATOM 5581 O O . PHE D 1 139 ? 68.094 47.134 29.430 1.00 16.89 138 PHE D O 1
ATOM 5589 N N . ILE D 1 140 ? 68.565 48.747 30.944 1.00 17.04 139 ILE D N 1
ATOM 5590 C CA . ILE D 1 140 ? 67.598 49.725 30.481 1.00 17.62 139 ILE D CA 1
ATOM 5591 C C . ILE D 1 140 ? 68.421 50.887 29.938 1.00 15.32 139 ILE D C 1
ATOM 5592 O O . ILE D 1 140 ? 69.377 51.365 30.576 1.00 16.60 139 ILE D O 1
ATOM 5597 N N . ARG D 1 141 ? 68.042 51.334 28.748 1.00 16.63 140 ARG D N 1
ATOM 5598 C CA . ARG D 1 141 ? 68.749 52.373 28.043 1.00 14.29 140 ARG D CA 1
ATOM 5599 C C . ARG D 1 141 ? 67.855 53.503 27.623 1.00 16.20 140 ARG D C 1
ATOM 5600 O O . ARG D 1 141 ? 66.681 53.283 27.358 1.00 16.23 140 ARG D O 1
ATOM 5608 N N . LEU D 1 142 ? 68.439 54.691 27.465 1.00 15.56 141 LEU D N 1
ATOM 5609 C CA . LEU D 1 142 ? 67.736 55.838 26.933 1.00 16.28 141 LEU D CA 1
ATOM 5610 C C . LEU D 1 142 ? 68.740 56.889 26.495 1.00 15.97 141 LEU D C 1
ATOM 5611 O O . LEU D 1 142 ? 69.928 56.772 26.760 1.00 16.90 141 LEU D O 1
ATOM 5616 N N . ASP D 1 143 ? 68.233 57.846 25.719 1.00 17.20 142 ASP D N 1
ATOM 5617 C CA . ASP D 1 143 ? 69.009 58.990 25.273 1.00 15.98 142 ASP D CA 1
ATOM 5618 C C . ASP D 1 143 ? 68.390 60.266 25.780 1.00 17.22 142 ASP D C 1
ATOM 5619 O O . ASP D 1 143 ? 67.188 60.305 26.058 1.00 18.99 142 ASP D O 1
ATOM 5624 N N . CYS D 1 144 ? 69.232 61.284 25.934 1.00 17.88 143 CYS D N 1
ATOM 5625 C CA . CYS D 1 144 ? 68.843 62.530 26.604 1.00 20.20 143 CYS D CA 1
ATOM 5626 C C . CYS D 1 144 ? 69.588 63.635 25.875 1.00 19.52 143 CYS D C 1
ATOM 5627 O O . CYS D 1 144 ? 70.785 63.492 25.643 1.00 19.34 143 CYS D O 1
ATOM 5630 N N . ILE D 1 145 ? 68.904 64.718 25.531 1.00 17.24 144 ILE D N 1
ATOM 5631 C CA . ILE D 1 145 ? 69.556 65.865 24.978 1.00 18.12 144 ILE D CA 1
ATOM 5632 C C . ILE D 1 145 ? 70.714 66.303 25.906 1.00 17.78 144 ILE D C 1
ATOM 5633 O O . ILE D 1 145 ? 70.543 66.437 27.128 1.00 18.76 144 ILE D O 1
ATOM 5638 N N . GLU D 1 146 ? 71.851 66.610 25.307 1.00 19.62 145 GLU D N 1
ATOM 5639 C CA . GLU D 1 146 ? 73.035 66.930 26.080 1.00 24.37 145 GLU D CA 1
ATOM 5640 C C . GLU D 1 146 ? 72.911 68.168 26.960 1.00 25.09 145 GLU D C 1
ATOM 5641 O O . GLU D 1 146 ? 73.590 68.254 27.975 1.00 28.30 145 GLU D O 1
ATOM 5647 N N . SER D 1 147 ? 72.026 69.086 26.591 1.00 25.77 146 SER D N 1
ATOM 5648 C CA . SER D 1 147 ? 71.936 70.431 27.179 1.00 28.34 146 SER D CA 1
ATOM 5649 C C . SER D 1 147 ? 70.898 70.599 28.280 1.00 28.53 146 SER D C 1
ATOM 5650 O O . SER D 1 147 ? 70.796 71.678 28.856 1.00 32.33 146 SER D O 1
ATOM 5653 N N . ASN D 1 148 ? 70.130 69.561 28.590 1.00 25.53 147 ASN D N 1
ATOM 5654 C CA . ASN D 1 148 ? 69.123 69.658 29.647 1.00 28.12 147 ASN D CA 1
ATOM 5655 C C . ASN D 1 148 ? 69.743 69.210 30.973 1.00 29.72 147 ASN D C 1
ATOM 5656 O O . ASN D 1 148 ? 69.781 68.025 31.293 1.00 26.33 147 ASN D O 1
ATOM 5661 N N . GLU D 1 149 ? 70.177 70.183 31.763 1.00 29.29 148 GLU D N 1
ATOM 5662 C CA . GLU D 1 149 ? 70.947 69.892 32.965 1.00 28.54 148 GLU D CA 1
ATOM 5663 C C . GLU D 1 149 ? 70.162 69.141 33.993 1.00 28.19 148 GLU D C 1
ATOM 5664 O O . GLU D 1 149 ? 70.668 68.189 34.578 1.00 28.72 148 GLU D O 1
ATOM 5667 N N . THR D 1 150 ? 68.925 69.548 34.235 1.00 28.50 149 THR D N 1
ATOM 5668 C CA . THR D 1 150 ? 68.169 68.909 35.298 1.00 30.76 149 THR D CA 1
ATOM 5669 C C . THR D 1 150 ? 67.781 67.485 34.932 1.00 27.89 149 THR D C 1
ATOM 5670 O O . THR D 1 150 ? 67.771 66.603 35.783 1.00 27.38 149 THR D O 1
ATOM 5674 N N . LEU D 1 151 ? 67.460 67.262 33.665 1.00 27.04 150 LEU D N 1
ATOM 5675 C CA . LEU D 1 151 ? 67.050 65.937 33.229 1.00 25.90 150 LEU D CA 1
ATOM 5676 C C . LEU D 1 151 ? 68.252 64.969 33.313 1.00 20.88 150 LEU D C 1
ATOM 5677 O O . LEU D 1 151 ? 68.111 63.824 33.772 1.00 22.51 150 LEU D O 1
ATOM 5682 N N . ASN D 1 152 ? 69.415 65.431 32.850 1.00 22.44 151 ASN D N 1
ATOM 5683 C CA . ASN D 1 152 ? 70.668 64.629 32.911 1.00 22.70 151 ASN D CA 1
ATOM 5684 C C . ASN D 1 152 ? 70.952 64.286 34.383 1.00 21.79 151 ASN D C 1
ATOM 5685 O O . ASN D 1 152 ? 71.267 63.161 34.732 1.00 22.79 151 ASN D O 1
ATOM 5690 N N . GLN D 1 153 ? 70.833 65.287 35.262 1.00 22.05 152 GLN D N 1
ATOM 5691 C CA . GLN D 1 153 ? 71.092 65.060 36.678 1.00 22.83 152 GLN D CA 1
ATOM 5692 C C . GLN D 1 153 ? 70.116 64.036 37.258 1.00 21.81 152 GLN D C 1
ATOM 5693 O O . GLN D 1 153 ? 70.492 63.191 38.064 1.00 22.21 152 GLN D O 1
ATOM 5715 N N . TYR D 1 155 ? 68.659 61.531 35.626 1.00 21.02 154 TYR D N 1
ATOM 5716 C CA . TYR D 1 155 ? 68.996 60.194 35.198 1.00 20.16 154 TYR D CA 1
ATOM 5717 C C . TYR D 1 155 ? 70.188 59.656 35.956 1.00 16.88 154 TYR D C 1
ATOM 5718 O O . TYR D 1 155 ? 70.186 58.490 36.345 1.00 18.52 154 TYR D O 1
ATOM 5727 N N . VAL D 1 156 ? 71.175 60.502 36.220 1.00 18.56 155 VAL D N 1
ATOM 5728 C CA . VAL D 1 156 ? 72.343 60.089 36.958 1.00 17.36 155 VAL D CA 1
ATOM 5729 C C . VAL D 1 156 ? 71.959 59.699 38.414 1.00 19.35 155 VAL D C 1
ATOM 5730 O O . VAL D 1 156 ? 72.389 58.679 38.958 1.00 19.41 155 VAL D O 1
ATOM 5734 N N . ARG D 1 157 ? 71.117 60.514 39.028 1.00 19.51 156 ARG D N 1
ATOM 5735 C CA . ARG D 1 157 ? 70.689 60.282 40.427 1.00 20.65 156 ARG D CA 1
ATOM 5736 C C . ARG D 1 157 ? 69.941 58.951 40.526 1.00 19.91 156 ARG D C 1
ATOM 5737 O O . ARG D 1 157 ? 70.073 58.174 41.504 1.00 22.74 156 ARG D O 1
ATOM 5745 N N . TYR D 1 158 ? 69.191 58.660 39.459 1.00 18.82 157 TYR D N 1
ATOM 5746 C CA . TYR D 1 158 ? 68.430 57.416 39.349 1.00 22.51 157 TYR D CA 1
ATOM 5747 C C . TYR D 1 158 ? 69.304 56.160 39.191 1.00 19.05 157 TYR D C 1
ATOM 5748 O O . TYR D 1 158 ? 68.847 55.045 39.456 1.00 23.46 157 TYR D O 1
ATOM 5757 N N . GLY D 1 159 ? 70.556 56.329 38.746 1.00 19.98 158 GLY D N 1
ATOM 5758 C CA . GLY D 1 159 ? 71.486 55.221 38.600 1.00 19.53 158 GLY D CA 1
ATOM 5759 C C . GLY D 1 159 ? 71.853 54.859 37.169 1.00 16.32 158 GLY D C 1
ATOM 5760 O O . GLY D 1 159 ? 72.530 53.857 36.908 1.00 17.94 158 GLY D O 1
ATOM 5761 N N . PHE D 1 160 ? 71.384 55.683 36.228 1.00 16.63 159 PHE D N 1
ATOM 5762 C CA . PHE D 1 160 ? 71.821 55.567 34.824 1.00 15.05 159 PHE D CA 1
ATOM 5763 C C . PHE D 1 160 ? 73.289 56.035 34.723 1.00 18.53 159 PHE D C 1
ATOM 5764 O O . PHE D 1 160 ? 73.683 57.006 35.357 1.00 19.07 159 PHE D O 1
ATOM 5772 N N . GLN D 1 161 ? 74.084 55.334 33.919 1.00 17.29 160 GLN D N 1
ATOM 5773 C CA . GLN D 1 161 ? 75.454 55.681 33.687 1.00 17.47 160 GLN D CA 1
ATOM 5774 C C . GLN D 1 161 ? 75.632 56.241 32.304 1.00 19.55 160 GLN D C 1
ATOM 5775 O O . GLN D 1 161 ? 75.181 55.651 31.312 1.00 15.70 160 GLN D O 1
ATOM 5781 N N . PHE D 1 162 ? 76.336 57.360 32.243 1.00 18.66 161 PHE D N 1
ATOM 5782 C CA . PHE D 1 162 ? 76.728 57.975 30.982 1.00 14.99 161 PHE D CA 1
ATOM 5783 C C . PHE D 1 162 ? 77.527 56.987 30.163 1.00 17.01 161 PHE D C 1
ATOM 5784 O O . PHE D 1 162 ? 78.523 56.465 30.641 1.00 18.79 161 PHE D O 1
ATOM 5792 N N . SER D 1 163 ? 77.127 56.774 28.918 1.00 16.45 162 SER D N 1
ATOM 5793 C CA . SER D 1 163 ? 77.668 55.712 28.095 1.00 16.42 162 SER D CA 1
ATOM 5794 C C . SER D 1 163 ? 78.141 56.228 26.737 1.00 18.59 162 SER D C 1
ATOM 5795 O O . SER D 1 163 ? 78.457 55.441 25.863 1.00 27.16 162 SER D O 1
ATOM 5798 N N . GLY D 1 164 ? 78.221 57.535 26.571 1.00 20.68 163 GLY D N 1
ATOM 5799 C CA . GLY D 1 164 ? 78.655 58.096 25.295 1.00 20.72 163 GLY D CA 1
ATOM 5800 C C . GLY D 1 164 ? 77.800 59.269 24.870 1.00 20.80 163 GLY D C 1
ATOM 5801 O O . GLY D 1 164 ? 76.788 59.572 25.469 1.00 19.71 163 GLY D O 1
ATOM 5802 N N . LYS D 1 165 ? 78.235 59.912 23.802 1.00 20.61 164 LYS D N 1
ATOM 5803 C CA . LYS D 1 165 ? 77.549 61.050 23.235 1.00 20.80 164 LYS D CA 1
ATOM 5804 C C . LYS D 1 165 ? 77.576 60.953 21.723 1.00 18.67 164 LYS D C 1
ATOM 5805 O O . LYS D 1 165 ? 78.544 60.505 21.109 1.00 17.05 164 LYS D O 1
ATOM 5809 N N . LYS D 1 166 ? 76.470 61.334 21.116 1.00 15.82 165 LYS D N 1
ATOM 5810 C CA . LYS D 1 166 ? 76.342 61.286 19.674 1.00 16.78 165 LYS D CA 1
ATOM 5811 C C . LYS D 1 166 ? 75.145 62.119 19.233 1.00 16.45 165 LYS D C 1
ATOM 5812 O O . LYS D 1 166 ? 74.100 62.060 19.824 1.00 16.53 165 LYS D O 1
ATOM 5818 N N . ASN D 1 167 ? 75.338 62.874 18.157 1.00 18.18 166 ASN D N 1
ATOM 5819 C CA . ASN D 1 167 ? 74.265 63.616 17.500 1.00 18.24 166 ASN D CA 1
ATOM 5820 C C . ASN D 1 167 ? 73.538 64.579 18.436 1.00 16.56 166 ASN D C 1
ATOM 5821 O O . ASN D 1 167 ? 72.353 64.850 18.234 1.00 18.48 166 ASN D O 1
ATOM 5826 N N . GLY D 1 168 ? 74.244 65.126 19.440 1.00 18.02 167 GLY D N 1
ATOM 5827 C CA . GLY D 1 168 ? 73.610 66.064 20.393 1.00 17.60 167 GLY D CA 1
ATOM 5828 C C . GLY D 1 168 ? 72.932 65.443 21.603 1.00 19.41 167 GLY D C 1
ATOM 5829 O O . GLY D 1 168 ? 72.321 66.156 22.413 1.00 18.88 167 GLY D O 1
ATOM 5830 N N . PHE D 1 169 ? 73.028 64.119 21.726 1.00 18.12 168 PHE D N 1
ATOM 5831 C CA . PHE D 1 169 ? 72.481 63.329 22.820 1.00 16.74 168 PHE D CA 1
ATOM 5832 C C . PHE D 1 169 ? 73.582 62.693 23.669 1.00 16.89 168 PHE D C 1
ATOM 5833 O O . PHE D 1 169 ? 74.677 62.353 23.162 1.00 18.73 168 PHE D O 1
ATOM 5841 N N . TYR D 1 170 ? 73.239 62.478 24.940 1.00 17.01 169 TYR D N 1
ATOM 5842 C CA . TYR D 1 170 ? 73.967 61.635 25.870 1.00 16.39 169 TYR D CA 1
ATOM 5843 C C . TYR D 1 170 ? 73.225 60.303 25.957 1.00 16.38 169 TYR D C 1
ATOM 5844 O O . TYR D 1 170 ? 72.006 60.279 25.968 1.00 18.32 169 TYR D O 1
ATOM 5853 N N . LEU D 1 171 ? 74.005 59.228 25.963 1.00 14.33 170 LEU D N 1
ATOM 5854 C CA . LEU D 1 171 ? 73.526 57.856 26.045 1.00 13.70 170 LEU D CA 1
ATOM 5855 C C . LEU D 1 171 ? 73.614 57.431 27.500 1.00 14.16 170 LEU D C 1
ATOM 5856 O O . LEU D 1 171 ? 74.642 57.642 28.133 1.00 15.76 170 LEU D O 1
ATOM 5861 N N . TYR D 1 172 ? 72.537 56.816 28.021 1.00 14.56 171 TYR D N 1
ATOM 5862 C CA . TYR D 1 172 ? 72.458 56.399 29.426 1.00 15.65 171 TYR D CA 1
ATOM 5863 C C . TYR D 1 172 ? 72.017 54.969 29.529 1.00 15.63 171 TYR D C 1
ATOM 5864 O O . TYR D 1 172 ? 71.078 54.566 28.824 1.00 16.85 171 TYR D O 1
ATOM 5873 N N . GLN D 1 173 ? 72.669 54.189 30.409 1.00 15.93 172 GLN D N 1
ATOM 5874 C CA . GLN D 1 173 ? 72.202 52.842 30.672 1.00 17.33 172 GLN D CA 1
ATOM 5875 C C . GLN D 1 173 ? 72.269 52.522 32.153 1.00 16.29 172 GLN D C 1
ATOM 5876 O O . GLN D 1 173 ? 73.189 52.927 32.841 1.00 16.09 172 GLN D O 1
ATOM 5882 N N . LYS D 1 174 ? 71.251 51.805 32.617 1.00 18.95 173 LYS D N 1
ATOM 5883 C CA . LYS D 1 174 ? 71.208 51.290 33.991 1.00 18.14 173 LYS D CA 1
ATOM 5884 C C . LYS D 1 174 ? 71.352 49.783 33.941 1.00 18.77 173 LYS D C 1
ATOM 5885 O O . LYS D 1 174 ? 70.627 49.102 33.204 1.00 18.65 173 LYS D O 1
ATOM 5891 N N . GLU D 1 175 ? 72.316 49.281 34.698 1.00 22.81 174 GLU D N 1
ATOM 5892 C CA . GLU D 1 175 ? 72.632 47.856 34.798 1.00 21.97 174 GLU D CA 1
ATOM 5893 C C . GLU D 1 175 ? 71.678 47.194 35.748 1.00 25.01 174 GLU D C 1
ATOM 5894 O O . GLU D 1 175 ? 71.572 47.628 36.906 1.00 25.99 174 GLU D O 1
ATOM 5897 N N . LEU D 1 176 ? 70.978 46.177 35.278 1.00 21.16 175 LEU D N 1
ATOM 5898 C CA . LEU D 1 176 ? 69.980 45.497 36.078 1.00 24.32 175 LEU D CA 1
ATOM 5899 C C . LEU D 1 176 ? 70.517 44.236 36.734 1.00 30.89 175 LEU D C 1
ATOM 5900 O O . LEU D 1 176 ? 71.341 43.550 36.153 1.00 30.69 175 LEU D O 1
ATOM 5905 N N . SER D 1 177 ? 70.000 43.962 37.933 1.00 39.01 176 SER D N 1
ATOM 5906 C CA . SER D 1 177 ? 70.211 42.705 38.683 1.00 44.59 176 SER D CA 1
ATOM 5907 C C . SER D 1 177 ? 69.663 41.487 37.925 1.00 46.87 176 SER D C 1
ATOM 5908 O O . SER D 1 177 ? 70.100 40.344 38.140 1.00 50.80 176 SER D O 1
#

Nearest PDB structures (foldseek):
  2oh1-assembly3_C  TM=9.792E-01  e=3.692E-29  Listeria monocytogenes serotype 4b str. F2365
  5gi5-assembly1_A  TM=6.656E-01  e=4.507E-06  Drosophila melanogaster
  5gi6-assembly1_A  TM=6.945E-01  e=8.095E-06  Drosophila melanogaster
  5gi7-assembly1_A  TM=6.996E-01  e=2.787E-05  Drosophila melanogaster
  5gii-assembly1_A  TM=6.810E-01  e=7.396E-05  Drosophila melanogaster

Foldseek 3Di:
DDDAFLNADKDKDQDDPVCLVVVVVCCVVVVCCVVVVVDDVVCVVQPDPNPCVVVQSVVSFKMFIAHPVGHTFKMGKDQADDPVSCVWCPPCSPAGEMEDDDMGPPVNPPRPVVLSVVVVLVVCLCPRFKYKYKAQPPPVVVVCCVVSPWDFDQDDPRITITMDTRDND/DQWFAWLNFIWGKDQDDQVCLVVLLVLVQVVVVCVVVVPDDVVCVVQPRPNPCSNVQSVVSQKMFIAGPVGHTFKMGWAQAADPVRCVWLPPCNPARETEDDDIGDPVNPPGPVRLSVVVVLVVCVCPRFKYKYKDQPPPVVVVCLVVSQWDFDDDDPRITITMHTHD/DWFDFPNAIWDKDQDDQVCLVVVLVLVVVVVVCVVVVPDDVVCVVQPDPNPCSNVQRVVSQKMFIAGPVGDGFKMGWAQADDPVRCVWLPPCNVAGETEDRDIGRPVNPDRPVRLSVVVRVVVCVCPRFKYKYKDFPPPVVVVVLVVSPWDFDDDDPRMTITMDTD/DQWDAWPNFIKGKDFDDPVCLVLLVVLVQVVVCCVVVVVDDVVCVVQPDPNPCVVVQRVVSFKMFIAGPVGHGFKMGKAQADDPVRCVWCPPCNPAREIEDRDIGDPVNPPGPPRLVVVVVLVVCVCPGFKYKYKDQPPDVVVVCLVVSAWDFDDDDPRITITIHTHD

B-factor: mean 24.2, std 10.01, range [9.23, 74.09]